Protein AF-0000000083014423 (afdb_homodimer)

InterPro domains:
  IPR002347 Short-chain dehydrogenase/reductase SDR [PF00106] (38-217)
  IPR002347 Short-chain dehydrogenase/reductase SDR [PR00080] (118-129)
  IPR002347 Short-chain dehydrogenase/reductase SDR [PR00080] (171-179)
  IPR002347 Short-chain dehydrogenase/reductase SDR [PR00080] (191-210)
  IPR002347 Short-chain dehydrogenase/reductase SDR [PR00081] (39-56)
  IPR002347 Short-chain dehydrogenase/reductase SDR [PR00081] (118-129)
  IPR002347 Short-chain dehydrogenase/reductase SDR [PR00081] (165-181)
  IPR002347 Short-chain dehydrogenase/reductase SDR [PR00081] (191-210)
  IPR020904 Short-chain dehydrogenase/reductase, conserved site [PS00061] (178-206)
  IPR036291 NAD(P)-binding domain superfamily [SSF51735] (35-267)
  IPR052148 Dehydrogenase/reductase SDR family member 7C [PTHR44668] (1-218)

Sequence (578 aa):
MGIFAVLALPLLLFGISGIIYIYQSVRWLLSKSAVQNKVVVITDAISGLGKECSRVFHTGGARLVLCGRTWEKLEALYDALINVADPSVTYAPKLILLDITDINCIRDVAKEILNCYGCVDILINNASMKVKGAVQSISLELDKKIMDANYFGPITLTKAILPNMISRRTGQIVLINSIQGKIGIPFRAAYAASKHAAVGFFDCLRAEMEEFDISVSTRLATGRKVAYGVHPVEVAEEVLRTVSSKKQEVLMANPIPRAAVYIRTFFPELFFAIVASGISEKLKTEEENMGIFAVLALPLLLFGISGIIYIYQSVRWLLSKSAVQNKVVVITDAISGLGKECSRVFHTGGARLVLCGRTWEKLEALYDALINVADPSVTYAPKLILLDITDINCIRDVAKEILNCYGCVDILINNASMKVKGAVQSISLELDKKIMDANYFGPITLTKAILPNMISRRTGQIVLINSIQGKIGIPFRAAYAASKHAAVGFFDCLRAEMEEFDISVSTRLATGRKVAYGVHPVEVAEEVLRTVSSKKQEVLMANPIPRAAVYIRTFFPELFFAIVASGISEKLKTEEEN

pLDDT: mean 90.48, std 11.98, range [40.19, 98.88]

Radius of gyration: 27.04 Å; Cα contacts (8 Å, |Δi|>4): 1072; chains: 2; bounding box: 69×90×81 Å

Foldseek 3Di:
DPDVVVVVVVVVVVVVVVVVVVVVVVLLLLLLVLQAQAEEEAAALQPQLNLLLCQSSQQSHHAYEYEHADPVSQVVSQCVNVVPDDPVRGDRHHYFYDDLLPLVCLLVSLVVSCVPPVAHQEYEADWADFDFAAPVVQDPVNLSSRLSGLPSSVVSSCVSRVVRCLVVLHHEYEYEAALLLQPPAGRRVSNSVSRVNRVVVQVVVQVVSVVSNYFYAYEYFHDDPDPPGDRSNVVSSVVSSCSSVSDRYHYHYDPVSVVLSVCCVPPVVVSVVVSVVVVVVVVVVVVVD/DPPCVVVVVVVVVVVVVVVVVVVVVVLLLLLLVLQAAAEEEAAALLDQLSLLLCQSSQQSHHAYEYEHQDPVSQVVSQCVNVVVDDPVRGDRHHYFYDDLLPLVCLLVSLVVSCVPPVAHAEYEADWADFFFAAPVVQDPVNLSSRLSGLASSVVSSCVSRVVRCLVVLHHEYEYEAELLLQPPAGRRVSNSVSRVNNVVVLVVVQVVSVVSNYFYAYEYAHDDPPPPGDRSNRVSVVVSSCSSVSDRYHYHYDPVSVVLSVCCVPPVVVSVVVSVVVVVVVVVVVVVD

Nearest PDB structures (foldseek):
  2ehd-assembly1_B  TM=9.053E-01  e=4.518E-16  Thermus thermophilus HB8
  3m1a-assembly1_C  TM=7.868E-01  e=3.903E-17  Streptomyces avermitilis
  1yxm-assembly1_B  TM=8.915E-01  e=2.244E-16  Homo sapiens
  3m1a-assembly6_J  TM=7.816E-01  e=5.538E-17  Streptomyces avermitilis
  1yxm-assembly1_A  TM=8.866E-01  e=1.941E-15  Homo sapiens

Secondary structure (DSSP, 8-state):
--HHHHHHHHHHHHHHHHHHHHHHHHHHHHHHHHHTT-EEEETTTTSHHHHHHHHHHHHTT-EEEEEES-HHHHHHHHHHHHHT--TTT--PPEEEE--TT-GGGHHHHHHHHHHHHS--SEEEE-------B-TTTS-HHHHHHHHIIIIIHHHHHHHHHHHHHHHHT-EEEEEEEEGGGTS--TTBHHHHHHHHHHHHHHHHHHHHHGGGTEEEEEEEE--TTSTTPPPHHHHHHHHHHHHHHT-SEEEE--HHHHHHHHHHHH-HHHHHHHHHHHHHHHHHHHHH-/--HHHHHHHHHHHHHHHHHHHHHHHHHHHHHHHHHTT-EEEETTTTSHHHHHHHHHHHHTT-EEEEEES-HHHHHHHHHHHHHT--TTT--PPEEEE--TT-HHHHHHHHHHHHHHHS--SEEEE-------B-TTTS-HHHHHHHHIIIIIHHHHHHHHHHHHHHHHT-EEEEEEEEGGGTS--TTBHHHHHHHHHHHHHHHHHHHHHGGGTEEEEEEEE--TTTTTPPPHHHHHHHHHHHHHHT-SEEEE--HHHHHHHHHHHH-HHHHHHHHHHHHHHHHHHHHH-

Organism: Strigops habroptila (NCBI:txid2489341)

Structure (mmCIF, N/CA/C/O backbone):
data_AF-0000000083014423-model_v1
#
loop_
_entity.id
_entity.type
_entity.pdbx_description
1 polymer 'Dehydrogenase/reductase SDR family member 7C'
#
loop_
_atom_site.group_PDB
_atom_site.id
_atom_site.type_symbol
_atom_site.label_atom_id
_atom_site.label_alt_id
_atom_site.label_comp_id
_atom_site.label_asym_id
_atom_site.label_entity_id
_atom_site.label_seq_id
_atom_site.pdbx_PDB_ins_code
_atom_site.Cartn_x
_atom_site.Cartn_y
_atom_site.Cartn_z
_atom_site.occupancy
_atom_site.B_iso_or_equiv
_atom_site.auth_seq_id
_atom_site.auth_comp_id
_atom_site.auth_asym_id
_atom_site.auth_atom_id
_atom_site.pdbx_PDB_model_num
ATOM 1 N N . MET A 1 1 ? -6.801 46.625 -47.375 1 46.5 1 MET A N 1
ATOM 2 C CA . MET A 1 1 ? -7.09 45.375 -46.688 1 46.5 1 MET A CA 1
ATOM 3 C C . MET A 1 1 ? -5.949 45 -45.75 1 46.5 1 MET A C 1
ATOM 5 O O . MET A 1 1 ? -5.926 43.906 -45.188 1 46.5 1 MET A O 1
ATOM 9 N N . GLY A 1 2 ? -4.48 45.469 -45.594 1 52.53 2 GLY A N 1
ATOM 10 C CA . GLY A 1 2 ? -3.035 45.469 -45.406 1 52.53 2 GLY A CA 1
ATOM 11 C C . GLY A 1 2 ? -2.594 45.812 -44 1 52.53 2 GLY A C 1
ATOM 12 O O . GLY A 1 2 ? -1.891 45.031 -43.375 1 52.53 2 GLY A O 1
ATOM 13 N N . ILE A 1 3 ? -3.076 46.688 -43.281 1 65.31 3 ILE A N 1
ATOM 14 C CA . ILE A 1 3 ? -2.473 47.219 -42.062 1 65.31 3 ILE A CA 1
ATOM 15 C C . ILE A 1 3 ? -3.25 46.688 -40.844 1 65.31 3 ILE A C 1
ATOM 17 O O . ILE A 1 3 ? -2.668 46.469 -39.781 1 65.31 3 ILE A O 1
ATOM 21 N N . PHE A 1 4 ? -4.285 46.375 -40.969 1 61.88 4 PHE A N 1
ATOM 22 C CA . PHE A 1 4 ? -5.148 45.969 -39.844 1 61.88 4 PHE A CA 1
ATOM 23 C C . PHE A 1 4 ? -4.945 44.5 -39.531 1 61.88 4 PHE A C 1
ATOM 25 O O . PHE A 1 4 ? -5.062 44.062 -38.375 1 61.88 4 PHE A O 1
ATOM 32 N N . ALA A 1 5 ? -5.203 43.781 -40.281 1 58.72 5 ALA A N 1
ATOM 33 C CA . ALA A 1 5 ? -4.969 42.375 -40.094 1 58.72 5 ALA A CA 1
ATOM 34 C C . ALA A 1 5 ? -3.658 42.125 -39.375 1 58.72 5 ALA A C 1
ATOM 36 O O . ALA A 1 5 ? -3.568 41.219 -38.531 1 58.72 5 ALA A O 1
ATOM 37 N N . VAL A 1 6 ? -1.863 43.062 -39.781 1 63.88 6 VAL A N 1
ATOM 38 C CA . VAL A 1 6 ? -0.547 42.938 -39.156 1 63.88 6 VAL A CA 1
ATOM 39 C C . VAL A 1 6 ? -0.621 43.312 -37.688 1 63.88 6 VAL A C 1
ATOM 41 O O . VAL A 1 6 ? 0.066 42.719 -36.844 1 63.88 6 VAL A O 1
ATOM 44 N N . LEU A 1 7 ? -1.791 44 -37.281 1 70.69 7 LEU A N 1
ATOM 45 C CA . LEU A 1 7 ? -1.883 44.469 -35.906 1 70.69 7 LEU A CA 1
ATOM 46 C C . LEU A 1 7 ? -2.857 43.594 -35.094 1 70.69 7 LEU A C 1
ATOM 48 O O . LEU A 1 7 ? -2.869 43.625 -33.875 1 70.69 7 LEU A O 1
ATOM 52 N N . ALA A 1 8 ? -3.582 42.812 -35.781 1 73.31 8 ALA A N 1
ATOM 53 C CA . ALA A 1 8 ? -4.617 42 -35.156 1 73.31 8 ALA A CA 1
ATOM 54 C C . ALA A 1 8 ? -4 40.844 -34.375 1 73.31 8 ALA A C 1
ATOM 56 O O . ALA A 1 8 ? -4.473 40.5 -33.281 1 73.31 8 ALA A O 1
ATOM 57 N N . LEU A 1 9 ? -2.787 40.219 -34.812 1 75.81 9 LEU A N 1
ATOM 58 C CA . LEU A 1 9 ? -2.203 39.031 -34.219 1 75.81 9 LEU A CA 1
ATOM 59 C C . LEU A 1 9 ? -1.545 39.375 -32.875 1 75.81 9 LEU A C 1
ATOM 61 O O . LEU A 1 9 ? -1.826 38.75 -31.859 1 75.81 9 LEU A O 1
ATOM 65 N N . PRO A 1 10 ? -0.561 40.625 -32.906 1 76.94 10 PRO A N 1
ATOM 66 C CA . PRO A 1 10 ? 0.03 41 -31.609 1 76.94 10 PRO A CA 1
ATOM 67 C C . PRO A 1 10 ? -1.017 41.406 -30.594 1 76.94 10 PRO A C 1
ATOM 69 O O . PRO A 1 10 ? -0.854 41.156 -29.391 1 76.94 10 PRO A O 1
ATOM 72 N N . LEU A 1 11 ? -2.129 41.938 -31.031 1 75.19 11 LEU A N 1
ATOM 73 C CA . LEU A 1 11 ? -3.203 42.344 -30.141 1 75.19 11 LEU A CA 1
ATOM 74 C C . LEU A 1 11 ? -3.963 41.156 -29.609 1 75.19 11 LEU A C 1
ATOM 76 O O . LEU A 1 11 ? -4.367 41.125 -28.438 1 75.19 11 LEU A O 1
ATOM 80 N N . LEU A 1 12 ? -4.062 40.281 -30.422 1 84.31 12 LEU A N 1
ATOM 81 C CA . LEU A 1 12 ? -4.703 39.031 -30 1 84.31 12 LEU A CA 1
ATOM 82 C C . LEU A 1 12 ? -3.84 38.281 -28.984 1 84.31 12 LEU A C 1
ATOM 84 O O . LEU A 1 12 ? -4.355 37.75 -28 1 84.31 12 LEU A O 1
ATOM 88 N N . LEU A 1 13 ? -2.576 38.281 -29.188 1 81.62 13 LEU A N 1
ATOM 89 C CA . LEU A 1 13 ? -1.651 37.625 -28.281 1 81.62 13 LEU A CA 1
ATOM 90 C C . LEU A 1 13 ? -1.602 38.344 -26.922 1 81.62 13 LEU A C 1
ATOM 92 O O . LEU A 1 13 ? -1.52 37.688 -25.875 1 81.62 13 LEU A O 1
ATOM 96 N N . PHE A 1 14 ? -1.484 39.781 -26.969 1 81.69 14 PHE A N 1
ATOM 97 C CA . PHE A 1 14 ? -1.521 40.562 -25.734 1 81.69 14 PHE A CA 1
ATOM 98 C C . PHE A 1 14 ? -2.834 40.344 -24.984 1 81.69 14 PHE A C 1
ATOM 100 O O . PHE A 1 14 ? -2.863 40.375 -23.766 1 81.69 14 PHE A O 1
ATOM 107 N N . GLY A 1 15 ? -3.801 40.156 -25.844 1 80.94 15 GLY A N 1
ATOM 108 C CA . GLY A 1 15 ? -5.105 39.875 -25.266 1 80.94 15 GLY A CA 1
ATOM 109 C C . GLY A 1 15 ? -5.188 38.5 -24.609 1 80.94 15 GLY A C 1
ATOM 110 O O . GLY A 1 15 ? -5.695 38.375 -23.484 1 80.94 15 GLY A O 1
ATOM 111 N N . ILE A 1 16 ? -4.641 37.688 -25.141 1 84.25 16 ILE A N 1
ATOM 112 C CA . ILE A 1 16 ? -4.648 36.344 -24.609 1 84.25 16 ILE A CA 1
ATOM 113 C C . ILE A 1 16 ? -3.777 36.25 -23.359 1 84.25 16 ILE A C 1
ATOM 115 O O . ILE A 1 16 ? -4.164 35.656 -22.359 1 84.25 16 ILE A O 1
ATOM 119 N N . SER A 1 17 ? -2.539 36.844 -23.5 1 83.62 17 SER A N 1
ATOM 120 C CA . SER A 1 17 ? -1.648 36.875 -22.344 1 83.62 17 SER A CA 1
ATOM 121 C C . SER A 1 17 ? -2.303 37.594 -21.156 1 83.62 17 SER A C 1
ATOM 123 O O . SER A 1 17 ? -2.084 37.219 -20 1 83.62 17 SER A O 1
ATOM 125 N N . GLY A 1 18 ? -3.064 38.719 -21.391 1 85.69 18 GLY A N 1
ATOM 126 C CA . GLY A 1 18 ? -3.801 39.438 -20.359 1 85.69 18 GLY A CA 1
ATOM 127 C C . GLY A 1 18 ? -4.891 38.594 -19.719 1 85.69 18 GLY A C 1
ATOM 128 O O . GLY A 1 18 ? -5.07 38.625 -18.5 1 85.69 18 GLY A O 1
ATOM 129 N N . ILE A 1 19 ? -5.469 37.875 -20.625 1 88.19 19 ILE A N 1
ATOM 130 C CA . ILE A 1 19 ? -6.539 37 -20.141 1 88.19 19 ILE A CA 1
ATOM 131 C C . ILE A 1 19 ? -5.949 35.875 -19.297 1 88.19 19 ILE A C 1
ATOM 133 O O . ILE A 1 19 ? -6.5 35.531 -18.25 1 88.19 19 ILE A O 1
ATOM 137 N N . ILE A 1 20 ? -4.848 35.406 -19.625 1 85.62 20 ILE A N 1
ATOM 138 C CA . ILE A 1 20 ? -4.164 34.344 -18.891 1 85.62 20 ILE A CA 1
ATOM 139 C C . ILE A 1 20 ? -3.666 34.875 -17.547 1 85.62 20 ILE A C 1
ATOM 141 O O . ILE A 1 20 ? -3.787 34.188 -16.531 1 85.62 20 ILE A O 1
ATOM 145 N N . TYR A 1 21 ? -3.119 36.062 -17.703 1 87.88 21 TYR A N 1
ATOM 146 C CA . TYR A 1 21 ? -2.639 36.688 -16.469 1 87.88 21 TYR A CA 1
ATOM 147 C C . TYR A 1 21 ? -3.777 36.906 -15.484 1 87.88 21 TYR A C 1
ATOM 149 O O . TYR A 1 21 ? -3.627 36.656 -14.289 1 87.88 21 TYR A O 1
ATOM 157 N N . ILE A 1 22 ? -4.777 37.375 -15.93 1 88 22 ILE A N 1
ATOM 158 C CA . ILE A 1 22 ? -5.934 37.625 -15.078 1 88 22 ILE A CA 1
ATOM 159 C C . ILE A 1 22 ? -6.453 36.281 -14.516 1 88 22 ILE A C 1
ATOM 161 O O . ILE A 1 22 ? -6.781 36.188 -13.328 1 88 22 ILE A O 1
ATOM 165 N N . TYR A 1 23 ? -6.469 35.406 -15.328 1 84.75 23 TYR A N 1
ATOM 166 C CA . TYR A 1 23 ? -6.934 34.094 -14.914 1 84.75 23 TYR A CA 1
ATOM 167 C C . TYR A 1 23 ? -6.047 33.5 -13.82 1 84.75 23 TYR A C 1
ATOM 169 O O . TYR A 1 23 ? -6.543 33.031 -12.805 1 84.75 23 TYR A O 1
ATOM 177 N N . GLN A 1 24 ? -4.895 33.594 -14 1 85.06 24 GLN A N 1
ATOM 178 C CA . GLN A 1 24 ? -3.928 33.062 -13.039 1 85.06 24 GLN A CA 1
ATOM 179 C C . GLN A 1 24 ? -4 33.844 -11.719 1 85.06 24 GLN A C 1
ATOM 181 O O . GLN A 1 24 ? -3.863 33.25 -10.641 1 85.06 24 GLN A O 1
ATOM 186 N N . SER A 1 25 ? -4.078 35.188 -11.93 1 86.5 25 SER A N 1
ATOM 187 C CA . SER A 1 25 ? -4.18 36.031 -10.742 1 86.5 25 SER A CA 1
ATOM 188 C C . SER A 1 25 ? -5.434 35.719 -9.945 1 86.5 25 SER A C 1
ATOM 190 O O . SER A 1 25 ? -5.395 35.656 -8.711 1 86.5 25 SER A O 1
ATOM 192 N N . VAL A 1 26 ? -6.465 35.469 -10.633 1 88.38 26 VAL A N 1
ATOM 193 C CA . VAL A 1 26 ? -7.727 35.125 -9.977 1 88.38 26 VAL A CA 1
ATOM 194 C C . VAL A 1 26 ? -7.625 33.75 -9.32 1 88.38 26 VAL A C 1
ATOM 196 O O . VAL A 1 26 ? -8.078 33.562 -8.188 1 88.38 26 VAL A O 1
ATOM 199 N N . ARG A 1 27 ? -7.008 32.969 -9.914 1 85.19 27 ARG A N 1
ATOM 200 C CA . ARG A 1 27 ? -6.828 31.609 -9.383 1 85.19 27 ARG A CA 1
ATOM 201 C C . ARG A 1 27 ? -5.961 31.625 -8.133 1 85.19 27 ARG A C 1
ATOM 203 O O . ARG A 1 27 ? -6.219 30.875 -7.184 1 85.19 27 ARG A O 1
ATOM 210 N N . TRP A 1 28 ? -4.984 32.406 -8.25 1 84.56 28 TRP A N 1
ATOM 211 C CA . TRP A 1 28 ? -4.082 32.562 -7.109 1 84.56 28 TRP A CA 1
ATOM 212 C C . TRP A 1 28 ? -4.816 33.125 -5.906 1 84.56 28 TRP A C 1
ATOM 214 O O . TRP A 1 28 ? -4.652 32.656 -4.781 1 84.56 28 TRP A O 1
ATOM 224 N N . LEU A 1 29 ? -5.602 34.125 -6.176 1 86.81 29 LEU A N 1
ATOM 225 C CA . LEU A 1 29 ? -6.367 34.75 -5.113 1 86.81 29 LEU A CA 1
ATOM 226 C C . LEU A 1 29 ? -7.395 33.812 -4.527 1 86.81 29 LEU A C 1
ATOM 228 O O . LEU A 1 29 ? -7.609 33.781 -3.312 1 86.81 29 LEU A O 1
ATOM 232 N N . LEU A 1 30 ? -7.879 33.094 -5.355 1 87.75 30 LEU A N 1
ATOM 233 C CA . LEU A 1 30 ? -8.875 32.125 -4.914 1 87.75 30 LEU A CA 1
ATOM 234 C C . LEU A 1 30 ? -8.227 31.031 -4.082 1 87.75 30 LEU A C 1
ATOM 236 O O . LEU A 1 30 ? -8.812 30.562 -3.105 1 87.75 30 LEU A O 1
ATOM 240 N N . SER A 1 31 ? -7.082 30.641 -4.469 1 88.19 31 SER A N 1
ATOM 241 C CA . SER A 1 31 ? -6.352 29.609 -3.76 1 88.19 31 SER A CA 1
ATOM 242 C C . SER A 1 31 ? -5.969 30.047 -2.354 1 88.19 31 SER A C 1
ATOM 244 O O . SER A 1 31 ? -6.066 29.281 -1.399 1 88.19 31 SER A O 1
ATOM 246 N N . LYS A 1 32 ? -5.547 31.281 -2.27 1 87.25 32 LYS A N 1
ATOM 247 C CA . LYS A 1 32 ? -5.195 31.859 -0.973 1 87.25 32 LYS A CA 1
ATOM 248 C C . LYS A 1 32 ? -6.418 31.969 -0.068 1 87.25 32 LYS A C 1
ATOM 250 O O . LYS A 1 32 ? -6.348 31.656 1.123 1 87.25 32 LYS A O 1
ATOM 255 N N . SER A 1 33 ? -7.461 32.344 -0.715 1 91.81 33 SER A N 1
ATOM 256 C CA . SER A 1 33 ? -8.703 32.5 0.035 1 91.81 33 SER A CA 1
ATOM 257 C C . SER A 1 33 ? -9.234 31.156 0.526 1 91.81 33 SER A C 1
ATOM 259 O O . SER A 1 33 ? -9.828 31.078 1.605 1 91.81 33 SER A O 1
ATOM 261 N N . ALA A 1 34 ? -8.938 30.266 -0.206 1 93.19 34 ALA A N 1
ATOM 262 C CA . ALA A 1 34 ? -9.461 28.938 0.091 1 93.19 34 ALA A CA 1
ATOM 263 C C . ALA A 1 34 ? -8.812 28.359 1.343 1 93.19 34 ALA A C 1
ATOM 265 O O . ALA A 1 34 ? -9.414 27.547 2.041 1 93.19 34 ALA A O 1
ATOM 266 N N . VAL A 1 35 ? -7.629 28.828 1.597 1 96.19 35 VAL A N 1
ATOM 267 C CA . VAL A 1 35 ? -6.906 28.203 2.699 1 96.19 35 VAL A CA 1
ATOM 268 C C . VAL A 1 35 ? -6.859 29.156 3.891 1 96.19 35 VAL A C 1
ATOM 270 O O . VAL A 1 35 ? -6.484 28.766 4.996 1 96.19 35 VAL A O 1
ATOM 273 N N . GLN A 1 36 ? -7.293 30.406 3.766 1 96.12 36 GLN A N 1
ATOM 274 C CA . GLN A 1 36 ? -7.258 31.422 4.824 1 96.12 36 GLN A CA 1
ATOM 275 C C . GLN A 1 36 ? -8.055 30.953 6.043 1 96.12 36 GLN A C 1
ATOM 277 O O . GLN A 1 36 ? -9.219 30.578 5.918 1 96.12 36 GLN A O 1
ATOM 282 N N . ASN A 1 37 ? -7.453 30.859 7.18 1 96.81 37 ASN A N 1
ATOM 283 C CA . ASN A 1 37 ? -8.008 30.531 8.484 1 96.81 37 ASN A CA 1
ATOM 284 C C . ASN A 1 37 ? -8.375 29.047 8.578 1 96.81 37 ASN A C 1
ATOM 286 O O . ASN A 1 37 ? -8.961 28.609 9.57 1 96.81 37 ASN A O 1
ATOM 290 N N . LYS A 1 38 ? -8.125 28.297 7.477 1 98.25 38 LYS A N 1
ATOM 291 C CA . LYS A 1 38 ? -8.383 26.859 7.5 1 98.25 38 LYS A CA 1
ATOM 292 C C . LYS A 1 38 ? -7.277 26.109 8.242 1 98.25 38 LYS A C 1
ATOM 294 O O . LYS A 1 38 ? -6.105 26.484 8.148 1 98.25 38 LYS A O 1
ATOM 299 N N . VAL A 1 39 ? -7.609 25.062 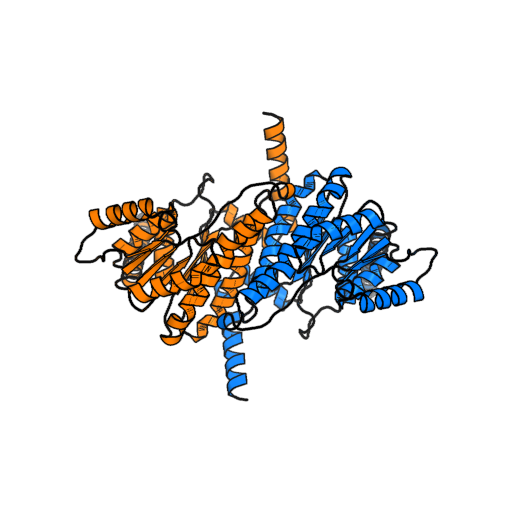8.977 1 98.75 39 VAL A N 1
ATOM 300 C CA . VAL A 1 39 ? -6.645 24.219 9.656 1 98.75 39 VAL A CA 1
ATOM 301 C C . VAL A 1 39 ? -6.07 23.203 8.68 1 98.75 39 VAL A C 1
ATOM 303 O O . VAL A 1 39 ? -6.789 22.328 8.188 1 98.75 39 VAL A O 1
ATOM 306 N N . VAL A 1 40 ? -4.77 23.266 8.391 1 98.81 40 VAL A N 1
ATOM 307 C CA . VAL A 1 40 ? -4.098 22.438 7.402 1 98.81 40 VAL A CA 1
ATOM 308 C C . VAL A 1 40 ? -3.031 21.578 8.086 1 98.81 40 VAL A C 1
ATOM 310 O O . VAL A 1 40 ? -2.139 22.109 8.758 1 98.81 40 VAL A O 1
ATOM 313 N N . VAL A 1 41 ? -3.152 20.297 7.969 1 98.88 41 VAL A N 1
ATOM 314 C CA . VAL A 1 41 ? -2.16 19.359 8.492 1 98.88 41 VAL A CA 1
ATOM 315 C C . VAL A 1 41 ? -1.249 18.891 7.363 1 98.88 41 VAL A C 1
ATOM 317 O O . VAL A 1 41 ? -1.726 18.422 6.324 1 98.88 41 VAL A O 1
ATOM 320 N N . ILE A 1 42 ? 0.032 18.984 7.5 1 98.75 42 ILE A N 1
ATOM 321 C CA . ILE A 1 42 ? 1.015 18.516 6.527 1 98.75 42 ILE A CA 1
ATOM 322 C C . ILE A 1 42 ? 1.881 17.422 7.152 1 98.75 42 ILE A C 1
ATOM 324 O O . ILE A 1 42 ? 2.635 17.688 8.094 1 98.75 42 ILE A O 1
ATOM 328 N N . THR A 1 43 ? 1.696 16.281 6.633 1 98.56 43 THR A N 1
ATOM 329 C CA . THR A 1 43 ? 2.58 15.211 7.09 1 98.56 43 THR A CA 1
ATOM 330 C C . THR A 1 43 ? 3.941 15.305 6.41 1 98.56 43 THR A C 1
ATOM 332 O O . THR A 1 43 ? 4.027 15.617 5.219 1 98.56 43 THR A O 1
ATOM 335 N N . ASP A 1 44 ? 4.977 15.031 7.203 1 97.44 44 ASP A N 1
ATOM 336 C CA . ASP A 1 44 ? 6.352 15.195 6.742 1 97.44 44 ASP A CA 1
ATOM 337 C C . ASP A 1 44 ? 6.578 16.594 6.176 1 97.44 44 ASP A C 1
ATOM 339 O O . ASP A 1 44 ? 6.961 16.75 5.012 1 97.44 44 ASP A O 1
ATOM 343 N N . ALA A 1 45 ? 6.43 17.625 7.098 1 98 45 ALA A N 1
ATOM 344 C CA . ALA A 1 45 ? 6.566 19.031 6.707 1 98 45 ALA A CA 1
ATOM 345 C C . ALA A 1 45 ? 8.031 19.406 6.516 1 98 45 ALA A C 1
ATOM 347 O O . ALA A 1 45 ? 8.344 20.453 5.93 1 98 45 ALA A O 1
ATOM 348 N N . ILE A 1 46 ? 8.891 18.5 6.773 1 96.94 46 ILE A N 1
ATOM 349 C CA . ILE A 1 46 ? 10.297 18.875 6.82 1 96.94 46 ILE A CA 1
ATOM 350 C C . ILE A 1 46 ? 11.016 18.391 5.562 1 96.94 46 ILE A C 1
ATOM 352 O O . ILE A 1 46 ? 12.195 18.672 5.355 1 96.94 46 ILE A O 1
ATOM 356 N N . SER A 1 47 ? 10.391 17.547 4.867 1 94.19 47 SER A N 1
ATOM 357 C CA . SER A 1 47 ? 10.945 17.188 3.562 1 94.19 47 SER A CA 1
ATOM 358 C C . SER A 1 47 ? 11 18.406 2.639 1 94.19 47 SER A C 1
ATOM 360 O O . SER A 1 47 ? 10.43 19.453 2.957 1 94.19 47 SER A O 1
ATOM 362 N N . GLY A 1 48 ? 11.656 18.297 1.368 1 91.62 48 GLY A N 1
ATOM 363 C CA . GLY A 1 48 ? 11.727 19.375 0.4 1 91.62 48 GLY A CA 1
ATOM 364 C C . GLY A 1 48 ? 10.367 19.891 -0.021 1 91.62 48 GLY A C 1
ATOM 365 O O . GLY A 1 48 ? 10.102 21.094 0.037 1 91.62 48 GLY A O 1
ATOM 366 N N . LEU A 1 49 ? 9.555 18.922 -0.306 1 92.38 49 LEU A N 1
ATOM 367 C CA . LEU A 1 49 ? 8.211 19.312 -0.722 1 92.38 49 LEU A CA 1
ATOM 368 C C . LEU A 1 49 ? 7.391 19.781 0.469 1 92.38 49 LEU A C 1
ATOM 370 O O . LEU A 1 49 ? 6.613 20.734 0.349 1 92.38 49 LEU A O 1
ATOM 374 N N . GLY A 1 50 ? 7.508 19.219 1.461 1 96.75 50 GLY A N 1
ATOM 375 C CA . GLY A 1 50 ? 6.797 19.609 2.672 1 96.75 50 GLY A CA 1
ATOM 376 C C . GLY A 1 50 ? 7.09 21.031 3.105 1 96.75 50 GLY A C 1
ATOM 377 O O . GLY A 1 50 ? 6.18 21.766 3.496 1 96.75 50 GLY A O 1
ATOM 378 N N . LYS A 1 51 ? 8.359 21.359 3.17 1 97.06 51 LYS A N 1
ATOM 379 C CA . LYS A 1 51 ? 8.781 22.703 3.545 1 97.06 51 LYS A CA 1
ATOM 380 C C . LYS A 1 51 ? 8.156 23.75 2.635 1 97.06 51 LYS A C 1
ATOM 382 O O . LYS A 1 51 ? 7.672 24.781 3.109 1 97.06 51 LYS A O 1
ATOM 387 N N . GLU A 1 52 ? 8.078 23.484 1.229 1 95.94 52 GLU A N 1
ATOM 388 C CA . GLU A 1 52 ? 7.516 24.422 0.268 1 95.94 52 GLU A CA 1
ATOM 389 C C . GLU A 1 52 ? 6.004 24.547 0.429 1 95.94 52 GLU A C 1
ATOM 391 O O . GLU A 1 52 ? 5.445 25.625 0.279 1 95.94 52 GLU A O 1
ATOM 396 N N . CYS A 1 53 ? 5.406 23.422 0.757 1 96.56 53 CYS A N 1
ATOM 397 C CA . CYS A 1 53 ? 3.977 23.453 1.035 1 96.56 53 CYS A CA 1
ATOM 398 C C . CYS A 1 53 ? 3.684 24.297 2.277 1 96.56 53 CYS A C 1
ATOM 400 O O . CYS A 1 53 ? 2.76 25.109 2.279 1 96.56 53 CYS A O 1
ATOM 402 N N . SER A 1 54 ? 4.445 24.047 3.342 1 98.06 54 SER A N 1
ATOM 403 C CA . SER A 1 54 ? 4.285 24.797 4.582 1 98.06 54 SER A CA 1
ATOM 404 C C . SER A 1 54 ? 4.395 26.297 4.336 1 98.06 54 SER A C 1
ATOM 406 O O . SER A 1 54 ? 3.596 27.078 4.859 1 98.06 54 SER A O 1
ATOM 408 N N . ARG A 1 55 ? 5.414 26.672 3.518 1 96.25 55 ARG A N 1
ATOM 409 C CA . ARG A 1 55 ? 5.637 28.078 3.209 1 96.25 55 ARG A CA 1
ATOM 410 C C . ARG A 1 55 ? 4.445 28.672 2.469 1 96.25 55 ARG A C 1
ATOM 412 O O . ARG A 1 55 ? 3.922 29.719 2.859 1 96.25 55 ARG A O 1
ATOM 419 N N . VAL A 1 56 ? 3.889 28.062 1.399 1 95 56 VAL A N 1
ATOM 420 C CA . VAL A 1 56 ? 2.828 28.562 0.534 1 95 56 VAL A CA 1
ATOM 421 C C . VAL A 1 56 ? 1.516 28.625 1.311 1 95 56 VAL A C 1
ATOM 423 O O . VAL A 1 56 ? 0.78 29.609 1.213 1 95 56 VAL A O 1
ATOM 426 N N . PHE A 1 57 ? 1.266 27.625 2.182 1 97.38 57 PHE A N 1
ATOM 427 C CA . PHE A 1 57 ? 0.025 27.594 2.947 1 97.38 57 PHE A CA 1
ATOM 428 C C . PHE A 1 57 ? 0.07 28.578 4.102 1 97.38 57 PHE A C 1
ATOM 430 O O . PHE A 1 57 ? -0.954 29.156 4.469 1 97.38 57 PHE A O 1
ATOM 437 N N . HIS A 1 58 ? 1.229 28.75 4.691 1 97.25 58 HIS A N 1
ATOM 438 C CA . HIS A 1 58 ? 1.407 29.734 5.758 1 97.25 58 HIS A CA 1
ATOM 439 C C . HIS A 1 58 ? 1.163 31.141 5.25 1 97.25 58 HIS A C 1
ATOM 441 O O . HIS A 1 58 ? 0.456 31.922 5.891 1 97.25 58 HIS A O 1
ATOM 447 N N . THR A 1 59 ? 1.745 31.391 4.133 1 94 59 THR A N 1
ATOM 448 C CA . THR A 1 59 ? 1.59 32.719 3.512 1 94 59 THR A CA 1
ATOM 449 C C . THR A 1 59 ? 0.133 32.969 3.135 1 94 59 THR A C 1
ATOM 451 O O . THR A 1 59 ? -0.327 34.094 3.143 1 94 59 THR A O 1
ATOM 454 N N . GLY A 1 60 ? -0.602 31.938 2.824 1 94.38 60 GLY A N 1
ATOM 455 C CA . GLY A 1 60 ? -2.006 32.031 2.457 1 94.38 60 GLY A CA 1
ATOM 456 C C . GLY A 1 60 ? -2.924 32.219 3.652 1 94.38 60 GLY A C 1
ATOM 457 O O . GLY A 1 60 ? -4.133 32.406 3.49 1 94.38 60 GLY A O 1
ATOM 458 N N . GLY A 1 61 ? -2.307 32.156 4.883 1 96.38 61 GLY A N 1
ATOM 459 C CA . GLY A 1 61 ? -3.074 32.438 6.086 1 96.38 61 GLY A CA 1
ATOM 460 C C . GLY A 1 61 ? -3.672 31.188 6.711 1 96.38 61 GLY A C 1
ATOM 461 O O . GLY A 1 61 ? -4.613 31.281 7.504 1 96.38 61 GLY A O 1
ATOM 462 N N . ALA A 1 62 ? -3.227 30.094 6.363 1 97.94 62 ALA A N 1
ATOM 463 C CA . ALA A 1 62 ? -3.703 28.844 6.934 1 97.94 62 ALA A CA 1
ATOM 464 C C . ALA A 1 62 ? -3.211 28.672 8.367 1 97.94 62 ALA A C 1
ATOM 466 O O . ALA A 1 62 ? -2.139 29.156 8.727 1 97.94 62 ALA A O 1
ATOM 467 N N . ARG A 1 63 ? -3.902 28.031 9.148 1 98.19 63 ARG A N 1
ATOM 468 C CA . ARG A 1 63 ? -3.477 27.547 10.453 1 98.19 63 ARG A CA 1
ATOM 469 C C . ARG A 1 63 ? -2.818 26.172 10.336 1 98.19 63 ARG A C 1
ATOM 471 O O . ARG A 1 63 ? -3.506 25.156 10.328 1 98.19 63 ARG A O 1
ATOM 478 N N . LEU A 1 64 ? -1.521 26.156 10.391 1 98.69 64 LEU A N 1
ATOM 479 C CA . LEU A 1 64 ? -0.753 24.984 10.008 1 98.69 64 LEU A CA 1
ATOM 480 C C . LEU A 1 64 ? -0.471 24.094 11.219 1 98.69 64 LEU A C 1
ATOM 482 O O . LEU A 1 64 ? -0.194 24.594 12.312 1 98.69 64 LEU A O 1
ATOM 486 N N . VAL A 1 65 ? -0.695 22.844 11.086 1 98.88 65 VAL A N 1
ATOM 487 C CA . VAL A 1 65 ? -0.144 21.797 11.945 1 98.88 65 VAL A CA 1
ATOM 488 C C . VAL A 1 65 ? 0.929 21.031 11.188 1 98.88 65 VAL A C 1
ATOM 490 O O . VAL A 1 65 ? 0.616 20.234 10.305 1 98.88 65 VAL A O 1
ATOM 493 N N . LEU A 1 66 ? 2.188 21.219 11.578 1 98.81 66 LEU A N 1
ATOM 494 C CA . LEU A 1 66 ? 3.34 20.672 10.875 1 98.81 66 LEU A CA 1
ATOM 495 C C . LEU A 1 66 ? 3.84 19.406 11.57 1 98.81 66 LEU A C 1
ATOM 497 O O . LEU A 1 66 ? 4.242 19.453 12.734 1 98.81 66 LEU A O 1
ATOM 501 N N . CYS A 1 67 ? 3.779 18.344 10.781 1 98.75 67 CYS A N 1
ATOM 502 C CA . CYS A 1 67 ? 4.23 17.062 11.328 1 98.75 67 CYS A CA 1
ATOM 503 C C . CYS A 1 67 ? 5.574 16.656 10.734 1 98.75 67 CYS A C 1
ATOM 505 O O . CYS A 1 67 ? 5.867 16.984 9.578 1 98.75 67 CYS A O 1
ATOM 507 N N . GLY A 1 68 ? 6.387 15.906 11.508 1 97.56 68 GLY A N 1
ATOM 508 C CA . GLY A 1 68 ? 7.684 15.391 11.094 1 97.56 68 GLY A CA 1
ATOM 509 C C . GLY A 1 68 ? 8.328 14.492 12.133 1 97.56 68 GLY A C 1
ATOM 510 O O . GLY A 1 68 ? 7.863 14.414 13.266 1 97.56 68 GLY A O 1
ATOM 511 N N . ARG A 1 69 ? 9.398 13.938 11.703 1 96.38 69 ARG A N 1
ATOM 512 C CA . ARG A 1 69 ? 10 12.914 12.555 1 96.38 69 ARG A CA 1
ATOM 513 C C . ARG A 1 69 ? 11.117 13.5 13.406 1 96.38 69 ARG A C 1
ATOM 515 O O . ARG A 1 69 ? 11.594 12.859 14.344 1 96.38 69 ARG A O 1
ATOM 522 N N . THR A 1 70 ? 11.477 14.602 13.18 1 96.62 70 THR A N 1
ATOM 523 C CA . THR A 1 70 ? 12.602 15.227 13.859 1 96.62 70 THR A CA 1
ATOM 524 C C . THR A 1 70 ? 12.203 16.578 14.445 1 96.62 70 THR A C 1
ATOM 526 O O . THR A 1 70 ? 11.938 17.531 13.711 1 96.62 70 THR A O 1
ATOM 529 N N . TRP A 1 71 ? 12.336 16.75 15.727 1 97.62 71 TRP A N 1
ATOM 530 C CA . TRP A 1 71 ? 11.883 17.953 16.422 1 97.62 71 TRP A CA 1
ATOM 531 C C . TRP A 1 71 ? 12.727 19.156 16.031 1 97.62 71 TRP A C 1
ATOM 533 O O . TRP A 1 71 ? 12.203 20.25 15.828 1 97.62 71 TRP A O 1
ATOM 543 N N . GLU A 1 72 ? 14.016 18.906 15.93 1 98.31 72 GLU A N 1
ATOM 544 C CA . GLU A 1 72 ? 14.93 19.984 15.594 1 98.31 72 GLU A CA 1
ATOM 545 C C . GLU A 1 72 ? 14.602 20.578 14.227 1 98.31 72 GLU A C 1
ATOM 547 O O . GLU A 1 72 ? 14.633 21.797 14.055 1 98.31 72 GLU A O 1
ATOM 552 N N . LYS A 1 73 ? 14.297 19.797 13.258 1 98.06 73 LYS A N 1
ATOM 553 C CA . LYS A 1 73 ? 13.961 20.25 11.906 1 98.06 73 LYS A CA 1
ATOM 554 C C . LYS A 1 73 ? 12.609 20.969 11.891 1 98.06 73 LYS A C 1
ATOM 556 O O . LYS A 1 73 ? 12.406 21.922 11.125 1 98.06 73 LYS A O 1
ATOM 561 N N . LEU A 1 74 ? 11.641 20.469 12.766 1 98.38 74 LEU A N 1
ATOM 562 C CA . LEU A 1 74 ? 10.336 21.125 12.891 1 98.38 74 LEU A CA 1
ATOM 563 C C . LEU A 1 74 ? 10.477 22.531 13.461 1 98.38 74 LEU A C 1
ATOM 565 O O . LEU A 1 74 ? 9.836 23.453 12.977 1 98.38 74 LEU A O 1
ATOM 569 N N . GLU A 1 75 ? 11.305 22.656 14.484 1 98.25 75 GLU A N 1
ATOM 570 C CA . GLU A 1 75 ? 11.547 23.953 15.109 1 98.25 75 GLU A CA 1
ATOM 571 C C . GLU A 1 75 ? 12.211 24.922 14.133 1 98.25 75 GLU A C 1
ATOM 573 O O . GLU A 1 75 ? 11.891 26.109 14.109 1 98.25 75 GLU A O 1
ATOM 578 N N . ALA A 1 76 ? 13.172 24.375 13.344 1 98.25 76 ALA A N 1
ATOM 579 C CA . ALA A 1 76 ? 13.836 25.203 12.344 1 98.25 76 ALA A CA 1
ATOM 580 C C . ALA A 1 76 ? 12.844 25.703 11.305 1 98.25 76 ALA A C 1
ATOM 582 O O . ALA A 1 76 ? 12.938 26.844 10.844 1 98.25 76 ALA A O 1
ATOM 583 N N . LEU A 1 77 ? 11.969 24.844 10.867 1 98.06 77 LEU A N 1
ATOM 584 C CA . LEU A 1 77 ? 10.93 25.219 9.922 1 98.06 77 LEU A CA 1
ATOM 585 C C . LEU A 1 77 ? 10 26.266 10.523 1 98.06 77 LEU A C 1
ATOM 587 O O . LEU A 1 77 ? 9.602 27.219 9.844 1 98.06 77 LEU A O 1
ATOM 591 N N . TYR A 1 78 ? 9.555 26.062 11.805 1 98.19 78 TYR A N 1
ATOM 592 C CA . TYR A 1 78 ? 8.742 27.016 12.555 1 98.19 78 TYR A CA 1
ATOM 593 C C . TYR A 1 78 ? 9.375 28.406 12.547 1 98.19 78 TYR A C 1
ATOM 595 O O . TYR A 1 78 ? 8.711 29.391 12.227 1 98.19 78 TYR A O 1
ATOM 603 N N . ASP A 1 79 ? 10.664 28.5 12.867 1 98.06 79 ASP A N 1
ATOM 604 C CA . ASP A 1 79 ? 11.391 29.766 12.922 1 98.06 79 ASP A CA 1
ATOM 605 C C . ASP A 1 79 ? 11.445 30.422 11.547 1 98.06 79 ASP A C 1
ATOM 607 O O . ASP A 1 79 ? 11.297 31.641 11.438 1 98.06 79 ASP A O 1
ATOM 611 N N . ALA A 1 80 ? 11.68 29.609 10.547 1 97.25 80 ALA A N 1
ATOM 612 C CA . ALA A 1 80 ? 11.766 30.125 9.18 1 97.25 80 ALA A CA 1
ATOM 613 C C . ALA A 1 80 ? 10.445 30.75 8.742 1 97.25 80 ALA A C 1
ATOM 615 O O . ALA A 1 80 ? 10.438 31.75 8.039 1 97.25 80 ALA A O 1
ATOM 616 N N . LEU A 1 81 ? 9.328 30.125 9.117 1 97.12 81 LEU A N 1
ATOM 617 C CA . LEU A 1 81 ? 8 30.594 8.727 1 97.12 81 LEU A CA 1
ATOM 618 C C . LEU A 1 81 ? 7.633 31.859 9.484 1 97.12 81 LEU A C 1
ATOM 620 O O . LEU A 1 81 ? 7.066 32.781 8.898 1 97.12 81 LEU A O 1
ATOM 624 N N . ILE A 1 82 ? 7.941 31.938 10.812 1 95.62 82 ILE A N 1
ATOM 625 C CA . ILE A 1 82 ? 7.559 33.062 11.672 1 95.62 82 ILE A CA 1
ATOM 626 C C . ILE A 1 82 ? 8.406 34.281 11.328 1 95.62 82 ILE A C 1
ATOM 628 O O . ILE A 1 82 ? 7.93 35.406 11.398 1 95.62 82 ILE A O 1
ATOM 632 N N . ASN A 1 83 ? 9.617 34.094 10.875 1 94.06 83 ASN A N 1
ATOM 633 C CA . ASN A 1 83 ? 10.562 35.156 10.617 1 94.06 83 ASN A CA 1
ATOM 634 C C . ASN A 1 83 ? 10.125 36 9.422 1 94.06 83 ASN A C 1
ATOM 636 O O . ASN A 1 83 ? 10.477 37.188 9.336 1 94.06 83 ASN A O 1
ATOM 640 N N . VAL A 1 84 ? 9.414 35.406 8.5 1 89.75 84 VAL A N 1
ATOM 641 C CA . VAL A 1 84 ? 9.047 36.125 7.293 1 89.75 84 VAL A CA 1
ATOM 642 C C . VAL A 1 84 ? 7.543 36.406 7.297 1 89.75 84 VAL A C 1
ATOM 644 O O . VAL A 1 84 ? 7.008 36.969 6.328 1 89.75 84 VAL A O 1
ATOM 647 N N . ALA A 1 85 ? 6.957 36.156 8.297 1 88.06 85 ALA A N 1
ATOM 648 C CA . ALA A 1 85 ? 5.496 36.188 8.328 1 88.06 85 ALA A CA 1
ATOM 649 C C . ALA A 1 85 ? 4.969 37.562 8.664 1 88.06 85 ALA A C 1
ATOM 651 O O . ALA A 1 85 ? 5.645 38.344 9.344 1 88.06 85 ALA A O 1
ATOM 652 N N . ASP A 1 86 ? 3.834 37.875 8.172 1 90.38 86 ASP A N 1
ATOM 653 C CA . ASP A 1 86 ? 3.01 38.969 8.617 1 90.38 86 ASP A CA 1
ATOM 654 C C . ASP A 1 86 ? 1.997 38.531 9.672 1 90.38 86 ASP A C 1
ATOM 656 O O . ASP A 1 86 ? 0.996 37.906 9.344 1 90.38 86 ASP A O 1
ATOM 660 N N . PRO A 1 87 ? 2.246 38.969 10.852 1 87.94 87 PRO A N 1
ATOM 661 C CA . PRO A 1 87 ? 1.438 38.438 11.961 1 87.94 87 PRO A CA 1
ATOM 662 C C . PRO A 1 87 ? -0.036 38.812 11.836 1 87.94 87 PRO A C 1
ATOM 664 O O . PRO A 1 87 ? -0.887 38.219 12.5 1 87.94 87 PRO A O 1
ATOM 667 N N . SER A 1 88 ? -0.318 39.781 11.008 1 90.56 88 SER A N 1
ATOM 668 C CA . SER A 1 88 ? -1.703 40.188 10.828 1 90.56 88 SER A CA 1
ATOM 669 C C . SER A 1 88 ? -2.471 39.219 9.945 1 90.56 88 SER A C 1
ATOM 671 O O . SER A 1 88 ? -3.703 39.219 9.953 1 90.56 88 SER A O 1
ATOM 673 N N . VAL A 1 89 ? -1.756 38.438 9.273 1 89.5 89 VAL A N 1
ATOM 674 C CA . VAL A 1 89 ? -2.42 37.594 8.281 1 89.5 89 VAL A CA 1
ATOM 675 C C . VAL A 1 89 ? -2.125 36.125 8.57 1 89.5 89 VAL A C 1
ATOM 677 O O . VAL A 1 89 ? -2.887 35.25 8.172 1 89.5 89 VAL A O 1
ATOM 680 N N . THR A 1 90 ? -1.046 35.812 9.266 1 92.44 90 THR A N 1
ATOM 681 C CA . THR A 1 90 ? -0.596 34.438 9.43 1 92.44 90 THR A CA 1
ATOM 682 C C . THR A 1 90 ? -0.72 34 10.883 1 92.44 90 THR A C 1
ATOM 684 O O . THR A 1 90 ? -0.937 34.812 11.773 1 92.44 90 THR A O 1
ATOM 687 N N . TYR A 1 91 ? -0.675 32.781 11.102 1 95.31 91 TYR A N 1
ATOM 688 C CA . TYR A 1 91 ? -0.745 32.156 12.422 1 95.31 91 TYR A CA 1
ATOM 689 C C . TYR A 1 91 ? 0.53 31.391 12.727 1 95.31 91 TYR A C 1
ATOM 691 O O . TYR A 1 91 ? 1.15 30.812 11.828 1 95.31 91 TYR A O 1
ATOM 699 N N . ALA A 1 92 ? 0.906 31.359 13.945 1 96.38 92 ALA A N 1
ATOM 700 C CA . ALA A 1 92 ? 2.031 30.531 14.352 1 96.38 92 ALA A CA 1
ATOM 701 C C . ALA A 1 92 ? 1.692 29.047 14.203 1 96.38 92 ALA A C 1
ATOM 703 O O . ALA A 1 92 ? 0.678 28.578 14.727 1 96.38 92 ALA A O 1
ATOM 704 N N . PRO A 1 93 ? 2.512 28.297 13.5 1 98.25 93 PRO A N 1
ATOM 705 C CA . PRO A 1 93 ? 2.217 26.891 13.266 1 98.25 93 PRO A CA 1
ATOM 706 C C . PRO A 1 93 ? 2.322 26.047 14.539 1 98.25 93 PRO A C 1
ATOM 708 O O . PRO A 1 93 ? 3.059 26.406 15.461 1 98.25 93 PRO A O 1
ATOM 711 N N . LYS A 1 94 ? 1.53 25 14.602 1 98.62 94 LYS A N 1
ATOM 712 C CA . LYS A 1 94 ? 1.677 23.969 15.625 1 98.62 94 LYS A CA 1
ATOM 713 C C . LYS A 1 94 ? 2.562 22.828 15.125 1 98.62 94 LYS A C 1
ATOM 715 O O . LYS A 1 94 ? 2.502 22.453 13.953 1 98.62 94 LYS A O 1
ATOM 720 N N . LEU A 1 95 ? 3.436 22.391 15.969 1 98.75 95 LEU A N 1
ATOM 721 C CA . LEU A 1 95 ? 4.383 21.344 15.609 1 98.75 95 LEU A CA 1
ATOM 722 C C . LEU A 1 95 ? 4.02 20.016 16.281 1 98.75 95 LEU A C 1
ATOM 724 O O . LEU A 1 95 ? 3.709 20 17.484 1 98.75 95 LEU A O 1
ATOM 728 N N . ILE A 1 96 ? 3.996 18.906 15.578 1 98.5 96 ILE A N 1
ATOM 729 C CA . ILE A 1 96 ? 3.689 17.594 16.125 1 98.5 96 ILE A CA 1
ATOM 730 C C . ILE A 1 96 ? 4.715 16.578 15.617 1 98.5 96 ILE A C 1
ATOM 732 O O . ILE A 1 96 ? 4.984 16.5 14.414 1 98.5 96 ILE A O 1
ATOM 736 N N . LEU A 1 97 ? 5.285 15.836 16.547 1 97.75 97 LEU A N 1
ATOM 737 C CA . LEU A 1 97 ? 6.172 14.742 16.172 1 97.75 97 LEU A CA 1
ATOM 738 C C . LEU A 1 97 ? 5.375 13.555 15.633 1 97.75 97 LEU A C 1
ATOM 740 O O . LEU 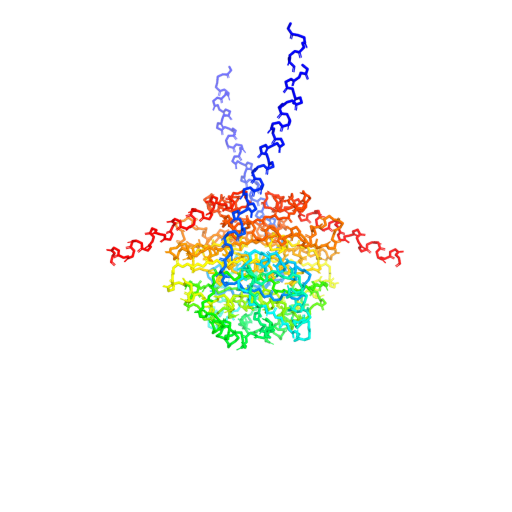A 1 97 ? 4.477 13.047 16.312 1 97.75 97 LEU A O 1
ATOM 744 N N . LEU A 1 98 ? 5.684 13.148 14.414 1 97.19 98 LEU A N 1
ATOM 745 C CA . LEU A 1 98 ? 4.988 12.039 13.781 1 97.19 98 LEU A CA 1
ATOM 746 C C . LEU A 1 98 ? 5.961 11.172 12.984 1 97.19 98 LEU A C 1
ATOM 748 O O . LEU A 1 98 ? 6.66 11.672 12.102 1 97.19 98 LEU A O 1
ATOM 752 N N . ASP A 1 99 ? 6.16 9.969 13.336 1 95.81 99 ASP A N 1
ATOM 753 C CA . ASP A 1 99 ? 6.75 8.93 12.492 1 95.81 99 ASP A CA 1
ATOM 754 C C . ASP A 1 99 ? 5.664 8.094 11.812 1 95.81 99 ASP A C 1
ATOM 756 O O . ASP A 1 99 ? 5.062 7.219 12.438 1 95.81 99 ASP A O 1
ATOM 760 N N . ILE A 1 100 ? 5.453 8.273 10.602 1 94.69 100 ILE A N 1
ATOM 761 C CA . ILE A 1 100 ? 4.344 7.723 9.828 1 94.69 100 ILE A CA 1
ATOM 762 C C . ILE A 1 100 ? 4.477 6.207 9.75 1 94.69 100 ILE A C 1
ATOM 764 O O . ILE A 1 100 ? 3.512 5.508 9.43 1 94.69 100 ILE A O 1
ATOM 768 N N . THR A 1 101 ? 5.801 5.672 9.922 1 94.62 101 THR A N 1
ATOM 769 C CA . THR A 1 101 ? 6.043 4.234 9.828 1 94.62 101 THR A CA 1
ATOM 770 C C . THR A 1 101 ? 5.594 3.529 11.109 1 94.62 101 THR A C 1
ATOM 772 O O . THR A 1 101 ? 5.461 2.303 11.133 1 94.62 101 THR A O 1
ATOM 775 N N . ASP A 1 102 ? 5.367 4.258 12.188 1 93.81 102 ASP A N 1
ATOM 776 C CA . ASP A 1 102 ? 4.891 3.682 13.445 1 93.81 102 ASP A CA 1
ATOM 777 C C . ASP A 1 102 ? 3.363 3.652 13.492 1 93.81 102 ASP A C 1
ATOM 779 O O . ASP A 1 102 ? 2.742 4.457 14.188 1 93.81 102 ASP A O 1
ATOM 783 N N . ILE A 1 103 ? 2.875 2.729 12.969 1 95.56 103 ILE A N 1
ATOM 784 C CA . ILE A 1 103 ? 1.445 2.637 12.695 1 95.56 103 ILE A CA 1
ATOM 785 C C . ILE A 1 103 ? 0.668 2.641 14.016 1 95.56 103 ILE A C 1
ATOM 787 O O . ILE A 1 103 ? -0.412 3.229 14.102 1 95.56 103 ILE A O 1
ATOM 791 N N . ASN A 1 104 ? 1.102 2.055 14.977 1 91.75 104 ASN A N 1
ATOM 792 C CA . ASN A 1 104 ? 0.399 1.888 16.25 1 91.75 104 ASN A CA 1
ATOM 793 C C . ASN A 1 104 ? 0.253 3.215 16.984 1 91.75 104 ASN A C 1
ATOM 795 O O . ASN A 1 104 ? -0.637 3.367 17.828 1 91.75 104 ASN A O 1
ATOM 799 N N . CYS A 1 105 ? 1.124 4.18 16.672 1 94.38 105 CYS A N 1
ATOM 800 C CA . CYS A 1 105 ? 1.125 5.441 17.406 1 94.38 105 CYS A CA 1
ATOM 801 C C . CYS A 1 105 ? 0.366 6.516 16.641 1 94.38 105 CYS A C 1
ATOM 803 O O . CYS A 1 105 ? 0.058 7.578 17.188 1 94.38 105 CYS A O 1
ATOM 805 N N . ILE A 1 106 ? -0.077 6.27 15.438 1 96.25 106 ILE A N 1
ATOM 806 C CA . ILE A 1 106 ? -0.636 7.281 14.547 1 96.25 106 ILE A CA 1
ATOM 807 C C . ILE A 1 106 ? -1.988 7.75 15.078 1 96.25 106 ILE A C 1
ATOM 809 O O . ILE A 1 106 ? -2.332 8.93 14.969 1 96.25 106 ILE A O 1
ATOM 813 N N . ARG A 1 107 ? -2.729 6.824 15.758 1 93.81 107 ARG A N 1
ATOM 814 C CA . ARG A 1 107 ? -4.043 7.188 16.266 1 93.81 107 ARG A CA 1
ATOM 815 C C . ARG A 1 107 ? -3.928 8.203 17.406 1 93.81 107 ARG A C 1
ATOM 817 O O . ARG A 1 107 ? -4.727 9.141 17.484 1 93.81 107 ARG A O 1
ATOM 824 N N . ASP A 1 108 ? -2.969 7.992 18.156 1 97.19 108 ASP A N 1
ATOM 825 C CA . ASP A 1 108 ? -2.734 8.93 19.266 1 97.19 108 ASP A CA 1
ATOM 826 C C . ASP A 1 108 ? -2.262 10.281 18.734 1 97.19 108 ASP A C 1
ATOM 828 O O . ASP A 1 108 ? -2.664 11.328 19.25 1 97.19 108 ASP A O 1
ATOM 832 N N . VAL A 1 109 ? -1.449 10.234 17.812 1 97.69 109 VAL A N 1
ATOM 833 C CA . VAL A 1 109 ? -0.944 11.461 17.203 1 97.69 109 VAL A CA 1
ATOM 834 C C . VAL A 1 109 ? -2.088 12.211 16.531 1 97.69 109 VAL A C 1
ATOM 836 O O . VAL A 1 109 ? -2.121 13.445 16.531 1 97.69 109 VAL A O 1
ATOM 839 N N . ALA A 1 110 ? -3.02 11.438 15.852 1 98 110 ALA A N 1
ATOM 840 C CA . ALA A 1 110 ? -4.191 12.031 15.211 1 98 110 ALA A CA 1
ATOM 841 C C . ALA A 1 110 ? -5.031 12.812 16.219 1 98 110 ALA A C 1
ATOM 843 O O . ALA A 1 110 ? -5.566 13.875 15.898 1 98 110 ALA A O 1
ATOM 844 N N . LYS A 1 111 ? -5.184 12.266 17.422 1 97.94 111 LYS A N 1
ATOM 845 C CA . LYS A 1 111 ? -5.906 12.961 18.484 1 97.94 111 LYS A CA 1
ATOM 846 C C . LYS A 1 111 ? -5.215 14.273 18.844 1 97.94 111 LYS A C 1
ATOM 848 O O . LYS A 1 111 ? -5.879 15.281 19.078 1 97.94 111 LYS A O 1
ATOM 853 N N . GLU A 1 112 ? -3.926 14.172 18.953 1 98.31 112 GLU A N 1
ATOM 854 C CA . GLU A 1 112 ? -3.146 15.375 19.234 1 98.31 112 GLU A CA 1
ATOM 855 C C . GLU A 1 112 ? -3.344 16.438 18.156 1 98.31 112 GLU A C 1
ATOM 857 O O . GLU A 1 112 ? -3.469 17.625 18.469 1 98.31 112 GLU A O 1
ATOM 862 N N . ILE A 1 113 ? -3.404 16.016 16.953 1 98.5 113 ILE A N 1
ATOM 863 C CA . ILE A 1 113 ? -3.604 16.906 15.812 1 98.5 113 ILE A CA 1
ATOM 864 C C . ILE A 1 113 ? -4.965 17.578 15.914 1 98.5 113 ILE A C 1
ATOM 866 O O . ILE A 1 113 ? -5.07 18.797 15.758 1 98.5 113 ILE A O 1
ATOM 870 N N . LEU A 1 114 ? -5.965 16.781 16.203 1 98.25 114 LEU A N 1
ATOM 871 C CA . LEU A 1 114 ? -7.332 17.297 16.297 1 98.25 114 LEU A CA 1
ATOM 872 C C . LEU A 1 114 ? -7.461 18.281 17.453 1 98.25 114 LEU A C 1
ATOM 874 O O . LEU A 1 114 ? -8.227 19.234 17.375 1 98.25 114 LEU A O 1
ATOM 878 N N . ASN A 1 115 ? -6.707 18.016 18.484 1 97.94 115 ASN A N 1
ATOM 879 C CA . ASN A 1 115 ? -6.785 18.828 19.688 1 97.94 115 ASN A CA 1
ATOM 880 C C . ASN A 1 115 ? -6.137 20.203 19.469 1 97.94 115 ASN A C 1
ATOM 882 O O . ASN A 1 115 ? -6.387 21.125 20.234 1 97.94 115 ASN A O 1
ATOM 886 N N . CYS A 1 116 ? -5.23 20.469 18.406 1 97.75 116 CYS A N 1
ATOM 887 C CA . CYS A 1 116 ? -4.555 21.734 18.156 1 97.75 116 CYS A CA 1
ATOM 888 C C . CYS A 1 116 ? -5.562 22.844 17.906 1 97.75 116 CYS A C 1
ATOM 890 O O . CYS A 1 116 ? -5.461 23.922 18.5 1 97.75 116 CYS A O 1
ATOM 892 N N . TYR A 1 117 ? -6.641 22.578 17.094 1 97.75 117 TYR A N 1
ATOM 893 C CA . TYR A 1 117 ? -7.605 23.609 16.734 1 97.75 117 TYR A CA 1
ATOM 894 C C . TYR A 1 117 ? -9.031 23.078 16.844 1 97.75 117 TYR A C 1
ATOM 896 O O . TYR A 1 117 ? -9.984 23.781 16.484 1 97.75 117 TYR A O 1
ATOM 904 N N . GLY A 1 118 ? -9.148 21.781 17.203 1 97.06 118 GLY A N 1
ATOM 905 C CA . GLY A 1 118 ? -10.461 21.172 17.375 1 97.06 118 GLY A CA 1
ATOM 906 C C . GLY A 1 118 ? -11.008 20.547 16.109 1 97.06 118 GLY A C 1
ATOM 907 O O . GLY A 1 118 ? -11.992 19.797 16.156 1 97.06 118 GLY A O 1
ATOM 908 N N . CYS A 1 119 ? -10.375 20.859 15.016 1 97.75 119 CYS A N 1
ATOM 909 C CA . CYS A 1 119 ? -10.805 20.281 13.734 1 97.75 119 CYS A CA 1
ATOM 910 C C . CYS A 1 119 ? -9.656 20.281 12.734 1 97.75 119 CYS A C 1
ATOM 912 O O . CYS A 1 119 ? -8.602 20.859 12.984 1 97.75 119 CYS A O 1
ATOM 914 N N . VAL A 1 120 ? -9.797 19.516 11.633 1 98.5 120 VAL A N 1
ATOM 915 C CA . VAL A 1 120 ? -8.891 19.516 10.484 1 98.5 120 VAL A CA 1
ATOM 916 C C . VAL A 1 120 ? -9.68 19.797 9.203 1 98.5 120 VAL A C 1
ATOM 918 O O . VAL A 1 120 ? -10.602 19.062 8.859 1 98.5 120 VAL A O 1
ATOM 921 N N . ASP A 1 121 ? -9.352 20.906 8.555 1 98.69 121 ASP A N 1
ATOM 922 C CA . ASP A 1 121 ? -10.039 21.25 7.312 1 98.69 121 ASP A CA 1
ATOM 923 C C . ASP A 1 121 ? -9.375 20.578 6.113 1 98.69 121 ASP A C 1
ATOM 925 O O . ASP A 1 121 ? -10.055 20.156 5.176 1 98.69 121 ASP A O 1
ATOM 929 N N . ILE A 1 122 ? -8.016 20.516 6.109 1 98.81 122 ILE A N 1
ATOM 930 C CA . ILE A 1 122 ? -7.246 20 4.984 1 98.81 122 ILE A CA 1
ATOM 931 C C . ILE A 1 122 ? -6.121 19.094 5.5 1 98.81 122 ILE A C 1
ATOM 933 O O . ILE A 1 122 ? -5.336 19.516 6.352 1 98.81 122 ILE A O 1
ATOM 937 N N . LEU A 1 123 ? -6.129 17.828 5.094 1 98.81 123 LEU A N 1
ATOM 938 C CA . LEU A 1 123 ? -5.047 16.891 5.391 1 98.81 123 LEU A CA 1
ATOM 939 C C . LEU A 1 123 ? -4.191 16.641 4.156 1 98.81 123 LEU A C 1
ATOM 941 O O . LEU A 1 123 ? -4.68 16.109 3.15 1 98.81 123 LEU A O 1
ATOM 945 N N . ILE A 1 124 ? -2.928 17.078 4.199 1 98.62 124 ILE A N 1
ATOM 946 C CA . ILE A 1 124 ? -1.97 16.844 3.125 1 98.62 124 ILE A CA 1
ATOM 947 C C . ILE A 1 124 ? -1.057 15.68 3.496 1 98.62 124 ILE A C 1
ATOM 949 O O . ILE A 1 124 ? -0.091 15.852 4.242 1 98.62 124 ILE A O 1
ATOM 953 N N . ASN A 1 125 ? -1.35 14.508 2.922 1 98.44 125 ASN A N 1
ATOM 954 C CA . ASN A 1 125 ? -0.493 13.336 3.07 1 98.44 125 ASN A CA 1
ATOM 955 C C . ASN A 1 125 ? 0.743 13.43 2.18 1 98.44 125 ASN A C 1
ATOM 957 O O . ASN A 1 125 ? 0.698 13.047 1.009 1 98.44 125 ASN A O 1
ATOM 961 N N . ASN A 1 126 ? 1.864 13.773 2.812 1 97.19 126 ASN A N 1
ATOM 962 C CA . ASN A 1 126 ? 3.096 13.992 2.061 1 97.19 126 ASN A CA 1
ATOM 963 C C . ASN A 1 126 ? 4.184 13 2.467 1 97.19 126 ASN A C 1
ATOM 965 O O . ASN A 1 126 ? 5.16 12.812 1.739 1 97.19 126 ASN A O 1
ATOM 969 N N . ALA A 1 127 ? 4.074 12.391 3.615 1 94.25 127 ALA A N 1
ATOM 970 C CA . ALA A 1 127 ? 5.09 11.484 4.133 1 94.25 127 ALA A CA 1
ATOM 971 C C . ALA A 1 127 ? 5.238 10.258 3.238 1 94.25 127 ALA A C 1
ATOM 973 O O . ALA A 1 127 ? 4.242 9.68 2.801 1 94.25 127 ALA A O 1
ATOM 974 N N . SER A 1 128 ? 6.465 9.875 2.961 1 92.5 128 SER A N 1
ATOM 975 C CA . SER A 1 128 ? 6.746 8.727 2.107 1 92.5 128 SER A CA 1
ATOM 976 C C . SER A 1 128 ? 8.18 8.234 2.295 1 92.5 128 SER A C 1
ATOM 978 O O . SER A 1 128 ? 9 8.922 2.9 1 92.5 128 SER A O 1
ATOM 980 N N . MET A 1 129 ? 8.461 7.152 1.831 1 92.81 129 MET A N 1
ATOM 981 C CA . MET A 1 129 ? 9.781 6.531 1.816 1 92.81 129 MET A CA 1
ATOM 982 C C . MET A 1 129 ? 10.086 5.922 0.45 1 92.81 129 MET A C 1
ATOM 984 O O . MET A 1 129 ? 9.258 5.207 -0.11 1 92.81 129 MET A O 1
ATOM 988 N N . LYS A 1 130 ? 11.234 6.277 -0.018 1 90.62 130 LYS A N 1
ATOM 989 C CA . LYS A 1 130 ? 11.688 5.715 -1.287 1 90.62 130 LYS A CA 1
ATOM 990 C C . LYS A 1 130 ? 12.734 4.633 -1.063 1 90.62 130 LYS A C 1
ATOM 992 O O . LYS A 1 130 ? 13.531 4.715 -0.121 1 90.62 130 LYS A O 1
ATOM 997 N N . VAL A 1 131 ? 12.719 3.678 -1.897 1 89.94 131 VAL A N 1
ATOM 998 C CA . VAL A 1 131 ? 13.727 2.625 -1.863 1 89.94 131 VAL A CA 1
ATOM 999 C C . VAL A 1 131 ? 13.992 2.117 -3.279 1 89.94 131 VAL A C 1
ATOM 1001 O O . VAL A 1 131 ? 13.07 2.006 -4.09 1 89.94 131 VAL A O 1
ATOM 1004 N N . LYS A 1 132 ? 15.25 1.979 -3.498 1 91.88 132 LYS A N 1
ATOM 1005 C CA . LYS A 1 132 ? 15.688 1.398 -4.762 1 91.88 132 LYS A CA 1
ATOM 1006 C C . LYS A 1 132 ? 16.469 0.106 -4.531 1 91.88 132 LYS A C 1
ATOM 1008 O O . LYS A 1 132 ? 17.266 0.015 -3.596 1 91.88 132 LYS A O 1
ATOM 1013 N N . GLY A 1 133 ? 16.188 -0.914 -5.352 1 92.62 133 GLY A N 1
ATOM 1014 C CA . GLY A 1 133 ? 16.891 -2.186 -5.281 1 92.62 133 GLY A CA 1
ATOM 1015 C C . GLY A 1 133 ? 16.203 -3.285 -6.078 1 92.62 133 GLY A C 1
ATOM 1016 O O . GLY A 1 133 ? 15.008 -3.207 -6.359 1 92.62 133 GLY A O 1
ATOM 1017 N N . ALA A 1 134 ? 17.062 -4.273 -6.43 1 93.06 134 ALA A N 1
ATOM 1018 C CA . ALA A 1 134 ? 16.516 -5.449 -7.102 1 93.06 134 ALA A CA 1
ATOM 1019 C C . ALA A 1 134 ? 15.523 -6.176 -6.207 1 93.06 134 ALA A C 1
ATOM 1021 O O . ALA A 1 134 ? 15.68 -6.203 -4.984 1 93.06 134 ALA A O 1
ATOM 1022 N N . VAL A 1 135 ? 14.523 -6.762 -6.805 1 93.81 135 VAL A N 1
ATOM 1023 C CA . VAL A 1 135 ? 13.477 -7.48 -6.086 1 93.81 135 VAL A CA 1
ATOM 1024 C C . VAL A 1 135 ? 14.102 -8.523 -5.164 1 93.81 135 VAL A C 1
ATOM 1026 O O . VAL A 1 135 ? 13.664 -8.695 -4.023 1 93.81 135 VAL A O 1
ATOM 1029 N N . GLN A 1 136 ? 15.18 -9.086 -5.562 1 90.94 136 GLN A N 1
ATOM 1030 C CA . GLN A 1 136 ? 15.812 -10.156 -4.805 1 90.94 136 GLN A CA 1
ATOM 1031 C C . GLN A 1 136 ? 16.625 -9.602 -3.643 1 90.94 136 GLN A C 1
ATOM 1033 O O . GLN A 1 136 ? 16.938 -10.32 -2.689 1 90.94 136 GLN A O 1
ATOM 1038 N N . SER A 1 137 ? 16.938 -8.359 -3.709 1 91.5 137 SER A N 1
ATOM 1039 C CA . SER A 1 137 ? 17.844 -7.77 -2.723 1 91.5 137 SER A CA 1
ATOM 1040 C C . SER A 1 137 ? 17.062 -7.09 -1.601 1 91.5 137 SER A C 1
ATOM 1042 O O . SER A 1 137 ? 17.609 -6.809 -0.536 1 91.5 137 SER A O 1
ATOM 1044 N N . ILE A 1 138 ? 15.781 -6.82 -1.818 1 93.62 138 ILE A N 1
ATOM 1045 C CA . ILE A 1 138 ? 14.953 -6.145 -0.821 1 93.62 138 ILE A CA 1
ATOM 1046 C C . ILE A 1 138 ? 14.328 -7.176 0.114 1 93.62 138 ILE A C 1
ATOM 1048 O O . ILE A 1 138 ? 13.609 -8.07 -0.334 1 93.62 138 ILE A O 1
ATOM 1052 N N . SER A 1 139 ? 14.672 -7.035 1.381 1 93.56 139 SER A N 1
ATOM 1053 C CA . SER A 1 139 ? 14.148 -7.961 2.379 1 93.56 139 SER A CA 1
ATOM 1054 C C . SER A 1 139 ? 12.656 -7.758 2.59 1 93.56 139 SER A C 1
ATOM 1056 O O . SER A 1 139 ? 12.109 -6.703 2.264 1 93.56 139 SER A O 1
ATOM 1058 N N . LEU A 1 140 ? 12.008 -8.742 3.176 1 93.25 140 LEU A N 1
ATOM 1059 C CA . LEU A 1 140 ? 10.594 -8.648 3.508 1 93.25 140 LEU A CA 1
ATOM 1060 C C . LEU A 1 140 ? 10.344 -7.551 4.535 1 93.25 140 LEU A C 1
ATOM 1062 O O . LEU A 1 140 ? 9.32 -6.867 4.484 1 93.25 140 LEU A O 1
ATOM 1066 N N . GLU A 1 141 ? 11.266 -7.484 5.445 1 94.69 141 GLU A N 1
ATOM 1067 C CA . GLU A 1 141 ? 11.164 -6.445 6.465 1 94.69 141 GLU A CA 1
ATOM 1068 C C . GLU A 1 141 ? 11.148 -5.055 5.836 1 94.69 141 GLU A C 1
ATOM 1070 O O . GLU A 1 141 ? 10.367 -4.195 6.234 1 94.69 141 GLU A O 1
ATOM 1075 N N . LEU A 1 142 ? 11.984 -4.871 4.875 1 95.94 142 LEU A N 1
ATOM 1076 C CA . LEU A 1 142 ? 12.047 -3.58 4.195 1 95.94 142 LEU A CA 1
ATOM 1077 C C . LEU A 1 142 ? 10.812 -3.367 3.326 1 95.94 142 LEU A C 1
ATOM 1079 O O . LEU A 1 142 ? 10.305 -2.248 3.23 1 95.94 142 LEU A O 1
ATOM 1083 N N . ASP A 1 143 ? 10.312 -4.406 2.723 1 96 143 ASP A N 1
ATOM 1084 C CA . ASP A 1 143 ? 9.055 -4.344 1.986 1 96 143 ASP A CA 1
ATOM 1085 C C . ASP A 1 143 ? 7.918 -3.834 2.875 1 96 143 ASP A C 1
ATOM 1087 O O . ASP A 1 143 ? 7.145 -2.965 2.467 1 96 143 ASP A O 1
ATOM 1091 N N . LYS A 1 144 ? 7.887 -4.348 4.031 1 96.25 144 LYS A N 1
ATOM 1092 C CA . LYS A 1 144 ? 6.836 -3.988 4.977 1 96.25 144 LYS A CA 1
ATOM 1093 C C . LYS A 1 144 ? 7 -2.549 5.461 1 96.25 144 LYS A C 1
ATOM 1095 O O . LYS A 1 144 ? 6.012 -1.824 5.609 1 96.25 144 LYS A O 1
ATOM 1100 N N . LYS A 1 145 ? 8.172 -2.256 5.695 1 96.69 145 LYS A N 1
ATOM 1101 C CA . LYS A 1 145 ? 8.445 -0.904 6.176 1 96.69 145 LYS A CA 1
ATOM 1102 C C . LYS A 1 145 ? 8.023 0.14 5.145 1 96.69 145 LYS A C 1
ATOM 1104 O O . LYS A 1 145 ? 7.461 1.177 5.5 1 96.69 145 LYS A O 1
ATOM 1109 N N . ILE A 1 146 ? 8.328 -0.049 3.895 1 97.44 146 ILE A N 1
ATOM 1110 C CA . ILE A 1 146 ? 7.969 0.864 2.814 1 97.44 146 ILE A CA 1
ATOM 1111 C C . ILE A 1 146 ? 6.449 0.947 2.689 1 97.44 146 ILE A C 1
ATOM 1113 O O . ILE A 1 146 ? 5.895 2.033 2.52 1 97.44 146 ILE A O 1
ATOM 1117 N N . MET A 1 147 ? 5.727 -0.236 2.791 1 98.19 147 MET A N 1
ATOM 1118 C CA . MET A 1 147 ? 4.27 -0.287 2.73 1 98.19 147 MET A CA 1
ATOM 1119 C C . MET A 1 147 ? 3.648 0.456 3.908 1 98.19 147 MET A C 1
ATOM 1121 O O . MET A 1 147 ? 2.617 1.113 3.76 1 98.19 147 MET A O 1
ATOM 1125 N N . ASP A 1 148 ? 4.336 0.341 5.09 1 97.62 148 ASP A N 1
ATOM 1126 C CA . ASP A 1 148 ? 3.867 1.061 6.27 1 97.62 148 ASP A CA 1
ATOM 1127 C C . ASP A 1 148 ? 3.98 2.57 6.074 1 97.62 148 ASP A C 1
ATOM 1129 O O . ASP A 1 148 ? 3.049 3.314 6.391 1 97.62 148 ASP A O 1
ATOM 1133 N N . ALA A 1 149 ? 5.02 2.996 5.496 1 97.44 149 ALA A N 1
ATOM 1134 C CA . ALA A 1 149 ? 5.301 4.422 5.34 1 97.44 149 ALA A CA 1
ATOM 1135 C C . ALA A 1 149 ? 4.41 5.043 4.27 1 97.44 149 ALA A C 1
ATOM 1137 O O . ALA A 1 149 ? 3.902 6.152 4.441 1 97.44 149 ALA A O 1
ATOM 1138 N N . ASN A 1 150 ? 4.246 4.344 3.143 1 98.19 150 ASN A N 1
ATOM 1139 C CA . ASN A 1 150 ? 3.664 4.957 1.956 1 98.19 150 ASN A CA 1
ATOM 1140 C C . ASN A 1 150 ? 2.17 4.672 1.853 1 98.19 150 ASN A C 1
ATOM 1142 O O . ASN A 1 150 ? 1.453 5.344 1.11 1 98.19 150 ASN A O 1
ATOM 1146 N N . TYR A 1 151 ? 1.705 3.668 2.564 1 98.56 151 TYR A N 1
ATOM 1147 C CA . TYR A 1 151 ? 0.308 3.266 2.438 1 98.56 151 TYR A CA 1
ATOM 1148 C C . TYR A 1 151 ? -0.37 3.217 3.801 1 98.56 151 TYR A C 1
ATOM 1150 O O . TYR A 1 151 ? -1.142 4.113 4.152 1 98.56 151 TYR A O 1
ATOM 1158 N N . PHE A 1 152 ? 0.07 2.332 4.75 1 98.44 152 PHE A N 1
ATOM 1159 C CA . PHE A 1 152 ? -0.635 2.119 6.008 1 98.44 152 PHE A CA 1
ATOM 1160 C C . PHE A 1 152 ? -0.588 3.373 6.875 1 98.44 152 PHE A C 1
ATOM 1162 O O . PHE A 1 152 ? -1.542 3.672 7.594 1 98.44 152 PHE A O 1
ATOM 1169 N N . GLY A 1 153 ? 0.567 4.059 6.879 1 98 153 GLY A N 1
ATOM 1170 C CA . GLY A 1 153 ? 0.667 5.301 7.625 1 98 153 GLY A CA 1
ATOM 1171 C C . GLY A 1 153 ? -0.379 6.324 7.227 1 98 153 GLY A C 1
ATOM 1172 O O . GLY A 1 153 ? -1.226 6.703 8.039 1 98 153 GLY A O 1
ATOM 1173 N N . PRO A 1 154 ? -0.41 6.676 5.938 1 97.69 154 PRO A N 1
ATOM 1174 C CA . PRO A 1 154 ? -1.356 7.676 5.441 1 97.69 154 PRO A CA 1
ATOM 1175 C C . PRO A 1 154 ? -2.812 7.262 5.637 1 97.69 154 PRO A C 1
ATOM 1177 O O . PRO A 1 154 ? -3.65 8.094 6 1 97.69 154 PRO A O 1
ATOM 1180 N N . ILE A 1 155 ? -3.174 6.031 5.441 1 97.88 155 ILE A N 1
ATOM 1181 C CA . ILE A 1 155 ? -4.578 5.656 5.527 1 97.88 155 ILE A CA 1
ATOM 1182 C C . ILE A 1 155 ? -5.016 5.602 6.988 1 97.88 155 ILE A C 1
ATOM 1184 O O . ILE A 1 155 ? -6.164 5.906 7.312 1 97.88 155 ILE A O 1
ATOM 1188 N N . THR A 1 156 ? -4.09 5.145 7.91 1 97.69 156 THR A N 1
ATOM 1189 C CA . THR A 1 156 ? -4.41 5.133 9.328 1 97.69 156 THR A CA 1
ATOM 1190 C C . THR A 1 156 ? -4.684 6.543 9.836 1 97.69 156 THR A C 1
ATOM 1192 O O . THR A 1 156 ? -5.656 6.773 10.562 1 97.69 156 THR A O 1
ATOM 1195 N N . LEU A 1 157 ? -3.842 7.52 9.438 1 98.12 157 LEU A N 1
ATOM 1196 C CA . LEU A 1 157 ? -4.043 8.914 9.828 1 98.12 157 LEU A CA 1
ATOM 1197 C C . LEU A 1 157 ? -5.344 9.453 9.242 1 98.12 157 LEU A C 1
ATOM 1199 O O . LEU A 1 157 ? -6.113 10.125 9.938 1 98.12 157 LEU A O 1
ATOM 1203 N N . THR A 1 158 ? -5.582 9.18 7.973 1 98.44 158 THR A N 1
ATOM 1204 C CA . THR A 1 158 ? -6.785 9.625 7.281 1 98.44 158 THR A CA 1
ATOM 1205 C C . THR A 1 158 ? -8.039 9.094 7.977 1 98.44 158 THR A C 1
ATOM 1207 O O . THR A 1 158 ? -8.969 9.844 8.25 1 98.44 158 THR A O 1
ATOM 1210 N N . LYS A 1 159 ? -8.047 7.766 8.281 1 97.31 159 LYS A N 1
ATOM 1211 C CA . LYS A 1 159 ? -9.18 7.145 8.953 1 97.31 159 LYS A CA 1
ATOM 1212 C C . LYS A 1 159 ? -9.43 7.77 10.32 1 97.31 159 LYS A C 1
ATOM 1214 O O . LYS A 1 159 ? -10.578 7.875 10.766 1 97.31 159 LYS A O 1
ATOM 1219 N N . ALA A 1 160 ? -8.344 8.133 11.062 1 97.25 160 ALA A N 1
ATOM 1220 C CA . ALA A 1 160 ? -8.453 8.703 12.398 1 97.25 160 ALA A CA 1
ATOM 1221 C C . ALA A 1 160 ? -9.047 10.109 12.344 1 97.25 160 ALA A C 1
ATOM 1223 O O . ALA A 1 160 ? -9.75 10.531 13.273 1 97.25 160 ALA A O 1
ATOM 1224 N N . ILE A 1 161 ? -8.898 10.93 11.172 1 98 161 ILE A N 1
ATOM 1225 C CA . ILE A 1 161 ? -9.328 12.328 11.055 1 98 161 ILE A CA 1
ATOM 1226 C C . ILE A 1 161 ? -10.711 12.391 10.414 1 98 161 ILE A C 1
ATOM 1228 O O . ILE A 1 161 ? -11.484 13.305 10.688 1 98 161 ILE A O 1
ATOM 1232 N N . LEU A 1 162 ? -11.078 11.289 9.727 1 97.88 162 LEU A N 1
ATOM 1233 C CA . LEU A 1 162 ? -12.25 11.25 8.859 1 97.88 162 LEU A CA 1
ATOM 1234 C C . LEU A 1 162 ? -13.523 11.477 9.672 1 97.88 162 LEU A C 1
ATOM 1236 O O . LEU A 1 162 ? -14.43 12.188 9.227 1 97.88 162 LEU A O 1
ATOM 1240 N N . PRO A 1 163 ? -13.617 10.867 10.82 1 97.06 163 PRO A N 1
ATOM 1241 C CA . PRO A 1 163 ? -14.852 11.062 11.578 1 97.06 163 PRO A CA 1
ATOM 1242 C C . PRO A 1 163 ? -15.133 12.531 11.875 1 97.06 163 PRO A C 1
ATOM 1244 O O . PRO A 1 163 ? -16.281 12.969 11.844 1 97.06 163 PRO A O 1
ATOM 1247 N N . ASN A 1 164 ? -14.094 13.328 12.172 1 97.75 164 ASN A N 1
ATOM 1248 C CA . ASN A 1 164 ? -14.234 14.758 12.414 1 97.75 164 ASN A CA 1
ATOM 1249 C C . ASN A 1 164 ? -14.734 15.484 11.164 1 97.75 164 ASN A C 1
ATOM 1251 O O . ASN A 1 164 ? -15.625 16.328 11.25 1 97.75 164 ASN A O 1
ATOM 1255 N N . MET A 1 165 ? -14.258 15.141 9.992 1 98.31 165 MET A N 1
ATOM 1256 C CA . MET A 1 165 ? -14.656 15.75 8.727 1 98.31 165 MET A CA 1
ATOM 1257 C C . MET A 1 165 ? -16.094 15.367 8.367 1 98.31 165 MET A C 1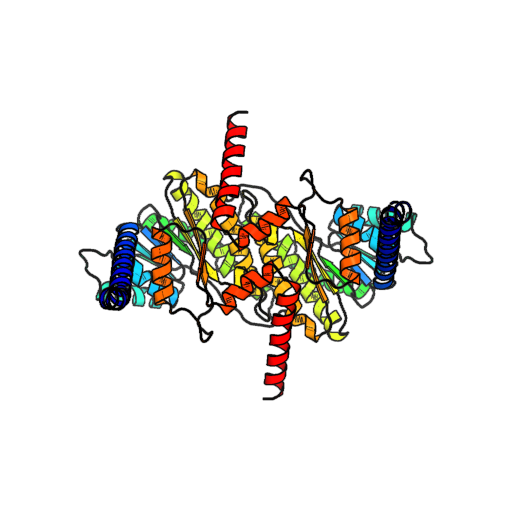
ATOM 1259 O O . MET A 1 165 ? -16.859 16.203 7.879 1 98.31 165 MET A O 1
ATOM 1263 N N . ILE A 1 166 ? -16.391 14.086 8.609 1 97.81 166 ILE A N 1
ATOM 1264 C CA . ILE A 1 166 ? -17.703 13.555 8.289 1 97.81 166 ILE A CA 1
ATOM 1265 C C . ILE A 1 166 ? -18.781 14.266 9.117 1 97.81 166 ILE A C 1
ATOM 1267 O O . ILE A 1 166 ? -19.828 14.648 8.594 1 97.81 166 ILE A O 1
ATOM 1271 N N . SER A 1 167 ? -18.469 14.367 10.461 1 97.44 167 SER A N 1
ATOM 1272 C CA . SER A 1 167 ? -19.438 14.992 11.352 1 97.44 167 SER A CA 1
ATOM 1273 C C . SER A 1 167 ? -19.688 16.438 10.961 1 97.44 167 SER A C 1
ATOM 1275 O O . SER A 1 167 ? -20.797 16.953 11.125 1 97.44 167 SER A O 1
ATOM 1277 N N . ARG A 1 168 ? -18.797 17.203 10.328 1 97.69 168 ARG A N 1
ATOM 1278 C CA . ARG A 1 168 ? -18.891 18.609 9.938 1 97.69 168 ARG A CA 1
ATOM 1279 C C . ARG A 1 168 ? -19.312 18.734 8.477 1 97.69 168 ARG A C 1
ATOM 1281 O O . ARG A 1 168 ? -19.609 19.844 8.008 1 97.69 168 ARG A O 1
ATOM 1288 N N . ARG A 1 169 ? -19.281 17.609 7.809 1 97.62 169 ARG A N 1
ATOM 1289 C CA . ARG A 1 169 ? -19.609 17.562 6.391 1 97.62 169 ARG A CA 1
ATOM 1290 C C . ARG A 1 169 ? -18.75 18.531 5.594 1 97.62 169 ARG A C 1
ATOM 1292 O O . ARG A 1 169 ? -19.281 19.312 4.789 1 97.62 169 ARG A O 1
ATOM 1299 N N . THR A 1 170 ? -17.531 18.609 5.93 1 97.75 170 THR A N 1
ATOM 1300 C CA . THR A 1 170 ? -16.547 19.422 5.227 1 97.75 170 THR A CA 1
ATOM 1301 C C . THR A 1 170 ? -15.141 18.906 5.484 1 97.75 170 THR A C 1
ATOM 1303 O O . THR A 1 170 ? -14.852 18.391 6.562 1 97.75 170 THR A O 1
ATOM 1306 N N . GLY A 1 171 ? -14.305 18.953 4.457 1 98.06 171 GLY A N 1
ATOM 1307 C CA . GLY A 1 171 ? -12.93 18.5 4.578 1 98.06 171 GLY A CA 1
ATOM 1308 C C . GLY A 1 171 ? -12.281 18.203 3.24 1 98.06 171 GLY A C 1
ATOM 1309 O O . GLY A 1 171 ? -12.977 17.953 2.25 1 98.06 171 GLY A O 1
ATOM 1310 N N . GLN A 1 172 ? -11.016 18.297 3.252 1 98.56 172 GLN A N 1
ATOM 1311 C CA . GLN A 1 172 ? -10.234 17.969 2.062 1 98.56 172 GLN A CA 1
ATOM 1312 C C . GLN A 1 172 ? -9.023 17.109 2.414 1 98.56 172 GLN A C 1
ATOM 1314 O O . GLN A 1 172 ? -8.328 17.375 3.396 1 98.56 172 GLN A O 1
ATOM 1319 N N . ILE A 1 173 ? -8.836 16.094 1.636 1 98.62 173 ILE A N 1
ATOM 1320 C CA . ILE A 1 173 ? -7.68 15.219 1.767 1 98.62 173 ILE A CA 1
ATOM 1321 C C . ILE A 1 173 ? -6.871 15.234 0.473 1 98.62 173 ILE A C 1
ATOM 1323 O O . ILE A 1 173 ? -7.414 15.008 -0.611 1 98.62 173 ILE A O 1
ATOM 1327 N N . VAL A 1 174 ? -5.656 15.586 0.592 1 98.31 174 VAL A N 1
ATOM 1328 C CA . VAL A 1 174 ? -4.754 15.586 -0.556 1 98.31 174 VAL A CA 1
ATOM 1329 C C . VAL A 1 174 ? -3.656 14.547 -0.357 1 98.31 174 VAL A C 1
ATOM 1331 O O . VAL A 1 174 ? -2.926 14.586 0.635 1 98.31 174 VAL A O 1
ATOM 1334 N N . LEU A 1 175 ? -3.611 13.562 -1.263 1 98 175 LEU A N 1
ATOM 1335 C CA . LEU A 1 175 ? -2.535 12.578 -1.284 1 98 175 LEU A CA 1
ATOM 1336 C C . LEU A 1 175 ? -1.452 12.984 -2.281 1 98 175 LEU A C 1
ATOM 1338 O O . LEU A 1 175 ? -1.714 13.078 -3.482 1 98 175 LEU A O 1
ATOM 1342 N N . ILE A 1 176 ? -0.238 13.328 -1.737 1 96.38 176 ILE A N 1
ATOM 1343 C CA . ILE A 1 176 ? 0.929 13.5 -2.596 1 96.38 176 ILE A CA 1
ATOM 1344 C C . ILE A 1 176 ? 1.518 12.133 -2.947 1 96.38 176 ILE A C 1
ATOM 1346 O O . ILE A 1 176 ? 2.014 11.422 -2.072 1 96.38 176 ILE A O 1
ATOM 1350 N N . ASN A 1 177 ? 1.393 11.75 -4.172 1 95.56 177 ASN A N 1
ATOM 1351 C CA . ASN A 1 177 ? 1.843 10.445 -4.637 1 95.56 177 ASN A CA 1
ATOM 1352 C C . ASN A 1 177 ? 2.814 10.57 -5.809 1 95.56 177 ASN A C 1
ATOM 1354 O O . ASN A 1 177 ? 3.365 11.648 -6.051 1 95.56 177 ASN A O 1
ATOM 1358 N N . SER A 1 178 ? 3.287 9.516 -6.391 1 93.19 178 SER A N 1
ATOM 1359 C CA . SER A 1 178 ? 4.242 9.438 -7.488 1 93.19 178 SER A CA 1
ATOM 1360 C C . SER A 1 178 ? 3.605 8.828 -8.734 1 93.19 178 SER A C 1
ATOM 1362 O O . SER A 1 178 ? 2.619 8.094 -8.641 1 93.19 178 SER A O 1
ATOM 1364 N N . ILE A 1 179 ? 4.133 9.172 -9.852 1 92.5 179 ILE A N 1
ATOM 1365 C CA . ILE A 1 179 ? 3.707 8.547 -11.102 1 92.5 179 ILE A CA 1
ATOM 1366 C C . ILE A 1 179 ? 3.906 7.031 -11.008 1 92.5 179 ILE A C 1
ATOM 1368 O O . ILE A 1 179 ? 3.268 6.273 -11.742 1 92.5 179 ILE A O 1
ATOM 1372 N N . GLN A 1 180 ? 4.754 6.586 -10.148 1 93.62 180 GLN A N 1
ATOM 1373 C CA . GLN A 1 180 ? 5.023 5.164 -9.938 1 93.62 180 GLN A CA 1
ATOM 1374 C C . GLN A 1 180 ? 3.859 4.48 -9.234 1 93.62 180 GLN A C 1
ATOM 1376 O O . GLN A 1 180 ? 3.902 3.275 -8.977 1 93.62 180 GLN A O 1
ATOM 1381 N N . GLY A 1 181 ? 2.805 5.23 -8.898 1 95.94 181 GLY A N 1
ATOM 1382 C CA . GLY A 1 181 ? 1.529 4.672 -8.477 1 95.94 181 GLY A CA 1
ATOM 1383 C C . GLY A 1 181 ? 0.67 4.207 -9.641 1 95.94 181 GLY A C 1
ATOM 1384 O O . GLY A 1 181 ? -0.342 3.533 -9.445 1 95.94 181 GLY A O 1
ATOM 1385 N N . LYS A 1 182 ? 1.188 4.508 -10.906 1 94.69 182 LYS A N 1
ATOM 1386 C CA . LYS A 1 182 ? 0.444 4.148 -12.117 1 94.69 182 LYS A CA 1
ATOM 1387 C C . LYS A 1 182 ? 1.277 3.256 -13.031 1 94.69 182 LYS A C 1
ATOM 1389 O O . LYS A 1 182 ? 0.73 2.521 -13.859 1 94.69 182 LYS A O 1
ATOM 1394 N N . ILE A 1 183 ? 2.604 3.387 -12.836 1 93.81 183 ILE A N 1
ATOM 1395 C CA . ILE A 1 183 ? 3.486 2.57 -13.664 1 93.81 183 ILE A CA 1
ATOM 1396 C C . ILE A 1 183 ? 4.57 1.94 -12.797 1 93.81 183 ILE A C 1
ATOM 1398 O O . ILE A 1 183 ? 4.949 2.5 -11.766 1 93.81 183 ILE A O 1
ATOM 1402 N N . GLY A 1 184 ? 5.047 0.734 -13.203 1 92 184 GLY A N 1
ATOM 1403 C CA . GLY A 1 184 ? 6.156 0.068 -12.539 1 92 184 GLY A CA 1
ATOM 1404 C C . GLY A 1 184 ? 7.477 0.229 -13.273 1 92 184 GLY A C 1
ATOM 1405 O O . GLY A 1 184 ? 7.559 -0.029 -14.477 1 92 184 GLY A O 1
ATOM 1406 N N . ILE A 1 185 ? 8.445 0.786 -12.539 1 89.94 185 ILE A N 1
ATOM 1407 C CA . ILE A 1 185 ? 9.805 0.91 -13.062 1 89.94 185 ILE A CA 1
ATOM 1408 C C . ILE A 1 185 ? 10.711 -0.105 -12.375 1 89.94 185 ILE A C 1
ATOM 1410 O O . ILE A 1 185 ? 10.602 -0.332 -11.172 1 89.94 185 ILE A O 1
ATOM 1414 N N . PRO A 1 186 ? 11.656 -0.756 -13.172 1 92.5 186 PRO A N 1
ATOM 1415 C CA . PRO A 1 186 ? 12.531 -1.769 -12.578 1 92.5 186 PRO A CA 1
ATOM 1416 C C . PRO A 1 186 ? 13.336 -1.235 -11.398 1 92.5 186 PRO A C 1
ATOM 1418 O O . PRO A 1 186 ? 13.68 -0.051 -11.359 1 92.5 186 PRO A O 1
ATOM 1421 N N . PHE A 1 187 ? 13.562 -2.113 -10.398 1 94.38 187 PHE A N 1
ATOM 1422 C CA . PHE A 1 187 ? 14.406 -1.888 -9.234 1 94.38 187 PHE A CA 1
ATOM 1423 C C . PHE A 1 187 ? 13.727 -0.942 -8.25 1 94.38 187 PHE A C 1
ATOM 1425 O O . PHE A 1 187 ? 14.398 -0.257 -7.473 1 94.38 187 PHE A O 1
ATOM 1432 N N . ARG A 1 188 ? 12.398 -0.855 -8.383 1 94.75 188 ARG A N 1
ATOM 1433 C CA . ARG A 1 188 ? 11.578 -0.061 -7.473 1 94.75 188 ARG A CA 1
ATOM 1434 C C . ARG A 1 188 ? 10.281 -0.785 -7.129 1 94.75 188 ARG A C 1
ATOM 1436 O O . ARG A 1 188 ? 9.234 -0.152 -6.969 1 94.75 188 ARG A O 1
ATOM 1443 N N . ALA A 1 189 ? 10.383 -2.061 -7.062 1 97.19 189 ALA A N 1
ATOM 1444 C CA . ALA A 1 189 ? 9.18 -2.889 -6.961 1 97.19 189 ALA A CA 1
ATOM 1445 C C . ALA A 1 189 ? 8.414 -2.588 -5.68 1 97.19 189 ALA A C 1
ATOM 1447 O O . ALA A 1 189 ? 7.199 -2.398 -5.703 1 97.19 189 ALA A O 1
ATOM 1448 N N . ALA A 1 190 ? 9.109 -2.523 -4.543 1 97.44 190 ALA A N 1
ATOM 1449 C CA . ALA A 1 190 ? 8.453 -2.268 -3.264 1 97.44 190 ALA A CA 1
ATOM 1450 C C . ALA A 1 190 ? 7.84 -0.871 -3.234 1 97.44 190 ALA A C 1
ATOM 1452 O O . ALA A 1 190 ? 6.727 -0.685 -2.73 1 97.44 190 ALA A O 1
ATOM 1453 N N . TYR A 1 191 ? 8.578 0.11 -3.738 1 96.81 191 TYR A N 1
ATOM 1454 C CA . TYR A 1 191 ? 8.109 1.489 -3.809 1 96.81 191 TYR A CA 1
ATOM 1455 C C . TYR A 1 191 ? 6.875 1.6 -4.695 1 96.81 191 TYR A C 1
ATOM 1457 O O . TYR A 1 191 ? 5.859 2.166 -4.289 1 96.81 191 TYR A O 1
ATOM 1465 N N . ALA A 1 192 ? 6.941 1.013 -5.969 1 97.25 192 ALA A N 1
ATOM 1466 C CA . ALA A 1 192 ? 5.824 1.037 -6.91 1 97.25 192 ALA A CA 1
ATOM 1467 C C . ALA A 1 192 ? 4.59 0.369 -6.309 1 97.25 192 ALA A C 1
ATOM 1469 O O . ALA A 1 192 ? 3.471 0.874 -6.449 1 97.25 192 ALA A O 1
ATOM 1470 N N . ALA A 1 193 ? 4.801 -0.732 -5.605 1 98.62 193 ALA A N 1
ATOM 1471 C CA . ALA A 1 193 ? 3.693 -1.448 -4.977 1 98.62 193 ALA A CA 1
ATOM 1472 C C . ALA A 1 193 ? 2.975 -0.567 -3.961 1 98.62 193 ALA A C 1
ATOM 1474 O O . ALA A 1 193 ? 1.744 -0.498 -3.949 1 98.62 193 ALA A O 1
ATOM 1475 N N . SER A 1 194 ? 3.717 0.106 -3.125 1 98.56 194 SER A N 1
ATOM 1476 C CA . SER A 1 194 ? 3.146 0.931 -2.066 1 98.56 194 SER A CA 1
ATOM 1477 C C . SER A 1 194 ? 2.404 2.133 -2.641 1 98.56 194 SER A C 1
ATOM 1479 O O . SER A 1 194 ? 1.341 2.508 -2.141 1 98.56 194 SER A O 1
ATOM 1481 N N . LYS A 1 195 ? 2.959 2.752 -3.691 1 98.12 195 LYS A N 1
ATOM 1482 C CA . LYS A 1 195 ? 2.338 3.912 -4.324 1 98.12 195 LYS A CA 1
ATOM 1483 C C . LYS A 1 195 ? 1.087 3.514 -5.098 1 98.12 195 LYS A C 1
ATOM 1485 O O . LYS A 1 195 ? 0.123 4.277 -5.168 1 98.12 195 LYS A O 1
ATOM 1490 N N . HIS A 1 196 ? 1.085 2.281 -5.719 1 98.56 196 HIS A N 1
ATOM 1491 C CA . HIS A 1 196 ? -0.114 1.725 -6.336 1 98.56 196 HIS A CA 1
ATOM 1492 C C . HIS A 1 196 ? -1.207 1.484 -5.301 1 98.56 196 HIS A C 1
ATOM 1494 O O . HIS A 1 196 ? -2.381 1.771 -5.555 1 98.56 196 HIS A O 1
ATOM 1500 N N . ALA A 1 197 ? -0.795 0.956 -4.184 1 98.75 197 ALA A N 1
ATOM 1501 C CA . ALA A 1 197 ? -1.755 0.678 -3.117 1 98.75 197 ALA A CA 1
ATOM 1502 C C . ALA A 1 197 ? -2.477 1.95 -2.684 1 98.75 197 ALA A C 1
ATOM 1504 O O . ALA A 1 197 ? -3.693 1.944 -2.486 1 98.75 197 ALA A O 1
ATOM 1505 N N . ALA A 1 198 ? -1.694 2.994 -2.535 1 98.56 198 ALA A N 1
ATOM 1506 C CA . ALA A 1 198 ? -2.262 4.277 -2.125 1 98.56 198 ALA A CA 1
ATOM 1507 C C . ALA A 1 198 ? -3.279 4.777 -3.145 1 98.56 198 ALA A C 1
ATOM 1509 O O . ALA A 1 198 ? -4.359 5.25 -2.773 1 98.56 198 ALA A O 1
ATOM 1510 N N . VAL A 1 199 ? -2.953 4.695 -4.449 1 97.88 199 VAL A N 1
ATOM 1511 C CA . VAL A 1 199 ? -3.871 5.121 -5.5 1 97.88 199 VAL A CA 1
ATOM 1512 C C . VAL A 1 199 ? -5.184 4.348 -5.387 1 97.88 199 VAL A C 1
ATOM 1514 O O . VAL A 1 199 ? -6.266 4.941 -5.418 1 97.88 199 VAL A O 1
ATOM 1517 N N . GLY A 1 200 ? -5.109 2.994 -5.227 1 97.75 200 GLY A N 1
ATOM 1518 C CA . GLY A 1 200 ? -6.293 2.158 -5.129 1 97.75 200 GLY A CA 1
ATOM 1519 C C . GLY A 1 200 ? -7.195 2.533 -3.965 1 97.75 200 GLY A C 1
ATOM 1520 O O . GLY A 1 200 ? -8.414 2.635 -4.125 1 97.75 200 GLY A O 1
ATOM 1521 N N . PHE A 1 201 ? -6.637 2.822 -2.807 1 98.38 201 PHE A N 1
ATOM 1522 C CA . PHE A 1 201 ? -7.387 3.146 -1.599 1 98.38 201 PHE A CA 1
ATOM 1523 C C . PHE A 1 201 ? -8.078 4.496 -1.738 1 98.38 201 PHE A C 1
ATOM 1525 O O . PHE A 1 201 ? -9.281 4.613 -1.48 1 98.38 201 PHE A O 1
ATOM 1532 N N . PHE A 1 202 ? -7.348 5.477 -2.145 1 98.19 202 PHE A N 1
ATOM 1533 C CA . PHE A 1 202 ? -7.863 6.84 -2.139 1 98.19 202 PHE A CA 1
ATOM 1534 C C . PHE A 1 202 ? -8.867 7.047 -3.264 1 98.19 202 PHE A C 1
ATOM 1536 O O . PHE A 1 202 ? -9.75 7.898 -3.166 1 98.19 202 PHE A O 1
ATOM 1543 N N . ASP A 1 203 ? -8.758 6.297 -4.344 1 96.62 203 ASP A N 1
ATOM 1544 C CA . ASP A 1 203 ? -9.797 6.309 -5.367 1 96.62 203 ASP A CA 1
ATOM 1545 C C . ASP A 1 203 ? -11.133 5.848 -4.797 1 96.62 203 ASP A C 1
ATOM 1547 O O . ASP A 1 203 ? -12.18 6.422 -5.113 1 96.62 203 ASP A O 1
ATOM 1551 N N . CYS A 1 204 ? -11.078 4.812 -4.016 1 96 204 CYS A N 1
ATOM 1552 C CA . CYS A 1 204 ? -12.297 4.316 -3.383 1 96 204 CYS A CA 1
ATOM 1553 C C . CYS A 1 204 ? -12.812 5.309 -2.348 1 96 204 CYS A C 1
ATOM 1555 O O . CYS A 1 204 ? -14.016 5.57 -2.283 1 96 204 CYS A O 1
ATOM 1557 N N . LEU A 1 205 ? -11.891 5.789 -1.563 1 97.31 205 LEU A N 1
ATOM 1558 C CA . LEU A 1 205 ? -12.242 6.762 -0.536 1 97.31 205 LEU A CA 1
ATOM 1559 C C . LEU A 1 205 ? -12.945 7.965 -1.148 1 97.31 205 LEU A C 1
ATOM 1561 O O . LEU A 1 205 ? -13.922 8.477 -0.584 1 97.31 205 LEU A O 1
ATOM 1565 N N . ARG A 1 206 ? -12.445 8.484 -2.275 1 96.94 206 ARG A N 1
ATOM 1566 C CA . ARG A 1 206 ? -12.992 9.641 -2.969 1 96.94 206 ARG A CA 1
ATOM 1567 C C . ARG A 1 206 ? -14.484 9.469 -3.234 1 96.94 206 ARG A C 1
ATOM 1569 O O . ARG A 1 206 ? -15.281 10.359 -2.934 1 96.94 206 ARG A O 1
ATOM 1576 N N . ALA A 1 207 ? -14.828 8.352 -3.75 1 94.44 207 ALA A N 1
ATOM 1577 C CA . ALA A 1 207 ? -16.234 8.078 -4.078 1 94.44 207 ALA A CA 1
ATOM 1578 C C . ALA A 1 207 ? -17.078 7.992 -2.814 1 94.44 207 ALA A C 1
ATOM 1580 O O . ALA A 1 207 ? -18.203 8.5 -2.779 1 94.44 207 ALA A O 1
ATOM 1581 N N . GLU A 1 208 ? -16.547 7.402 -1.82 1 95.12 208 GLU A N 1
ATOM 1582 C CA . GLU A 1 208 ? -17.297 7.172 -0.593 1 95.12 208 GLU A CA 1
ATOM 1583 C C . GLU A 1 208 ? -17.531 8.477 0.169 1 95.12 208 GLU A C 1
ATOM 1585 O O . GLU A 1 208 ? -18.531 8.625 0.878 1 95.12 208 GLU A O 1
ATOM 1590 N N . MET A 1 209 ? -16.641 9.422 0.038 1 95.94 209 MET A N 1
ATOM 1591 C CA . MET A 1 209 ? -16.688 10.633 0.845 1 95.94 209 MET A CA 1
ATOM 1592 C C . MET A 1 209 ? -17.5 11.719 0.149 1 95.94 209 MET A C 1
ATOM 1594 O O . MET A 1 209 ? -17.828 12.742 0.755 1 95.94 209 MET A O 1
ATOM 1598 N N . GLU A 1 210 ? -17.875 11.453 -1.094 1 93.38 210 GLU A N 1
ATOM 1599 C CA . GLU A 1 210 ? -18.625 12.438 -1.869 1 93.38 210 GLU A CA 1
ATOM 1600 C C . GLU A 1 210 ? -19.922 12.82 -1.164 1 93.38 210 GLU A C 1
ATOM 1602 O O . GLU A 1 210 ? -20.328 13.984 -1.184 1 93.38 210 GLU A O 1
ATOM 1607 N N . GLU A 1 211 ? -20.562 11.906 -0.53 1 91.44 211 GLU A N 1
ATOM 1608 C CA . GLU A 1 211 ? -21.859 12.148 0.11 1 91.44 211 GLU A CA 1
ATOM 1609 C C . GLU A 1 211 ? -21.703 13.047 1.336 1 91.44 211 GLU A C 1
ATOM 1611 O O . GLU A 1 211 ? -22.672 13.633 1.807 1 91.44 211 GLU A O 1
ATOM 1616 N N . PHE A 1 212 ? -20.469 13.18 1.872 1 95.06 212 PHE A N 1
ATOM 1617 C CA . PHE A 1 212 ? -20.234 13.953 3.084 1 95.06 212 PHE A CA 1
ATOM 1618 C C . PHE A 1 212 ? -19.578 15.289 2.752 1 95.06 212 PHE A C 1
ATOM 1620 O O . PHE A 1 212 ? -19.078 15.984 3.641 1 95.06 212 PHE A O 1
ATOM 1627 N N . ASP A 1 213 ? -19.484 15.539 1.414 1 96.19 213 ASP A N 1
ATOM 1628 C CA . ASP A 1 213 ? -18.906 16.797 0.934 1 96.19 213 ASP A CA 1
ATOM 1629 C C . ASP A 1 213 ? -17.438 16.906 1.33 1 96.19 213 ASP A C 1
ATOM 1631 O O . ASP A 1 213 ? -16.984 17.969 1.736 1 96.19 213 ASP A O 1
ATOM 1635 N N . ILE A 1 214 ? -16.75 15.82 1.382 1 97.44 214 ILE A N 1
ATOM 1636 C CA . ILE A 1 214 ? -15.312 15.75 1.609 1 97.44 214 ILE A CA 1
ATOM 1637 C C . ILE A 1 214 ? -14.594 15.461 0.292 1 97.44 214 ILE A C 1
ATOM 1639 O O . ILE A 1 214 ? -14.922 14.5 -0.404 1 97.44 214 ILE A O 1
ATOM 1643 N N . SER A 1 215 ? -13.711 16.328 -0.07 1 97.5 215 SER A N 1
ATOM 1644 C CA . SER A 1 215 ? -12.984 16.172 -1.321 1 97.5 215 SER A CA 1
ATOM 1645 C C . SER A 1 215 ? -11.688 15.398 -1.107 1 97.5 215 SER A C 1
ATOM 1647 O O . SER A 1 215 ? -10.992 15.594 -0.106 1 97.5 215 SER A O 1
ATOM 1649 N N . VAL A 1 216 ? -11.406 14.43 -1.962 1 97.88 216 VAL A N 1
ATOM 1650 C CA . VAL A 1 216 ? -10.18 13.641 -1.956 1 97.88 216 VAL A CA 1
ATOM 1651 C C . VAL A 1 216 ? -9.43 13.836 -3.275 1 97.88 216 VAL A C 1
ATOM 1653 O O . VAL A 1 216 ? -9.969 13.539 -4.348 1 97.88 216 VAL A O 1
ATOM 1656 N N . SER A 1 217 ? -8.25 14.406 -3.227 1 97.75 217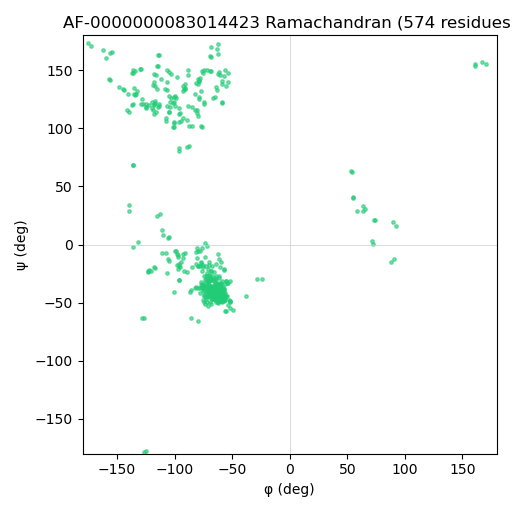 SER A N 1
ATOM 1657 C CA . SER A 1 217 ? -7.422 14.68 -4.402 1 97.75 217 SER A CA 1
ATOM 1658 C C . SER A 1 217 ? -6.113 13.898 -4.352 1 97.75 217 SER A C 1
ATOM 1660 O O . SER A 1 217 ? -5.547 13.695 -3.275 1 97.75 217 SER A O 1
ATOM 1662 N N . THR A 1 218 ? -5.762 13.352 -5.441 1 96.56 218 THR A N 1
ATOM 1663 C CA . THR A 1 218 ? -4.477 12.68 -5.574 1 96.56 218 THR A CA 1
ATOM 1664 C C . THR A 1 218 ? -3.574 13.422 -6.555 1 96.56 218 THR A C 1
ATOM 1666 O O . THR A 1 218 ? -3.953 13.656 -7.703 1 96.56 218 THR A O 1
ATOM 1669 N N . ARG A 1 219 ? -2.439 13.844 -6.102 1 92.44 219 ARG A N 1
ATOM 1670 C CA . ARG A 1 219 ? -1.442 14.477 -6.957 1 92.44 219 ARG A CA 1
ATOM 1671 C C . ARG A 1 219 ? -0.3 13.516 -7.273 1 92.44 219 ARG A C 1
ATOM 1673 O O . ARG A 1 219 ? 0.381 13.039 -6.363 1 92.44 219 ARG A O 1
ATOM 1680 N N . LEU A 1 220 ? -0.16 13.25 -8.508 1 91.06 220 LEU A N 1
ATOM 1681 C CA . LEU A 1 220 ? 0.934 12.398 -8.977 1 91.06 220 LEU A CA 1
ATOM 1682 C C . LEU A 1 220 ? 2.043 13.242 -9.602 1 91.06 220 LEU A C 1
ATOM 1684 O O . LEU A 1 220 ? 1.77 14.141 -10.398 1 91.06 220 LEU A O 1
ATOM 1688 N N . ALA A 1 221 ? 3.246 13.023 -9.094 1 85.94 221 ALA A N 1
ATOM 1689 C CA . ALA A 1 221 ? 4.359 13.789 -9.648 1 85.94 221 ALA A CA 1
ATOM 1690 C C . ALA A 1 221 ? 5.516 12.867 -10.031 1 85.94 221 ALA A C 1
ATOM 1692 O O . ALA A 1 221 ? 5.629 11.75 -9.516 1 85.94 221 ALA A O 1
ATOM 1693 N N . THR A 1 222 ? 6.254 13.242 -10.977 1 78 222 THR A N 1
ATOM 1694 C CA . THR A 1 222 ? 7.508 12.57 -11.305 1 78 222 THR A CA 1
ATOM 1695 C C . THR A 1 222 ? 8.617 13.008 -10.359 1 78 222 THR A C 1
ATOM 1697 O O . THR A 1 222 ? 8.57 14.109 -9.805 1 78 222 THR A O 1
ATOM 1700 N N . GLY A 1 223 ? 9.406 12.07 -9.93 1 63.16 223 GLY A N 1
ATOM 1701 C CA . GLY A 1 223 ? 10.5 12.367 -9.023 1 63.16 223 GLY A CA 1
ATOM 1702 C C . GLY A 1 223 ? 11.43 13.453 -9.531 1 63.16 223 GLY A C 1
ATOM 1703 O O . GLY A 1 223 ? 11.43 13.766 -10.727 1 63.16 223 GLY A O 1
ATOM 1704 N N . ARG A 1 224 ? 11.93 14.172 -8.414 1 55.19 224 ARG A N 1
ATOM 1705 C CA . ARG A 1 224 ? 12.781 15.344 -8.57 1 55.19 224 ARG A CA 1
ATOM 1706 C C . ARG A 1 224 ? 13.922 15.07 -9.539 1 55.19 224 ARG A C 1
ATOM 1708 O O . ARG A 1 224 ? 14.531 16 -10.07 1 55.19 224 ARG A O 1
ATOM 1715 N N . LYS A 1 225 ? 14.648 13.961 -9.094 1 46.19 225 LYS A N 1
ATOM 1716 C CA . LYS A 1 225 ? 15.992 13.859 -9.648 1 46.19 225 LYS A CA 1
ATOM 1717 C C . LYS A 1 225 ? 15.961 13.711 -11.164 1 46.19 225 LYS A C 1
ATOM 1719 O O . LYS A 1 225 ? 17 13.516 -11.797 1 46.19 225 LYS A O 1
ATOM 1724 N N . VAL A 1 226 ? 14.961 13.484 -11.656 1 43.75 226 VAL A N 1
ATOM 1725 C CA . VAL A 1 226 ? 15.078 13.359 -13.109 1 43.75 226 VAL A CA 1
ATOM 1726 C C . VAL A 1 226 ? 15.195 14.742 -13.742 1 43.75 226 VAL A C 1
ATOM 1728 O O . VAL A 1 226 ? 14.664 15.719 -13.211 1 43.75 226 VAL A O 1
ATOM 1731 N N . ALA A 1 227 ? 16.125 14.938 -14.625 1 40.19 227 ALA A N 1
ATOM 1732 C CA . ALA A 1 227 ? 16.422 16.156 -15.359 1 40.19 227 ALA A CA 1
ATOM 1733 C C . ALA A 1 227 ? 15.156 17 -15.547 1 40.19 227 ALA A C 1
ATOM 1735 O O . ALA A 1 227 ? 15.219 18.234 -15.562 1 40.19 227 ALA A O 1
ATOM 1736 N N . TYR A 1 228 ? 14.117 16.406 -15.602 1 41.97 228 TYR A N 1
ATOM 1737 C CA . TYR A 1 228 ? 12.883 17.109 -15.953 1 41.97 228 TYR A CA 1
ATOM 1738 C C . TYR A 1 228 ? 11.922 17.156 -14.781 1 41.97 228 TYR A C 1
ATOM 1740 O O . TYR A 1 228 ? 10.703 17.234 -14.969 1 41.97 228 TYR A O 1
ATOM 1748 N N . GLY A 1 229 ? 12.539 17.078 -13.57 1 55.59 229 GLY A N 1
ATOM 1749 C CA . GLY A 1 229 ? 11.648 17.062 -12.422 1 55.59 229 GLY A CA 1
ATOM 1750 C C . GLY A 1 229 ? 11.078 18.438 -12.094 1 55.59 229 GLY A C 1
ATOM 1751 O O . GLY A 1 229 ? 11.547 19.453 -12.609 1 55.59 229 GLY A O 1
ATOM 1752 N N . VAL A 1 230 ? 9.875 18.578 -11.555 1 64.38 230 VAL A N 1
ATOM 1753 C CA . VAL A 1 230 ? 9.172 19.812 -11.211 1 64.38 230 VAL A CA 1
ATOM 1754 C C . VAL A 1 230 ? 9.711 20.359 -9.898 1 64.38 230 VAL A C 1
ATOM 1756 O O . VAL A 1 230 ? 9.953 19.609 -8.953 1 64.38 230 VAL A O 1
ATOM 1759 N N . HIS A 1 231 ? 10.109 21.484 -9.898 1 78.56 231 HIS A N 1
ATOM 1760 C CA . HIS A 1 231 ? 10.617 22.156 -8.703 1 78.56 231 HIS A CA 1
ATOM 1761 C C . HIS A 1 231 ? 9.609 22.094 -7.562 1 78.56 231 HIS A C 1
ATOM 1763 O O . HIS A 1 231 ? 8.398 22.234 -7.781 1 78.56 231 HIS A O 1
ATOM 1769 N N . PRO A 1 232 ? 10.062 21.875 -6.379 1 81.25 232 PRO A N 1
ATOM 1770 C CA . PRO A 1 232 ? 9.18 21.703 -5.227 1 81.25 232 PRO A CA 1
ATOM 1771 C C . PRO A 1 232 ? 8.219 22.859 -5.027 1 81.25 232 PRO A C 1
ATOM 1773 O O . PRO A 1 232 ? 7.09 22.672 -4.574 1 81.25 232 PRO A O 1
ATOM 1776 N N . VAL A 1 233 ? 8.688 24 -5.402 1 85.56 233 VAL A N 1
ATOM 1777 C CA . VAL A 1 233 ? 7.852 25.188 -5.246 1 85.56 233 VAL A CA 1
ATOM 1778 C C . VAL A 1 233 ? 6.641 25.094 -6.172 1 85.56 233 VAL A C 1
ATOM 1780 O O . VAL A 1 233 ? 5.52 25.438 -5.781 1 85.56 233 VAL A O 1
ATOM 1783 N N . GLU A 1 234 ? 6.91 24.609 -7.375 1 84.31 234 GLU A N 1
ATOM 1784 C CA . GLU A 1 234 ? 5.828 24.469 -8.344 1 84.31 234 GLU A CA 1
ATOM 1785 C C . GLU A 1 234 ? 4.816 23.422 -7.887 1 84.31 234 GLU A C 1
ATOM 1787 O O . GLU A 1 234 ? 3.609 23.594 -8.062 1 84.31 234 GLU A O 1
ATOM 1792 N N . VAL A 1 235 ? 5.344 22.422 -7.289 1 87.62 235 VAL A N 1
ATOM 1793 C CA . VAL A 1 235 ? 4.473 21.359 -6.797 1 87.62 235 VAL A CA 1
ATOM 1794 C C . VAL A 1 235 ? 3.637 21.875 -5.633 1 87.62 235 VAL A C 1
ATOM 1796 O O . VAL A 1 235 ? 2.439 21.594 -5.543 1 87.62 235 VAL A O 1
ATOM 1799 N N . ALA A 1 236 ? 4.312 22.594 -4.77 1 92.81 236 ALA A N 1
ATOM 1800 C CA . ALA A 1 236 ? 3.615 23.141 -3.607 1 92.81 236 ALA A CA 1
ATOM 1801 C C . ALA A 1 236 ? 2.496 24.094 -4.035 1 92.81 236 ALA A C 1
ATOM 1803 O O . ALA A 1 236 ? 1.407 24.078 -3.457 1 92.81 236 ALA A O 1
ATOM 1804 N N . GLU A 1 237 ? 2.693 24.938 -5.039 1 91.12 237 GLU A N 1
ATOM 1805 C CA . GLU A 1 237 ? 1.68 25.859 -5.562 1 91.12 237 GLU A CA 1
ATOM 1806 C C . GLU A 1 237 ? 0.525 25.094 -6.203 1 91.12 237 GLU A C 1
ATOM 1808 O O . GLU A 1 237 ? -0.633 25.5 -6.094 1 91.12 237 GLU A O 1
ATOM 1813 N N . GLU A 1 238 ? 0.996 24.016 -6.816 1 91.56 238 GLU A N 1
ATOM 1814 C CA . GLU A 1 238 ? -0.039 23.188 -7.422 1 91.56 238 GLU A CA 1
ATOM 1815 C C . GLU A 1 238 ? -0.899 22.516 -6.355 1 91.56 238 GLU A C 1
ATOM 1817 O O . GLU A 1 238 ? -2.096 22.297 -6.559 1 91.56 238 GLU A O 1
ATOM 1822 N N . VAL A 1 239 ? -0.311 22.125 -5.309 1 94.38 239 VAL A N 1
ATOM 1823 C CA . VAL A 1 239 ? -1.064 21.547 -4.203 1 94.38 239 VAL A CA 1
ATOM 1824 C C . VAL A 1 239 ? -2.084 22.547 -3.682 1 94.38 239 VAL A C 1
ATOM 1826 O O . VAL A 1 239 ? -3.234 22.203 -3.412 1 94.38 239 VAL A O 1
ATOM 1829 N N . LEU A 1 240 ? -1.599 23.859 -3.488 1 95.12 240 LEU A N 1
ATOM 1830 C CA . LEU A 1 240 ? -2.492 24.922 -3.068 1 95.12 240 LEU A CA 1
ATOM 1831 C C . LEU A 1 240 ? -3.641 25.094 -4.059 1 95.12 240 LEU A C 1
ATOM 1833 O O . LEU A 1 240 ? -4.793 25.266 -3.652 1 95.12 240 LEU A O 1
ATOM 1837 N N . ARG A 1 241 ? -3.355 25.016 -5.359 1 93.56 241 ARG A N 1
ATOM 1838 C CA . ARG A 1 241 ? -4.375 25.141 -6.395 1 93.56 241 ARG A CA 1
ATOM 1839 C C . ARG A 1 241 ? -5.352 23.969 -6.352 1 93.56 241 ARG A C 1
ATOM 1841 O O . ARG A 1 241 ? -6.539 24.141 -6.637 1 93.56 241 ARG A O 1
ATOM 1848 N N . THR A 1 242 ? -4.773 22.766 -6.109 1 94.31 242 THR A N 1
ATOM 1849 C CA . THR A 1 242 ? -5.594 21.562 -6.004 1 94.31 242 THR A CA 1
ATOM 1850 C C . THR A 1 242 ? -6.594 21.688 -4.859 1 94.31 242 THR A C 1
ATOM 1852 O O . THR A 1 242 ? -7.746 21.281 -4.984 1 94.31 242 THR A O 1
ATOM 1855 N N . VAL A 1 243 ? -6.16 22.25 -3.74 1 95.62 243 VAL A N 1
ATOM 1856 C CA . VAL A 1 243 ? -7.031 22.469 -2.59 1 95.62 243 VAL A CA 1
ATOM 1857 C C . VAL A 1 243 ? -8.164 23.422 -2.971 1 95.62 243 VAL A C 1
ATOM 1859 O O . VAL A 1 243 ? -9.32 23.188 -2.623 1 95.62 243 VAL A O 1
ATOM 1862 N N . SER A 1 244 ? -7.832 24.469 -3.713 1 94.12 244 SER A N 1
ATOM 1863 C CA . SER A 1 244 ? -8.805 25.484 -4.102 1 94.12 244 SER A CA 1
ATOM 1864 C C . SER A 1 244 ? -9.781 24.953 -5.145 1 94.12 244 SER A C 1
ATOM 1866 O O . SER A 1 244 ? -10.984 25.203 -5.062 1 94.12 244 SER A O 1
ATOM 1868 N N . SER A 1 245 ? -9.289 24.188 -6.078 1 92.56 245 SER A N 1
ATOM 1869 C CA . SER A 1 245 ? -10.094 23.734 -7.203 1 92.56 245 SER A CA 1
ATOM 1870 C C . SER A 1 245 ? -10.797 22.422 -6.875 1 92.56 245 SER A C 1
ATOM 1872 O O . SER A 1 245 ? -11.75 22.031 -7.555 1 92.56 245 SER A O 1
ATOM 1874 N N . LYS A 1 246 ? -10.273 21.703 -5.965 1 93.06 246 LYS A N 1
ATOM 1875 C CA . LYS A 1 246 ? -10.781 20.391 -5.547 1 93.06 246 LYS A CA 1
ATOM 1876 C C . LYS A 1 246 ? -10.703 19.375 -6.688 1 93.06 246 LYS A C 1
ATOM 1878 O O . LYS A 1 246 ? -11.57 18.516 -6.809 1 93.06 246 LYS A O 1
ATOM 1883 N N . LYS A 1 247 ? -9.719 19.688 -7.484 1 92.44 247 LYS A N 1
ATOM 1884 C CA . LYS A 1 247 ? -9.484 18.703 -8.547 1 92.44 247 LYS A CA 1
ATOM 1885 C C . LYS A 1 247 ? -9.164 17.328 -7.965 1 92.44 247 LYS A C 1
ATOM 1887 O O . LYS A 1 247 ? -8.414 17.219 -6.996 1 92.44 247 LYS A O 1
ATOM 1892 N N . GLN A 1 248 ? -9.75 16.266 -8.664 1 93.06 248 GLN A N 1
ATOM 1893 C CA . GLN A 1 248 ? -9.68 14.922 -8.086 1 93.06 248 GLN A CA 1
ATOM 1894 C C . GLN A 1 248 ? -8.32 14.281 -8.336 1 93.06 248 GLN A C 1
ATOM 1896 O O . GLN A 1 248 ? -7.789 13.578 -7.48 1 93.06 248 GLN A O 1
ATOM 1901 N N . GLU A 1 249 ? -7.789 14.484 -9.375 1 94.19 249 GLU A N 1
ATOM 1902 C CA . GLU A 1 249 ? -6.477 13.945 -9.727 1 94.19 249 GLU A CA 1
ATOM 1903 C C . GLU A 1 249 ? -5.684 14.922 -10.586 1 94.19 249 GLU A C 1
ATOM 1905 O O . GLU A 1 249 ? -6.223 15.492 -11.539 1 94.19 249 GLU A O 1
ATOM 1910 N N . VAL A 1 250 ? -4.449 15.117 -10.242 1 90.88 250 VAL A N 1
ATOM 1911 C CA . VAL A 1 250 ? -3.555 16 -10.984 1 90.88 250 VAL A CA 1
ATOM 1912 C C . VAL A 1 250 ? -2.252 15.266 -11.297 1 90.88 250 VAL A C 1
ATOM 1914 O O . VAL A 1 250 ? -1.565 14.789 -10.391 1 90.88 250 VAL A O 1
ATOM 1917 N N . LEU A 1 251 ? -1.936 15.133 -12.5 1 89.75 251 LEU A N 1
ATOM 1918 C CA . LEU A 1 251 ? -0.69 14.523 -12.953 1 89.75 251 LEU A CA 1
ATOM 1919 C C . LEU A 1 251 ? 0.325 15.586 -13.352 1 89.75 251 LEU A C 1
ATOM 1921 O O . LEU A 1 251 ? 0.162 16.266 -14.375 1 89.75 251 LEU A O 1
ATOM 1925 N N . MET A 1 252 ? 1.272 15.75 -12.484 1 86.75 252 MET A N 1
ATOM 1926 C CA . MET A 1 252 ? 2.365 16.672 -12.766 1 86.75 252 MET A CA 1
ATOM 1927 C C . MET A 1 252 ? 3.57 15.938 -13.336 1 86.75 252 MET A C 1
ATOM 1929 O O . MET A 1 252 ? 4.531 15.656 -12.617 1 86.75 252 MET A O 1
ATOM 1933 N N . ALA A 1 253 ? 3.506 15.719 -14.57 1 84.62 253 ALA A N 1
ATOM 1934 C CA . ALA A 1 253 ? 4.57 14.953 -15.211 1 84.62 253 ALA A CA 1
ATOM 1935 C C . ALA A 1 253 ? 4.965 15.586 -16.547 1 84.62 253 ALA A C 1
ATOM 1937 O O . ALA A 1 253 ? 4.129 16.188 -17.234 1 84.62 253 ALA A O 1
ATOM 1938 N N . ASN A 1 254 ? 6.234 15.406 -16.812 1 83.31 254 ASN A N 1
ATOM 1939 C CA . ASN A 1 254 ? 6.703 15.773 -18.141 1 83.31 254 ASN A CA 1
ATOM 1940 C C . ASN A 1 254 ? 6.039 14.922 -19.234 1 83.31 254 ASN A C 1
ATOM 1942 O O . ASN A 1 254 ? 5.406 13.906 -18.922 1 83.31 254 ASN A O 1
ATOM 1946 N N . PRO A 1 255 ? 6.16 15.258 -20.422 1 84.38 255 PRO A N 1
ATOM 1947 C CA . PRO A 1 255 ? 5.445 14.57 -21.5 1 84.38 255 PRO A CA 1
ATOM 1948 C C . PRO A 1 255 ? 5.805 13.086 -21.594 1 84.38 255 PRO A C 1
ATOM 1950 O O . PRO A 1 255 ? 4.934 12.258 -21.859 1 84.38 255 PRO A O 1
ATOM 1953 N N . ILE A 1 256 ? 7.035 12.773 -21.328 1 84.5 256 ILE A N 1
ATOM 1954 C CA . ILE A 1 256 ? 7.461 11.391 -21.516 1 84.5 256 ILE A CA 1
ATOM 1955 C C . ILE A 1 256 ? 6.836 10.508 -20.438 1 84.5 256 ILE A C 1
ATOM 1957 O O . ILE A 1 256 ? 6.168 9.523 -20.734 1 84.5 256 ILE A O 1
ATOM 1961 N N . PRO A 1 257 ? 7.031 10.93 -19.188 1 86 257 PRO A N 1
ATOM 1962 C CA . PRO A 1 257 ? 6.367 10.133 -18.156 1 86 257 PRO A CA 1
ATOM 1963 C C . PRO A 1 257 ? 4.848 10.133 -18.297 1 86 257 PRO A C 1
ATOM 1965 O O . PRO A 1 257 ? 4.191 9.133 -18 1 86 257 PRO A O 1
ATOM 1968 N N . ARG A 1 258 ? 4.336 11.172 -18.719 1 88.44 258 ARG A N 1
ATOM 1969 C CA . ARG A 1 258 ? 2.9 11.25 -18.953 1 88.44 258 ARG A CA 1
ATOM 1970 C C . ARG A 1 258 ? 2.473 10.258 -20.031 1 88.44 258 ARG A C 1
ATOM 1972 O O . ARG A 1 258 ? 1.479 9.547 -19.875 1 88.44 258 ARG A O 1
ATOM 1979 N N . ALA A 1 259 ? 3.242 10.273 -21.156 1 90.56 259 ALA A N 1
ATOM 1980 C CA . ALA A 1 259 ? 2.951 9.336 -22.234 1 90.56 259 ALA A CA 1
ATOM 1981 C C . ALA A 1 259 ? 3.07 7.891 -21.766 1 90.56 259 ALA A C 1
ATOM 1983 O O . ALA A 1 259 ? 2.326 7.02 -22.219 1 90.56 259 ALA A O 1
ATOM 1984 N N . ALA A 1 260 ? 4 7.652 -20.891 1 90.88 260 ALA A N 1
ATOM 1985 C CA . ALA A 1 260 ? 4.23 6.305 -20.375 1 90.88 260 ALA A CA 1
ATOM 1986 C C . ALA A 1 260 ? 2.998 5.77 -19.656 1 90.88 260 ALA A C 1
ATOM 1988 O O . ALA A 1 260 ? 2.682 4.582 -19.75 1 90.88 260 ALA A O 1
ATOM 1989 N N . VAL A 1 261 ? 2.324 6.633 -18.938 1 91.5 261 VAL A N 1
ATOM 1990 C CA . VAL A 1 261 ? 1.123 6.227 -18.219 1 91.5 261 VAL A CA 1
ATOM 1991 C C . VAL A 1 261 ? 0.046 5.793 -19.219 1 91.5 261 VAL A C 1
ATOM 1993 O O . VAL A 1 261 ? -0.623 4.777 -19.016 1 91.5 261 VAL A O 1
ATOM 1996 N N . TYR A 1 262 ? -0.089 6.48 -20.375 1 91.38 262 TYR A N 1
ATOM 1997 C CA . TYR A 1 262 ? -1.093 6.16 -21.391 1 91.38 262 TYR A CA 1
ATOM 1998 C C . TYR A 1 262 ? -0.695 4.918 -22.172 1 91.38 262 TYR A C 1
ATOM 2000 O O . TYR A 1 262 ? -1.532 4.059 -22.453 1 91.38 262 TYR A O 1
ATOM 2008 N N . ILE A 1 263 ? 0.596 4.82 -22.469 1 92.62 263 ILE A N 1
ATOM 2009 C CA . ILE A 1 263 ? 1.086 3.668 -23.219 1 92.62 263 ILE A CA 1
ATOM 2010 C C . ILE A 1 263 ? 0.92 2.4 -22.375 1 92.62 263 ILE A C 1
ATOM 2012 O O . ILE A 1 263 ? 0.552 1.347 -22.906 1 92.62 263 ILE A O 1
ATOM 2016 N N 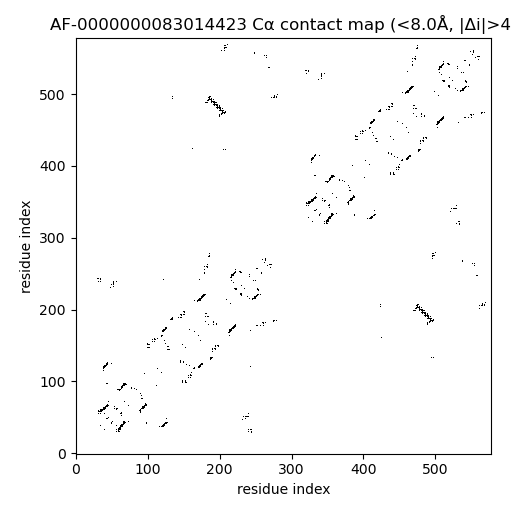. ARG A 1 264 ? 1.139 2.516 -21.109 1 92.94 264 ARG A N 1
ATOM 2017 C CA . ARG A 1 264 ? 0.995 1.372 -20.219 1 92.94 264 ARG A CA 1
ATOM 2018 C C . ARG A 1 264 ? -0.436 0.844 -20.234 1 92.94 264 ARG A C 1
ATOM 2020 O O . ARG A 1 264 ? -0.657 -0.365 -20.141 1 92.94 264 ARG A O 1
ATOM 2027 N N . THR A 1 265 ? -1.362 1.738 -20.312 1 89.31 265 THR A N 1
ATOM 2028 C CA . THR A 1 265 ? -2.768 1.352 -20.234 1 89.31 265 THR A CA 1
ATOM 2029 C C . THR A 1 265 ? -3.26 0.842 -21.594 1 89.31 265 THR A C 1
ATOM 2031 O O . THR A 1 265 ? -3.953 -0.174 -21.656 1 89.31 265 THR A O 1
ATOM 2034 N N . PHE A 1 266 ? -2.805 1.429 -22.703 1 87.88 266 PHE A N 1
ATOM 2035 C CA . PHE A 1 266 ? -3.381 1.117 -24.016 1 87.88 266 PHE A CA 1
ATOM 2036 C C . PHE A 1 266 ? -2.549 0.065 -24.734 1 87.88 266 PHE A C 1
ATOM 2038 O O . PHE A 1 266 ? -3.082 -0.737 -25.5 1 87.88 266 PHE A O 1
ATOM 2045 N N . PHE A 1 267 ? -1.244 0.073 -24.453 1 91.5 267 PHE A N 1
ATOM 2046 C CA . PHE A 1 267 ? -0.316 -0.831 -25.125 1 91.5 267 PHE A CA 1
ATOM 2047 C C . PHE A 1 267 ? 0.655 -1.447 -24.125 1 91.5 267 PHE A C 1
ATOM 2049 O O . PHE A 1 267 ? 1.866 -1.238 -24.219 1 91.5 267 PHE A O 1
ATOM 2056 N N . PRO A 1 268 ? 0.056 -2.301 -23.281 1 90.62 268 PRO A N 1
ATOM 2057 C CA . PRO A 1 268 ? 0.906 -2.824 -22.203 1 90.62 268 PRO A CA 1
ATOM 2058 C C . PRO A 1 268 ? 2.117 -3.59 -22.734 1 90.62 268 PRO A C 1
ATOM 2060 O O . PRO A 1 268 ? 3.215 -3.473 -22.188 1 90.62 268 PRO A O 1
ATOM 2063 N N . GLU A 1 269 ? 2.02 -4.309 -23.812 1 90.44 269 GLU A N 1
ATOM 2064 C CA . GLU A 1 269 ? 3.145 -5.062 -24.359 1 90.44 269 GLU A CA 1
ATOM 2065 C C . GLU A 1 269 ? 4.266 -4.133 -24.812 1 90.44 269 GLU A C 1
ATOM 2067 O O . GLU A 1 269 ? 5.445 -4.426 -24.609 1 90.44 269 GLU A O 1
ATOM 2072 N N . LEU A 1 270 ? 3.848 -3.002 -25.516 1 90.31 270 LEU A N 1
ATOM 2073 C CA . LEU A 1 270 ? 4.832 -2.01 -25.938 1 90.31 270 LEU A CA 1
ATOM 2074 C C . LEU A 1 270 ? 5.516 -1.378 -24.719 1 90.31 270 LEU A C 1
ATOM 2076 O O . LEU A 1 270 ? 6.734 -1.185 -24.719 1 90.31 270 LEU A O 1
ATOM 2080 N N . PHE A 1 271 ? 4.781 -1.026 -23.719 1 93.19 271 PHE A N 1
ATOM 2081 C CA . PHE A 1 271 ? 5.312 -0.433 -22.5 1 93.19 271 PHE A CA 1
ATOM 2082 C C . PHE A 1 271 ? 6.34 -1.355 -21.844 1 93.19 271 PHE A C 1
ATOM 2084 O O . PHE A 1 271 ? 7.434 -0.92 -21.484 1 93.19 271 PHE A O 1
ATOM 2091 N N . PHE A 1 272 ? 6.02 -2.582 -21.734 1 91.12 272 PHE A N 1
ATOM 2092 C CA . PHE A 1 272 ? 6.898 -3.535 -21.062 1 91.12 272 PHE A CA 1
ATOM 2093 C C . PHE A 1 272 ? 8.172 -3.764 -21.875 1 91.12 272 PHE A C 1
ATOM 2095 O O . PHE A 1 272 ? 9.25 -3.941 -21.297 1 91.12 272 PHE A O 1
ATOM 2102 N N . ALA A 1 273 ? 8.039 -3.791 -23.141 1 89.12 273 ALA A N 1
ATOM 2103 C CA . ALA A 1 273 ? 9.211 -3.926 -24 1 89.12 273 ALA A CA 1
ATOM 2104 C C . ALA A 1 273 ? 10.164 -2.752 -23.812 1 89.12 273 ALA A C 1
ATOM 2106 O O . ALA A 1 273 ? 11.383 -2.939 -23.734 1 89.12 273 ALA A O 1
ATOM 2107 N N . ILE A 1 274 ? 9.672 -1.564 -23.688 1 88.38 274 ILE A N 1
ATOM 2108 C CA . ILE A 1 274 ? 10.461 -0.35 -23.516 1 88.38 274 ILE A CA 1
ATOM 2109 C C . ILE A 1 274 ? 11.164 -0.376 -22.156 1 88.38 274 ILE A C 1
ATOM 2111 O O . ILE A 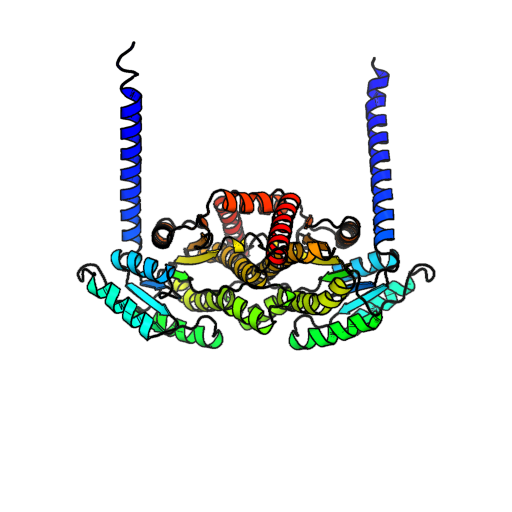1 274 ? 12.359 -0.094 -22.062 1 88.38 274 ILE A O 1
ATOM 2115 N N . VAL A 1 275 ? 10.43 -0.716 -21.156 1 88.38 275 VAL A N 1
ATOM 2116 C CA . VAL A 1 275 ? 10.961 -0.729 -19.797 1 88.38 275 VAL A CA 1
ATOM 2117 C C . VAL A 1 275 ? 12.039 -1.802 -19.672 1 88.38 275 VAL A C 1
ATOM 2119 O O . VAL A 1 275 ? 13.078 -1.58 -19.047 1 88.38 275 VAL A O 1
ATOM 2122 N N . ALA A 1 276 ? 11.852 -2.951 -20.25 1 86.56 276 ALA A N 1
ATOM 2123 C CA . ALA A 1 276 ? 12.828 -4.039 -20.219 1 86.56 276 ALA A CA 1
ATOM 2124 C C . ALA A 1 276 ? 14.094 -3.66 -20.984 1 86.56 276 ALA A C 1
ATOM 2126 O O . ALA A 1 276 ? 15.203 -3.98 -20.547 1 86.56 276 ALA A O 1
ATOM 2127 N N . SER A 1 277 ? 13.922 -2.947 -22.078 1 82.81 277 SER A N 1
ATOM 2128 C CA . SER A 1 277 ? 15.078 -2.543 -22.875 1 82.81 277 SER A CA 1
ATOM 2129 C C . SER A 1 277 ? 15.945 -1.541 -22.125 1 82.81 277 SER A C 1
ATOM 2131 O O . SER A 1 277 ? 17.172 -1.526 -22.297 1 82.81 277 SER A O 1
ATOM 2133 N N . GLY A 1 278 ? 15.367 -0.769 -21.219 1 78.62 278 GLY A N 1
ATOM 2134 C CA . GLY A 1 278 ? 16.125 0.179 -20.422 1 78.62 278 GLY A CA 1
ATOM 2135 C C . GLY A 1 278 ? 17.031 -0.489 -19.406 1 78.62 278 GLY A C 1
ATOM 2136 O O . GLY A 1 278 ? 18.109 0.018 -19.094 1 78.62 278 GLY A O 1
ATOM 2137 N N . ILE A 1 279 ? 16.672 -1.505 -18.969 1 75 279 ILE A N 1
ATOM 2138 C CA . ILE A 1 279 ? 17.484 -2.258 -18 1 75 279 ILE A CA 1
ATOM 2139 C C . ILE A 1 279 ? 18.703 -2.859 -18.703 1 75 279 ILE A C 1
ATOM 2141 O O . ILE A 1 279 ? 19.812 -2.779 -18.203 1 75 279 ILE A O 1
ATOM 2145 N N . SER A 1 280 ? 18.406 -3.477 -19.75 1 69.94 280 SER A N 1
ATOM 2146 C CA . SER A 1 280 ? 19.484 -4.125 -20.484 1 69.94 280 SER A CA 1
ATOM 2147 C C . SER A 1 280 ? 20.594 -3.137 -20.844 1 69.94 280 SER A C 1
ATOM 2149 O O . SER A 1 280 ? 21.781 -3.463 -20.75 1 69.94 280 SER A O 1
ATOM 2151 N N . GLU A 1 281 ? 20.172 -1.938 -21.047 1 63.59 281 GLU A N 1
ATOM 2152 C CA . GLU A 1 281 ? 21.141 -0.91 -21.406 1 63.59 281 GLU A CA 1
ATOM 2153 C C . GLU A 1 281 ? 21.969 -0.475 -20.188 1 63.59 281 GLU A C 1
ATOM 2155 O O . GLU A 1 281 ? 23.188 -0.309 -20.281 1 63.59 281 GLU A O 1
ATOM 2160 N N . LYS A 1 282 ? 21.375 -0.457 -19.047 1 67.06 282 LYS A N 1
ATOM 2161 C CA . LYS A 1 282 ? 22.062 -0.028 -17.828 1 67.06 282 LYS A CA 1
ATOM 2162 C C . LYS A 1 282 ? 23.031 -1.1 -17.344 1 67.06 282 LYS A C 1
ATOM 2164 O O . LYS A 1 282 ? 24.141 -0.785 -16.875 1 67.06 282 LYS A O 1
ATOM 2169 N N . LEU A 1 283 ? 22.594 -2.301 -17.359 1 56.38 283 LEU A N 1
ATOM 2170 C CA . LEU A 1 283 ? 23.438 -3.424 -16.953 1 56.38 283 LEU A CA 1
ATOM 2171 C C . LEU A 1 283 ? 24.641 -3.541 -17.875 1 56.38 283 LEU A C 1
ATOM 2173 O O . LEU A 1 283 ? 25.75 -3.822 -17.406 1 56.38 283 LEU A O 1
ATOM 2177 N N . LYS A 1 284 ? 24.438 -3.357 -19.094 1 54.41 284 LYS A N 1
ATOM 2178 C CA . LYS A 1 284 ? 25.562 -3.354 -20.031 1 54.41 284 LYS A CA 1
ATOM 2179 C C . LYS A 1 284 ? 26.531 -2.223 -19.719 1 54.41 284 LYS A C 1
ATOM 2181 O O . LYS A 1 284 ? 27.75 -2.41 -19.797 1 54.41 284 LYS A O 1
ATOM 2186 N N . THR A 1 285 ? 26 -1.104 -19.328 1 53.88 285 THR A N 1
ATOM 2187 C CA . THR A 1 285 ? 26.844 0.044 -19.031 1 53.88 285 THR A CA 1
ATOM 2188 C C . THR A 1 285 ? 27.625 -0.179 -17.734 1 53.88 285 THR A C 1
ATOM 2190 O O . THR A 1 285 ? 28.797 0.199 -17.641 1 53.88 285 THR A O 1
ATOM 2193 N N . GLU A 1 286 ? 27.016 -0.764 -16.812 1 57.31 286 GLU A N 1
ATOM 2194 C CA . GLU A 1 286 ? 27.719 -1.043 -15.562 1 57.31 286 GLU A CA 1
ATOM 2195 C C . GLU A 1 286 ? 28.797 -2.105 -15.758 1 57.31 286 GLU A C 1
ATOM 2197 O O . GLU A 1 286 ? 29.828 -2.086 -15.078 1 57.31 286 GLU A O 1
ATOM 2202 N N . GLU A 1 287 ? 28.578 -3.158 -16.531 1 46.81 287 GLU A N 1
ATOM 2203 C CA . GLU A 1 287 ? 29.609 -4.156 -16.828 1 46.81 287 GLU A CA 1
ATOM 2204 C C . GLU A 1 287 ? 30.766 -3.539 -17.594 1 46.81 287 GLU A C 1
ATOM 2206 O O . GLU A 1 287 ? 31.906 -4.016 -17.5 1 46.81 287 GLU A O 1
ATOM 2211 N N . GLU A 1 288 ? 30.453 -2.625 -18.406 1 44.84 288 GLU A N 1
ATOM 2212 C CA . GLU A 1 288 ? 31.516 -1.983 -19.172 1 44.84 288 GLU A CA 1
ATOM 2213 C C . GLU A 1 288 ? 32.312 -1.019 -18.312 1 44.84 288 GLU A C 1
ATOM 2215 O O . GLU A 1 288 ? 33.469 -0.702 -18.625 1 44.84 288 GLU A O 1
ATOM 2220 N N . ASN A 1 289 ? 31.844 -0.57 -17.234 1 41.56 289 ASN A N 1
ATOM 2221 C CA . ASN A 1 289 ? 32.656 0.285 -16.375 1 41.56 289 ASN A CA 1
ATOM 2222 C C . ASN A 1 289 ? 33.281 -0.502 -15.227 1 41.56 289 ASN A C 1
ATOM 2224 O O . ASN A 1 289 ? 32.594 -1.297 -14.57 1 41.56 289 ASN A O 1
ATOM 2228 N N . MET B 1 1 ? -21.781 -12.867 -62.625 1 49.94 1 MET B N 1
ATOM 2229 C CA . MET B 1 1 ? -21.047 -12.266 -61.5 1 49.94 1 MET B CA 1
ATOM 2230 C C . MET B 1 1 ? -21.703 -12.586 -60.156 1 49.94 1 MET B C 1
ATOM 2232 O O . MET B 1 1 ? -21.219 -12.156 -59.125 1 49.94 1 MET B O 1
ATOM 2236 N N . GLY B 1 2 ? -23.016 -13.039 -60.062 1 56 2 GLY B N 1
ATOM 2237 C CA . GLY B 1 2 ? -24.109 -13.141 -59.094 1 56 2 GLY B CA 1
ATOM 2238 C C . GLY B 1 2 ? -23.953 -14.305 -58.156 1 56 2 GLY B C 1
ATOM 2239 O O . GLY B 1 2 ? -24.031 -14.125 -56.938 1 56 2 GLY B O 1
ATOM 2240 N N . ILE B 1 3 ? -24 -15.523 -58.5 1 66.06 3 ILE B N 1
ATOM 2241 C CA . ILE B 1 3 ? -24.078 -16.719 -57.656 1 66.06 3 ILE B CA 1
ATOM 2242 C C . ILE B 1 3 ? -22.75 -16.922 -56.938 1 66.06 3 ILE B C 1
ATOM 2244 O O . ILE B 1 3 ? -22.734 -17.312 -55.75 1 66.06 3 ILE B O 1
ATOM 2248 N N . PHE B 1 4 ? -21.703 -16.531 -57.5 1 65.75 4 PHE B N 1
ATOM 2249 C CA . PHE B 1 4 ? -20.391 -16.719 -56.875 1 65.75 4 PHE B CA 1
ATOM 2250 C C . PHE B 1 4 ? -20.219 -15.773 -55.688 1 65.75 4 PHE B C 1
ATOM 2252 O O . PHE B 1 4 ? -19.594 -16.141 -54.688 1 65.75 4 PHE B O 1
ATOM 2259 N N . ALA B 1 5 ? -20.969 -14.766 -55.844 1 64.5 5 ALA B N 1
ATOM 2260 C CA . ALA B 1 5 ? -20.875 -13.797 -54.75 1 64.5 5 ALA B CA 1
ATOM 2261 C C . ALA B 1 5 ? -21.672 -14.258 -53.531 1 64.5 5 ALA B C 1
ATOM 2263 O O . ALA B 1 5 ? -21.234 -14.086 -52.406 1 64.5 5 ALA B O 1
ATOM 2264 N N . VAL B 1 6 ? -22.812 -14.859 -53.875 1 74 6 VAL B N 1
ATOM 2265 C CA . VAL B 1 6 ? -23.672 -15.328 -52.812 1 74 6 VAL B CA 1
ATOM 2266 C C . VAL B 1 6 ? -23.016 -16.5 -52.062 1 74 6 VAL B C 1
ATOM 2268 O O . VAL B 1 6 ? -23.125 -16.625 -50.844 1 74 6 VAL B O 1
ATOM 2271 N N . LEU B 1 7 ? -22.359 -17.312 -52.906 1 74.75 7 LEU B N 1
ATOM 2272 C CA . LEU B 1 7 ? -21.703 -18.469 -52.281 1 74.75 7 LEU B CA 1
ATOM 2273 C C . LEU B 1 7 ? -20.375 -18.062 -51.656 1 74.75 7 LEU B C 1
ATOM 2275 O O . LEU B 1 7 ? -19.828 -18.797 -50.812 1 74.75 7 LEU B O 1
ATOM 2279 N N . ALA B 1 8 ? -19.969 -16.859 -52 1 79.31 8 ALA B N 1
ATOM 2280 C CA . ALA B 1 8 ? -18.656 -16.391 -51.562 1 79.31 8 ALA B CA 1
ATOM 2281 C C . ALA B 1 8 ? -18.688 -16.047 -50.062 1 79.31 8 ALA B C 1
ATOM 2283 O O . ALA B 1 8 ? -17.734 -16.359 -49.344 1 79.31 8 ALA B O 1
ATOM 2284 N N . LEU B 1 9 ? -19.969 -15.609 -49.719 1 77.69 9 LEU B N 1
ATOM 2285 C CA . LEU B 1 9 ? -20.047 -15.156 -48.344 1 77.69 9 LEU B CA 1
ATOM 2286 C C . LEU B 1 9 ? -20.062 -16.344 -47.375 1 77.69 9 LEU B C 1
ATOM 2288 O O . LEU B 1 9 ? -19.25 -16.406 -46.438 1 77.69 9 LEU B O 1
ATOM 2292 N N . PRO B 1 10 ? -21.016 -17.344 -47.781 1 83.06 10 PRO B N 1
ATOM 2293 C CA . PRO B 1 10 ? -20.984 -18.516 -46.906 1 83.06 10 PRO B CA 1
ATOM 2294 C C . PRO B 1 10 ? -19.641 -19.25 -46.938 1 83.06 10 PRO B C 1
ATOM 2296 O O . PRO B 1 10 ? -19.172 -19.766 -45.938 1 83.06 10 PRO B O 1
ATOM 2299 N N . LEU B 1 11 ? -19.078 -19.359 -48.062 1 81.25 11 LEU B N 1
ATOM 2300 C CA . LEU B 1 11 ? -17.781 -20 -48.188 1 81.25 11 LEU B CA 1
ATOM 2301 C C . LEU B 1 11 ? -16.703 -19.219 -47.438 1 81.25 11 LEU B C 1
ATOM 2303 O O . LEU B 1 11 ? -15.812 -19.828 -46.844 1 81.25 11 LEU B O 1
ATOM 2307 N N . LEU B 1 12 ? -16.812 -17.953 -47.562 1 85.81 12 LEU B N 1
ATOM 2308 C CA . LEU B 1 12 ? -15.883 -17.109 -46.812 1 85.81 12 LEU B CA 1
ATOM 2309 C C . LEU B 1 12 ? -16.062 -17.297 -45.312 1 85.81 12 LEU B C 1
ATOM 2311 O O . LEU B 1 12 ? -15.086 -17.391 -44.562 1 85.81 12 LEU B O 1
ATOM 2315 N N . LEU B 1 13 ? -17.391 -17.469 -45 1 85.62 13 LEU B N 1
ATOM 2316 C CA . LEU B 1 13 ? -17.688 -17.656 -43.594 1 85.62 13 LEU B CA 1
ATOM 2317 C C . LEU B 1 13 ? -17.188 -19.031 -43.125 1 85.62 13 LEU B C 1
ATOM 2319 O O . LEU B 1 13 ? -16.641 -19.141 -42.031 1 85.62 13 LEU B O 1
ATOM 2323 N N . PHE B 1 14 ? -17.5 -20 -43.969 1 85.12 14 PHE B N 1
ATOM 2324 C CA . PHE B 1 14 ? -17 -21.344 -43.688 1 85.12 14 PHE B CA 1
ATOM 2325 C C . PHE B 1 14 ? -15.469 -21.359 -43.656 1 85.12 14 PHE B C 1
ATOM 2327 O O . PHE B 1 14 ? -14.867 -22.031 -42.812 1 85.12 14 PHE B O 1
ATOM 2334 N N . GLY B 1 15 ? -14.953 -20.719 -44.531 1 86.75 15 GLY B N 1
ATOM 2335 C CA . GLY B 1 15 ? -13.5 -20.578 -44.562 1 86.75 15 GLY B CA 1
ATOM 2336 C C . GLY B 1 15 ? -12.945 -19.891 -43.344 1 86.75 15 GLY B C 1
ATOM 2337 O O . GLY B 1 15 ? -11.984 -20.375 -42.75 1 86.75 15 GLY B O 1
ATOM 2338 N N . ILE B 1 16 ? -13.594 -18.891 -43 1 86.94 16 ILE B N 1
ATOM 2339 C CA . ILE B 1 16 ? -13.172 -18.141 -41.844 1 86.94 16 ILE B CA 1
ATOM 2340 C C . ILE B 1 16 ? -13.352 -19 -40.594 1 86.94 16 ILE B C 1
ATOM 2342 O O . ILE B 1 16 ? -12.461 -19.062 -39.719 1 86.94 16 ILE B O 1
ATOM 2346 N N . SER B 1 17 ? -14.492 -19.656 -40.531 1 87.12 17 SER B N 1
ATOM 2347 C CA . SER B 1 17 ? -14.75 -20.531 -39.406 1 87.12 17 SER B CA 1
ATOM 2348 C C . SER B 1 17 ? -13.727 -21.672 -39.344 1 87.12 17 SER B C 1
ATOM 2350 O O . SER B 1 17 ? -13.297 -22.078 -38.25 1 87.12 17 SER B O 1
ATOM 2352 N N . GLY B 1 18 ? -13.477 -22.219 -40.5 1 88.62 18 GLY B N 1
ATOM 2353 C CA . GLY B 1 18 ? -12.438 -23.234 -40.562 1 88.62 18 GLY B CA 1
ATOM 2354 C C . GLY B 1 18 ? -11.078 -22.734 -40.125 1 88.62 18 GLY B C 1
ATOM 2355 O O . GLY B 1 18 ? -10.375 -23.438 -39.375 1 88.62 18 GLY B O 1
ATOM 2356 N N . ILE B 1 19 ? -10.766 -21.609 -40.562 1 90.12 19 ILE B N 1
ATOM 2357 C CA . ILE B 1 19 ? -9.492 -21 -40.188 1 90.12 19 ILE B CA 1
ATOM 2358 C C . ILE B 1 19 ? -9.469 -20.75 -38.656 1 90.12 19 ILE B C 1
ATOM 2360 O O . ILE B 1 19 ? -8.469 -21.031 -38 1 90.12 19 ILE B O 1
ATOM 2364 N N . ILE B 1 20 ? -10.547 -20.312 -38.156 1 87.06 20 ILE B N 1
ATOM 2365 C CA . ILE B 1 20 ? -10.664 -20.047 -36.719 1 87.06 20 ILE B CA 1
ATOM 2366 C C . ILE B 1 20 ? -10.555 -21.344 -35.938 1 87.06 20 ILE B C 1
ATOM 2368 O O . ILE B 1 20 ? -9.867 -21.406 -34.938 1 87.06 20 ILE B O 1
ATOM 2372 N N . TYR B 1 21 ? -11.273 -22.25 -36.5 1 87.06 21 TYR B N 1
ATOM 2373 C CA . TYR B 1 21 ? -11.227 -23.562 -35.844 1 87.06 21 TYR B CA 1
ATOM 2374 C C . TYR B 1 21 ? -9.805 -24.109 -35.844 1 87.06 21 TYR B C 1
ATOM 2376 O O . TYR B 1 21 ? -9.352 -24.625 -34.812 1 87.06 21 TYR B O 1
ATOM 2384 N N . ILE B 1 22 ? -9.211 -24.078 -36.875 1 89.5 22 ILE B N 1
ATOM 2385 C CA . ILE B 1 22 ? -7.836 -24.562 -36.969 1 89.5 22 ILE B CA 1
ATOM 2386 C C . ILE B 1 22 ? -6.941 -23.766 -36.031 1 89.5 22 ILE B C 1
ATOM 2388 O O . ILE B 1 22 ? -6.117 -24.328 -35.312 1 89.5 22 ILE B O 1
ATOM 2392 N N . TYR B 1 23 ? -7.082 -22.484 -36.062 1 86.5 23 TYR B N 1
ATOM 2393 C CA . TYR B 1 23 ? -6.305 -21.609 -35.188 1 86.5 23 TYR B CA 1
ATOM 2394 C C . TYR B 1 23 ? -6.512 -21.984 -33.719 1 86.5 23 TYR B C 1
ATOM 2396 O O . TYR B 1 23 ? -5.543 -22.141 -32.969 1 86.5 23 TYR B O 1
ATOM 2404 N N . GLN B 1 24 ? -7.676 -22.172 -33.375 1 85.31 24 GLN B N 1
ATOM 2405 C CA . GLN B 1 24 ? -8.008 -22.516 -31.984 1 85.31 24 GLN B CA 1
ATOM 2406 C C . GLN B 1 24 ? -7.457 -23.891 -31.609 1 85.31 24 GLN B C 1
ATOM 2408 O O . GLN B 1 24 ? -6.984 -24.078 -30.484 1 85.31 24 GLN B O 1
ATOM 2413 N N . SER B 1 25 ? -7.645 -24.781 -32.594 1 87.25 25 SER B N 1
ATOM 2414 C CA . SER B 1 25 ? -7.141 -26.141 -32.344 1 87.25 25 SER B CA 1
ATOM 2415 C C . SER B 1 25 ? -5.625 -26.125 -32.156 1 87.25 25 SER B C 1
ATOM 2417 O O . SER B 1 25 ? -5.094 -26.812 -31.281 1 87.25 25 SER B O 1
ATOM 2419 N N . VAL B 1 26 ? -4.992 -25.391 -32.938 1 88.12 26 VAL B N 1
ATOM 2420 C CA . VAL B 1 26 ? -3.539 -25.297 -32.875 1 88.12 26 VAL B CA 1
ATOM 2421 C C . VAL B 1 26 ? -3.141 -24.625 -31.547 1 88.12 26 VAL B C 1
ATOM 2423 O O . VAL B 1 26 ? -2.219 -25.094 -30.875 1 88.12 26 VAL B O 1
ATOM 2426 N N . ARG B 1 27 ? -3.822 -23.656 -31.188 1 85.56 27 ARG B N 1
ATOM 2427 C CA . ARG B 1 27 ? -3.541 -22.953 -29.938 1 85.56 27 ARG B CA 1
ATOM 2428 C C . ARG B 1 27 ? -3.746 -23.875 -28.734 1 85.56 27 ARG B C 1
ATOM 2430 O O . ARG B 1 27 ? -2.98 -23.812 -27.766 1 85.56 27 ARG B O 1
ATOM 2437 N N . TRP B 1 28 ? -4.746 -24.578 -28.844 1 85 28 TRP B N 1
ATOM 2438 C CA . TRP B 1 28 ? -5.051 -25.516 -27.781 1 85 28 TRP B CA 1
ATOM 2439 C C . TRP B 1 28 ? -3.951 -26.578 -27.656 1 85 28 TRP B C 1
ATOM 2441 O O . TRP B 1 28 ? -3.502 -26.875 -26.547 1 85 28 TRP B O 1
ATOM 2451 N N . LEU B 1 29 ? -3.551 -27.109 -28.719 1 86.81 29 LEU B N 1
ATOM 2452 C CA . LEU B 1 29 ? -2.49 -28.125 -28.719 1 86.81 29 LEU B CA 1
ATOM 2453 C C . LEU B 1 29 ? -1.182 -27.531 -28.203 1 86.81 29 LEU B C 1
ATOM 2455 O O . LEU B 1 29 ? -0.452 -28.188 -27.469 1 86.81 29 LEU B O 1
ATOM 2459 N N . LEU B 1 30 ? -0.988 -26.344 -28.594 1 87.31 30 LEU B N 1
ATOM 2460 C CA . LEU B 1 30 ? 0.232 -25.688 -28.156 1 87.31 30 LEU B CA 1
ATOM 2461 C C . LEU B 1 30 ? 0.198 -25.422 -26.656 1 87.31 30 LEU B C 1
ATOM 2463 O O . LEU B 1 30 ? 1.218 -25.562 -25.969 1 87.31 30 LEU B O 1
ATOM 2467 N N . SER B 1 31 ? -0.926 -25.094 -26.141 1 88.94 31 SER B N 1
ATOM 2468 C CA . SER B 1 31 ? -1.087 -24.812 -24.719 1 88.94 31 SER B CA 1
ATOM 2469 C C . SER B 1 31 ? -0.872 -26.078 -23.891 1 88.94 31 SER B C 1
ATOM 2471 O O . SER B 1 31 ? -0.23 -26.031 -22.844 1 88.94 31 SER B O 1
ATOM 2473 N N . LYS B 1 32 ? -1.395 -27.109 -24.375 1 87.5 32 LYS B N 1
ATOM 2474 C CA . LYS B 1 32 ? -1.216 -28.391 -23.688 1 87.5 32 LYS B CA 1
ATOM 2475 C C . LYS B 1 32 ? 0.25 -28.812 -23.703 1 87.5 32 LYS B C 1
ATOM 2477 O O . LYS B 1 32 ? 0.776 -29.266 -22.688 1 87.5 32 LYS B O 1
ATOM 2482 N N . SER B 1 33 ? 0.846 -28.625 -24.797 1 91.31 33 SER B N 1
ATOM 2483 C CA . SER B 1 33 ? 2.25 -29 -24.938 1 91.31 33 SER B CA 1
ATOM 2484 C C . SER B 1 33 ? 3.141 -28.156 -24.031 1 91.31 33 SER B C 1
ATOM 2486 O O . SER B 1 33 ? 4.148 -28.641 -23.516 1 91.31 33 SER B O 1
ATOM 2488 N N . ALA B 1 34 ? 2.715 -26.969 -23.844 1 92.94 34 ALA B N 1
ATOM 2489 C CA . ALA B 1 34 ? 3.516 -26.031 -23.062 1 92.94 34 ALA B CA 1
ATOM 2490 C C . ALA B 1 34 ? 3.572 -26.422 -21.594 1 92.94 34 ALA B C 1
ATOM 2492 O O . ALA B 1 34 ? 4.535 -26.094 -20.891 1 92.94 34 ALA B O 1
ATOM 2493 N N . VAL B 1 35 ? 2.6 -27.188 -21.109 1 96.25 35 VAL B N 1
ATOM 2494 C CA . VAL B 1 35 ? 2.545 -27.469 -19.688 1 96.25 35 VAL B CA 1
ATOM 2495 C C . VAL B 1 35 ? 2.873 -28.938 -19.438 1 96.25 35 VAL B C 1
ATOM 2497 O O . VAL B 1 35 ? 3.055 -29.344 -18.281 1 96.25 35 VAL B O 1
ATOM 2500 N N . GLN B 1 36 ? 2.994 -29.734 -20.5 1 96.25 36 GLN B N 1
ATOM 2501 C CA . GLN B 1 36 ? 3.271 -31.172 -20.359 1 96.25 36 GLN B CA 1
ATOM 2502 C C . GLN B 1 36 ? 4.582 -31.406 -19.609 1 96.25 36 GLN B C 1
ATOM 2504 O O . GLN B 1 36 ? 5.621 -30.844 -19.984 1 96.25 36 GLN B O 1
ATOM 2509 N N . ASN B 1 37 ? 4.566 -32.125 -18.516 1 96.69 37 ASN B N 1
ATOM 2510 C CA . ASN B 1 37 ? 5.684 -32.562 -17.688 1 96.69 37 ASN B CA 1
ATOM 2511 C C . ASN B 1 37 ? 6.285 -31.391 -16.922 1 96.69 37 ASN B C 1
ATOM 2513 O O . ASN B 1 37 ? 7.32 -31.531 -16.266 1 96.69 37 ASN B O 1
ATOM 2517 N N . LYS B 1 38 ? 5.699 -30.172 -17.047 1 98.19 38 LYS B N 1
ATOM 2518 C CA . LYS B 1 38 ? 6.172 -29.016 -16.297 1 98.19 38 LYS B CA 1
ATOM 2519 C C . LYS B 1 38 ? 5.641 -29.047 -14.867 1 98.19 38 LYS B C 1
ATOM 2521 O O . LYS B 1 38 ? 4.504 -29.453 -14.625 1 98.19 38 LYS B O 1
ATOM 2526 N N . VAL B 1 39 ? 6.465 -28.625 -13.914 1 98.75 39 VAL B N 1
ATOM 2527 C CA . VAL B 1 39 ? 6.047 -28.5 -12.523 1 98.75 39 VAL B CA 1
ATOM 2528 C C . VAL B 1 39 ? 5.273 -27.203 -12.328 1 98.75 39 VAL B C 1
ATOM 2530 O O . VAL B 1 39 ? 5.832 -26.109 -12.461 1 98.75 39 VAL B O 1
ATOM 2533 N N . VAL B 1 40 ? 3.975 -27.281 -11.969 1 98.81 40 VAL B N 1
ATOM 2534 C CA . VAL B 1 40 ? 3.078 -26.141 -11.836 1 98.81 40 VAL B CA 1
ATOM 2535 C C . VAL B 1 40 ? 2.578 -26.031 -10.398 1 98.81 40 VAL B C 1
ATOM 2537 O O . VAL B 1 40 ? 1.993 -26.984 -9.867 1 98.81 40 VAL B O 1
ATOM 2540 N N . VAL B 1 41 ? 2.84 -24.953 -9.742 1 98.88 41 VAL B N 1
ATOM 2541 C CA . VAL B 1 41 ? 2.344 -24.672 -8.398 1 98.88 41 VAL B CA 1
ATOM 2542 C C . VAL B 1 41 ? 1.116 -23.766 -8.477 1 98.88 41 VAL B C 1
ATOM 2544 O O . VAL B 1 41 ? 1.153 -22.719 -9.117 1 98.88 41 VAL B O 1
ATOM 2547 N N . ILE B 1 42 ? 0.023 -24.125 -7.906 1 98.81 42 ILE B N 1
ATOM 2548 C CA . ILE B 1 42 ? -1.194 -23.312 -7.848 1 98.81 42 ILE B CA 1
ATOM 2549 C C . ILE B 1 42 ? -1.512 -22.969 -6.395 1 98.81 42 ILE B C 1
ATOM 2551 O O . ILE B 1 42 ? -1.795 -23.859 -5.582 1 98.81 42 ILE B O 1
ATOM 2555 N N . THR B 1 43 ? -1.427 -21.734 -6.051 1 98.5 43 THR B N 1
ATOM 2556 C CA . THR B 1 43 ? -1.843 -21.312 -4.719 1 98.5 43 THR B CA 1
ATOM 2557 C C . THR B 1 43 ? -3.361 -21.188 -4.641 1 98.5 43 THR B C 1
ATOM 2559 O O . THR B 1 43 ? -4.004 -20.75 -5.594 1 98.5 43 THR B O 1
ATOM 2562 N N . ASP B 1 44 ? -3.916 -21.609 -3.52 1 97.56 44 ASP B N 1
ATOM 2563 C CA . ASP B 1 44 ? -5.359 -21.672 -3.314 1 97.56 44 ASP B CA 1
ATOM 2564 C C . ASP B 1 44 ? -6.035 -22.469 -4.422 1 97.56 44 ASP B C 1
ATOM 2566 O O . ASP B 1 44 ? -6.949 -21.969 -5.09 1 97.56 44 ASP B O 1
ATOM 2570 N N . ALA B 1 45 ? -5.672 -23.734 -4.504 1 98.06 45 ALA B N 1
ATOM 2571 C CA . ALA B 1 45 ? -6.191 -24.641 -5.527 1 98.06 45 ALA B CA 1
ATOM 2572 C C . ALA B 1 45 ? -7.637 -25.031 -5.227 1 98.06 45 ALA B C 1
ATOM 2574 O O . ALA B 1 45 ? -8.328 -25.578 -6.086 1 98.06 45 ALA B O 1
ATOM 2575 N N . ILE B 1 46 ? -8.102 -24.703 -4.066 1 97 46 ILE B N 1
ATOM 2576 C CA . ILE B 1 46 ? -9.383 -25.234 -3.633 1 97 46 ILE B CA 1
ATOM 2577 C C . ILE B 1 46 ? -10.484 -24.203 -3.881 1 97 46 ILE B C 1
ATOM 2579 O O . ILE B 1 46 ? -11.664 -24.484 -3.67 1 97 46 ILE B O 1
ATOM 2583 N N . SER B 1 47 ? -10.141 -22.984 -4.27 1 94.31 47 SER B N 1
ATOM 2584 C CA . SER B 1 47 ? -11.148 -22.031 -4.684 1 94.31 47 SER B CA 1
ATOM 2585 C C . SER B 1 47 ? -11.797 -22.438 -6.004 1 94.31 47 SER B C 1
ATOM 2587 O O . SER B 1 47 ? -11.336 -23.359 -6.664 1 94.31 47 SER B O 1
ATOM 2589 N N . GLY B 1 48 ? -12.914 -21.734 -6.395 1 92.19 48 GLY B N 1
ATOM 2590 C CA . GLY B 1 48 ? -13.57 -22.016 -7.66 1 92.19 48 GLY B CA 1
ATOM 2591 C C . GLY B 1 48 ? -12.633 -21.969 -8.852 1 92.19 48 GLY B C 1
ATOM 2592 O O . GLY B 1 48 ? -12.555 -22.922 -9.625 1 92.19 48 GLY B O 1
ATOM 2593 N N . LEU B 1 49 ? -11.891 -20.875 -9 1 93.12 49 LEU B N 1
ATOM 2594 C CA . LEU B 1 49 ? -10.945 -20.734 -10.102 1 93.12 49 LEU B CA 1
ATOM 2595 C C . LEU B 1 49 ? -9.781 -21.703 -9.945 1 93.12 49 LEU B C 1
ATOM 2597 O O . LEU B 1 49 ? -9.305 -22.281 -10.93 1 93.12 49 LEU B O 1
ATOM 2601 N N . GLY B 1 50 ? -9.328 -21.891 -8.719 1 96.5 50 GLY B N 1
ATOM 2602 C CA . GLY B 1 50 ? -8.227 -22.812 -8.453 1 96.5 50 GLY B CA 1
ATOM 2603 C C . GLY B 1 50 ? -8.523 -24.234 -8.867 1 96.5 50 GLY B C 1
ATOM 2604 O O . GLY B 1 50 ? -7.684 -24.891 -9.477 1 96.5 50 GLY B O 1
ATOM 2605 N N . LYS B 1 51 ? -9.727 -24.641 -8.578 1 97.19 51 LYS B N 1
ATOM 2606 C CA . LYS B 1 51 ? -10.156 -25.984 -8.938 1 97.19 51 LYS B CA 1
ATOM 2607 C C . LYS B 1 51 ? -10.164 -26.172 -10.453 1 97.19 51 LYS B C 1
ATOM 2609 O O . LYS B 1 51 ? -9.695 -27.188 -10.961 1 97.19 51 LYS B O 1
ATOM 2614 N N . GLU B 1 52 ? -10.664 -25.188 -11.195 1 96.12 52 GLU B N 1
ATOM 2615 C CA . GLU B 1 52 ? -10.742 -25.266 -12.648 1 96.12 52 GLU B CA 1
ATOM 2616 C C . GLU B 1 52 ? -9.352 -25.219 -13.273 1 96.12 52 GLU B C 1
ATOM 2618 O O . GLU B 1 52 ? -9.086 -25.906 -14.258 1 96.12 52 GLU B O 1
ATOM 2623 N N . CYS B 1 53 ? -8.461 -24.406 -12.719 1 96.56 53 CYS B N 1
ATOM 2624 C CA . CYS B 1 53 ? -7.082 -24.391 -13.188 1 96.56 53 CYS B CA 1
ATOM 2625 C C . CYS B 1 53 ? -6.414 -25.75 -12.969 1 96.56 53 CYS B C 1
ATOM 2627 O O . CYS B 1 53 ? -5.738 -26.266 -13.867 1 96.56 53 CYS B O 1
ATOM 2629 N N . SER B 1 54 ? -6.652 -26.281 -11.758 1 98 54 SER B N 1
ATOM 2630 C CA . SER B 1 54 ? -6.082 -27.578 -11.445 1 98 54 SER B CA 1
ATOM 2631 C C . SER B 1 54 ? -6.531 -28.641 -12.453 1 98 54 SER B C 1
ATOM 2633 O O . SER B 1 54 ? -5.719 -29.438 -12.922 1 98 54 SER B O 1
ATOM 2635 N N . ARG B 1 55 ? -7.805 -28.625 -12.781 1 96.56 55 ARG B N 1
ATOM 2636 C CA . ARG B 1 55 ? -8.367 -29.578 -13.727 1 96.56 55 ARG B CA 1
ATOM 2637 C C . ARG B 1 55 ? -7.734 -29.422 -15.109 1 96.56 55 ARG B C 1
ATOM 2639 O O . ARG B 1 55 ? -7.262 -30.391 -15.695 1 96.56 55 ARG B O 1
ATOM 2646 N N . VAL B 1 56 ? -7.637 -28.203 -15.688 1 95.06 56 VAL B N 1
ATOM 2647 C CA . VAL B 1 56 ? -7.156 -27.906 -17.031 1 95.06 56 VAL B CA 1
ATOM 2648 C C . VAL B 1 56 ? -5.664 -28.234 -17.141 1 95.06 56 VAL B C 1
ATOM 2650 O O . VAL B 1 56 ? -5.219 -28.844 -18.109 1 95.06 56 VAL B O 1
ATOM 2653 N N . PHE B 1 57 ? -4.863 -27.938 -16.094 1 97.25 57 PHE B N 1
ATOM 2654 C CA . PHE B 1 57 ? -3.428 -28.188 -16.109 1 97.25 57 PHE B CA 1
ATOM 2655 C C . PHE B 1 57 ? -3.127 -29.672 -15.898 1 97.25 57 PHE B C 1
ATOM 2657 O O . PHE B 1 57 ? -2.174 -30.203 -16.469 1 97.25 57 PHE B O 1
ATOM 2664 N N . HIS B 1 58 ? -3.943 -30.281 -15.062 1 97.25 58 HIS B N 1
ATOM 2665 C CA . HIS B 1 58 ? -3.789 -31.719 -14.852 1 97.25 58 HIS B CA 1
ATOM 2666 C C . HIS B 1 58 ? -4.027 -32.5 -16.141 1 97.25 58 HIS B C 1
ATOM 2668 O O . HIS B 1 58 ? -3.234 -33.375 -16.5 1 97.25 58 HIS B O 1
ATOM 2674 N N . THR B 1 59 ? -5.121 -32.094 -16.812 1 94 59 THR B N 1
ATOM 2675 C CA . THR B 1 59 ? -5.465 -32.75 -18.078 1 94 59 THR B CA 1
ATOM 2676 C C . THR B 1 59 ? -4.383 -32.5 -19.125 1 94 59 THR B C 1
ATOM 2678 O O . THR B 1 59 ? -4.156 -33.344 -20 1 94 59 THR B O 1
ATOM 2681 N N . GLY B 1 60 ? -3.654 -31.406 -19.031 1 94.38 60 GLY B N 1
ATOM 2682 C CA . GLY B 1 60 ? -2.586 -31.047 -19.953 1 94.38 60 GLY B CA 1
ATOM 2683 C C . GLY B 1 60 ? -1.282 -31.766 -19.656 1 94.38 60 GLY B C 1
ATOM 2684 O O . GLY B 1 60 ? -0.303 -31.609 -20.391 1 94.38 60 GLY B O 1
ATOM 2685 N N . GLY B 1 61 ? -1.247 -32.594 -18.547 1 96.31 61 GLY B N 1
ATOM 2686 C CA . GLY B 1 61 ? -0.081 -33.406 -18.234 1 96.31 61 GLY B CA 1
ATOM 2687 C C . GLY B 1 61 ? 0.916 -32.688 -17.344 1 96.31 61 GLY B C 1
ATOM 2688 O O . GLY B 1 61 ? 2.088 -33.062 -17.297 1 96.31 61 GLY B O 1
ATOM 2689 N N . ALA B 1 62 ? 0.507 -31.688 -16.672 1 97.94 62 ALA B N 1
ATOM 2690 C CA . ALA B 1 62 ? 1.38 -30.953 -15.75 1 97.94 62 ALA B CA 1
ATOM 2691 C C . ALA B 1 62 ? 1.604 -31.75 -14.469 1 97.94 62 ALA B C 1
ATOM 2693 O O . ALA B 1 62 ? 0.742 -32.531 -14.055 1 97.94 62 ALA B O 1
ATOM 2694 N N . ARG B 1 63 ? 2.781 -31.609 -13.883 1 98.25 63 ARG B N 1
ATOM 2695 C CA . ARG B 1 63 ? 3.053 -32.062 -12.523 1 98.25 63 ARG B CA 1
ATOM 2696 C C . ARG B 1 63 ? 2.633 -31.016 -11.5 1 98.25 63 ARG B C 1
ATOM 2698 O O . ARG B 1 63 ? 3.369 -30.062 -11.242 1 98.25 63 ARG B O 1
ATOM 2705 N N . LEU B 1 64 ? 1.471 -31.25 -10.875 1 98.69 64 LEU B N 1
ATOM 2706 C CA . LEU B 1 64 ? 0.817 -30.203 -10.086 1 98.69 64 LEU B CA 1
ATOM 2707 C C . LEU B 1 64 ? 1.254 -30.266 -8.625 1 98.69 64 LEU B C 1
ATOM 2709 O O . LEU B 1 64 ? 1.389 -31.359 -8.062 1 98.69 64 LEU B O 1
ATOM 2713 N N . VAL B 1 65 ? 1.596 -29.156 -8.039 1 98.88 65 VAL B N 1
ATOM 2714 C CA . VAL B 1 65 ? 1.659 -28.922 -6.598 1 98.88 65 VAL B CA 1
ATOM 2715 C C . VAL B 1 65 ? 0.503 -28.031 -6.168 1 98.88 65 VAL B C 1
ATOM 2717 O O . VAL B 1 65 ? 0.517 -26.828 -6.43 1 98.88 65 VAL B O 1
ATOM 2720 N N . LEU B 1 66 ? -0.494 -28.641 -5.496 1 98.81 66 LEU B N 1
ATOM 2721 C CA . LEU B 1 66 ? -1.726 -27.953 -5.129 1 98.81 66 LEU B CA 1
ATOM 2722 C C . LEU B 1 66 ? -1.654 -27.438 -3.693 1 98.81 66 LEU B C 1
ATOM 2724 O O . LEU B 1 66 ? -1.51 -28.219 -2.756 1 98.81 66 LEU B O 1
ATOM 2728 N N . CYS B 1 67 ? -1.736 -26.109 -3.529 1 98.62 67 CYS B N 1
ATOM 2729 C CA . CYS B 1 67 ? -1.686 -25.5 -2.209 1 98.62 67 CYS B CA 1
ATOM 2730 C C . CYS B 1 67 ? -3.07 -25.031 -1.77 1 98.62 67 CYS B C 1
ATOM 2732 O O . CYS B 1 67 ? -3.891 -24.641 -2.602 1 98.62 67 CYS B O 1
ATOM 2734 N N . GLY B 1 68 ? -3.385 -25.047 -0.522 1 97.81 68 GLY B N 1
ATOM 2735 C CA . GLY B 1 68 ? -4.629 -24.594 0.078 1 97.81 68 GLY B CA 1
ATOM 2736 C C . GLY B 1 68 ? -4.598 -24.594 1.594 1 97.81 68 GLY B C 1
ATOM 2737 O O . GLY B 1 68 ? -3.664 -25.125 2.199 1 97.81 68 GLY B O 1
ATOM 2738 N N . ARG B 1 69 ? -5.566 -24.047 2.186 1 95.94 69 ARG B N 1
ATOM 2739 C CA . ARG B 1 69 ? -5.566 -23.828 3.629 1 95.94 69 ARG B CA 1
ATOM 2740 C C . ARG B 1 69 ? -6.273 -24.969 4.352 1 95.94 69 ARG B C 1
ATOM 2742 O O . ARG B 1 69 ? -6.188 -25.094 5.578 1 95.94 69 ARG B O 1
ATOM 2749 N N . THR B 1 70 ? -7.012 -25.781 3.615 1 97.12 70 THR B N 1
ATOM 2750 C CA . THR B 1 70 ? -7.809 -26.859 4.203 1 97.12 70 THR B CA 1
ATOM 2751 C C . THR B 1 70 ? -7.406 -28.203 3.625 1 97.12 70 THR B C 1
ATOM 2753 O O . THR B 1 70 ? -7.645 -28.484 2.447 1 97.12 70 THR B O 1
ATOM 2756 N N . TRP B 1 71 ? -6.961 -29.078 4.539 1 97.19 71 TRP B N 1
ATOM 2757 C CA . TRP B 1 71 ? -6.449 -30.359 4.082 1 97.19 71 TRP B CA 1
ATOM 2758 C C . TRP B 1 71 ? -7.57 -31.219 3.49 1 97.19 71 TRP B C 1
ATOM 2760 O O . TRP B 1 71 ? -7.387 -31.844 2.449 1 97.19 71 TRP B O 1
ATOM 2770 N N . GLU B 1 72 ? -8.75 -31.188 4.07 1 98.38 72 GLU B N 1
ATOM 2771 C CA . GLU B 1 72 ? -9.891 -31.969 3.605 1 98.38 72 GLU B CA 1
ATOM 2772 C C . GLU B 1 72 ? -10.289 -31.562 2.188 1 98.38 72 GLU B C 1
ATOM 2774 O O . GLU B 1 72 ? -10.594 -32.438 1.356 1 98.38 72 GLU B O 1
ATOM 2779 N N . LYS B 1 73 ? -10.273 -30.312 1.871 1 98.06 73 LYS B N 1
ATOM 2780 C CA . LYS B 1 73 ? -10.633 -29.812 0.545 1 98.06 73 LYS B CA 1
ATOM 2781 C C . LYS B 1 73 ? -9.562 -30.156 -0.483 1 98.06 73 LYS B C 1
ATOM 2783 O O . LYS B 1 73 ? -9.875 -30.438 -1.644 1 98.06 73 LYS B O 1
ATOM 2788 N N . LEU B 1 74 ? -8.32 -30.156 -0.017 1 98.25 74 LEU B N 1
ATOM 2789 C CA . LEU B 1 74 ? -7.223 -30.547 -0.896 1 98.25 74 LEU B CA 1
ATOM 2790 C C . LEU B 1 74 ? -7.328 -32.031 -1.275 1 98.25 74 LEU B C 1
ATOM 2792 O O . LEU B 1 74 ? -7.156 -32.375 -2.441 1 98.25 74 LEU B O 1
ATOM 2796 N N . GLU B 1 75 ? -7.645 -32.812 -0.36 1 98.25 75 GLU B N 1
ATOM 2797 C CA . GLU B 1 75 ? -7.812 -34.25 -0.603 1 98.25 75 GLU B CA 1
ATOM 2798 C C . GLU B 1 75 ? -8.984 -34.531 -1.54 1 98.25 75 GLU B C 1
ATOM 2800 O O . GLU B 1 75 ? -8.898 -35.375 -2.414 1 98.25 75 GLU B O 1
ATOM 2805 N N . ALA B 1 76 ? -10.047 -33.812 -1.268 1 98.31 76 ALA B N 1
ATOM 2806 C CA . ALA B 1 76 ? -11.203 -33.938 -2.143 1 98.31 76 ALA B CA 1
ATOM 2807 C C . ALA B 1 76 ? -10.852 -33.594 -3.582 1 98.31 76 ALA B C 1
ATOM 2809 O O . ALA B 1 76 ? -11.312 -34.219 -4.523 1 98.31 76 ALA B O 1
ATOM 2810 N N . LEU B 1 77 ? -10.109 -32.531 -3.764 1 98.06 77 LEU B N 1
ATOM 2811 C CA . LEU B 1 77 ? -9.664 -32.125 -5.09 1 98.06 77 LEU B CA 1
ATOM 2812 C C . LEU B 1 77 ? -8.742 -33.156 -5.707 1 98.06 77 LEU B C 1
ATOM 2814 O O . LEU B 1 77 ? -8.859 -33.469 -6.895 1 98.06 77 LEU B O 1
ATOM 2818 N N . TYR B 1 78 ? -7.824 -33.656 -4.91 1 97.94 78 TYR B N 1
ATOM 2819 C CA . TYR B 1 78 ? -6.934 -34.75 -5.336 1 97.94 78 TYR B CA 1
ATOM 2820 C C . TYR B 1 78 ? -7.73 -35.938 -5.879 1 97.94 78 TYR B C 1
ATOM 2822 O O . TYR B 1 78 ? -7.457 -36.406 -6.98 1 97.94 78 TYR B O 1
ATOM 2830 N N . ASP B 1 79 ? -8.75 -36.375 -5.172 1 97.81 79 ASP B N 1
ATOM 2831 C CA . ASP B 1 79 ? -9.578 -37.5 -5.566 1 97.81 79 ASP B CA 1
ATOM 2832 C C . ASP B 1 79 ? -10.336 -37.219 -6.855 1 97.81 79 ASP B C 1
ATOM 2834 O O . ASP B 1 79 ? -10.445 -38.062 -7.73 1 97.81 79 ASP B O 1
ATOM 2838 N N . ALA B 1 80 ? -10.828 -36.031 -6.961 1 97.19 80 ALA B N 1
ATOM 2839 C CA . ALA B 1 80 ? -11.586 -35.625 -8.148 1 97.19 80 ALA B CA 1
ATOM 2840 C C . ALA B 1 80 ? -10.703 -35.656 -9.391 1 97.19 80 ALA B C 1
ATOM 2842 O O . ALA B 1 80 ? -11.156 -36.062 -10.469 1 97.19 80 ALA B O 1
ATOM 2843 N N . LEU B 1 81 ? -9.438 -35.25 -9.289 1 96.62 81 LEU B N 1
ATOM 2844 C CA . LEU B 1 81 ? -8.516 -35.188 -10.414 1 96.62 81 LEU B CA 1
ATOM 2845 C C . LEU B 1 81 ? -8.062 -36.594 -10.812 1 96.62 81 LEU B C 1
ATOM 2847 O O . LEU B 1 81 ? -8 -36.938 -12 1 96.62 81 LEU B O 1
ATOM 2851 N N . ILE B 1 82 ? -7.859 -37.438 -9.844 1 95.38 82 ILE B N 1
ATOM 2852 C CA . ILE B 1 82 ? -7.332 -38.75 -10.102 1 95.38 82 ILE B CA 1
ATOM 2853 C C . ILE B 1 82 ? -8.43 -39.656 -10.672 1 95.38 82 ILE B C 1
ATOM 2855 O O . ILE B 1 82 ? -8.172 -40.5 -11.523 1 95.38 82 ILE B O 1
ATOM 2859 N N . ASN B 1 83 ? -9.648 -39.438 -10.273 1 93.81 83 ASN B N 1
ATOM 2860 C CA . ASN B 1 83 ? -10.766 -40.281 -10.68 1 93.81 83 ASN B CA 1
ATOM 2861 C C . ASN B 1 83 ? -11.031 -40.188 -12.18 1 93.81 83 ASN B C 1
ATOM 2863 O O . ASN B 1 83 ? -11.547 -41.125 -12.781 1 93.81 83 ASN B O 1
ATOM 2867 N N . VAL B 1 84 ? -10.711 -39.031 -12.781 1 89.69 84 VAL B N 1
ATOM 2868 C CA . VAL B 1 84 ? -11.031 -38.875 -14.195 1 89.69 84 VAL B CA 1
ATOM 2869 C C . VAL B 1 84 ? -9.742 -38.844 -15.016 1 89.69 84 VAL B C 1
ATOM 2871 O O . VAL B 1 84 ? -9.773 -38.594 -16.219 1 89.69 84 VAL B O 1
ATOM 2874 N N . ALA B 1 85 ? -8.672 -39.188 -14.414 1 85.88 85 ALA B N 1
ATOM 2875 C CA . ALA B 1 85 ? -7.363 -39 -15.039 1 85.88 85 ALA B CA 1
ATOM 2876 C C . ALA B 1 85 ? -6.984 -40.219 -15.883 1 85.88 85 ALA B C 1
ATOM 2878 O O . ALA B 1 85 ? -7.414 -41.344 -15.594 1 85.88 85 ALA B O 1
ATOM 2879 N N . ASP B 1 86 ? -6.289 -39.969 -16.953 1 90.06 86 ASP B N 1
ATOM 2880 C CA . ASP B 1 86 ? -5.543 -40.969 -17.688 1 90.06 86 ASP B CA 1
ATOM 2881 C C . ASP B 1 86 ? -4.117 -41.094 -17.156 1 90.06 86 ASP B C 1
ATOM 2883 O O . ASP B 1 86 ? -3.279 -40.219 -17.422 1 90.06 86 ASP B O 1
ATOM 2887 N N . PRO B 1 87 ? -3.854 -42.156 -16.484 1 87.56 87 PRO B N 1
ATOM 2888 C CA . PRO B 1 87 ? -2.562 -42.312 -15.805 1 87.56 87 PRO B CA 1
ATOM 2889 C C . PRO B 1 87 ? -1.382 -42.281 -16.781 1 87.56 87 PRO B C 1
ATOM 2891 O O . PRO B 1 87 ? -0.238 -42.094 -16.359 1 87.56 87 PRO B O 1
ATOM 2894 N N . SER B 1 88 ? -1.636 -42.5 -18 1 90.38 88 SER B N 1
ATOM 2895 C CA . SER B 1 88 ? -0.562 -42.531 -18.984 1 90.38 88 SER B CA 1
ATOM 2896 C C . SER B 1 88 ? -0.127 -41.094 -19.344 1 90.38 88 SER B C 1
ATOM 2898 O O . SER B 1 88 ? 0.958 -40.906 -19.891 1 90.38 88 SER B O 1
ATOM 2900 N N . VAL B 1 89 ? -0.925 -40.188 -19.062 1 89.38 89 VAL B N 1
ATOM 2901 C CA . VAL B 1 89 ? -0.65 -38.812 -19.516 1 89.38 89 VAL B CA 1
ATOM 2902 C C . VAL B 1 89 ? -0.537 -37.875 -18.312 1 89.38 89 VAL B C 1
ATOM 2904 O O . VAL B 1 89 ? 0.119 -36.844 -18.391 1 89.38 89 VAL B O 1
ATOM 2907 N N . THR B 1 90 ? -1.104 -38.219 -17.172 1 92.5 90 THR B N 1
ATOM 2908 C CA . THR B 1 90 ? -1.201 -37.312 -16.047 1 92.5 90 THR B CA 1
ATOM 2909 C C . THR B 1 90 ? -0.376 -37.812 -14.867 1 92.5 90 THR B C 1
ATOM 2911 O O . THR B 1 90 ? 0.066 -38.969 -14.852 1 92.5 90 THR B O 1
ATOM 2914 N N . TYR B 1 91 ? -0.078 -36.969 -13.914 1 95.06 91 TYR B N 1
ATOM 2915 C CA . TYR B 1 91 ? 0.658 -37.25 -12.688 1 95.06 91 TYR B CA 1
ATOM 2916 C C . TYR B 1 91 ? -0.212 -37.031 -11.461 1 95.06 91 TYR B C 1
ATOM 2918 O O . TYR B 1 91 ? -1.068 -36.125 -11.461 1 95.06 91 TYR B O 1
ATOM 2926 N N . ALA B 1 92 ? -0.025 -37.812 -10.438 1 96.25 92 ALA B N 1
ATOM 2927 C CA . ALA B 1 92 ? -0.7 -37.562 -9.172 1 96.25 92 ALA B CA 1
ATOM 2928 C C . ALA B 1 92 ? -0.227 -36.25 -8.555 1 96.25 92 ALA B C 1
ATOM 2930 O O . ALA B 1 92 ? 0.973 -36.031 -8.359 1 96.25 92 ALA B O 1
ATOM 2931 N N . PRO B 1 93 ? -1.124 -35.375 -8.219 1 98.19 93 PRO B N 1
ATOM 2932 C CA . PRO B 1 93 ? -0.728 -34.094 -7.672 1 98.19 93 PRO B CA 1
ATOM 2933 C C . PRO B 1 93 ? -0.111 -34.188 -6.281 1 98.19 93 PRO B C 1
ATOM 2935 O O . PRO B 1 93 ? -0.399 -35.156 -5.547 1 98.19 93 PRO B O 1
ATOM 2938 N N . LYS B 1 94 ? 0.797 -33.281 -5.957 1 98.62 94 LYS B N 1
ATOM 2939 C CA . LYS B 1 94 ? 1.283 -33.094 -4.59 1 98.62 94 LYS B CA 1
ATOM 2940 C C . LYS B 1 94 ? 0.463 -32.062 -3.854 1 98.62 94 LYS B C 1
ATOM 2942 O O . LYS B 1 94 ? 0.061 -31.047 -4.445 1 98.62 94 LYS B O 1
ATOM 2947 N N . LEU B 1 95 ? 0.161 -32.344 -2.617 1 98.69 95 LEU B N 1
ATOM 2948 C CA . LEU B 1 95 ? -0.66 -31.453 -1.818 1 98.69 95 LEU B CA 1
ATOM 2949 C C . LEU B 1 95 ? 0.178 -30.75 -0.752 1 98.69 95 LEU B C 1
ATOM 2951 O O . LEU B 1 95 ? 0.983 -31.391 -0.072 1 98.69 95 LEU B O 1
ATOM 2955 N N . ILE B 1 96 ? 0.056 -29.469 -0.569 1 98.5 96 ILE B N 1
ATOM 2956 C CA . ILE B 1 96 ? 0.782 -28.688 0.434 1 98.5 96 ILE B CA 1
ATOM 2957 C C . ILE B 1 96 ? -0.178 -27.75 1.153 1 98.5 96 ILE B C 1
ATOM 2959 O O . ILE B 1 96 ? -0.942 -27.031 0.511 1 98.5 96 ILE B O 1
ATOM 2963 N N . LEU B 1 97 ? -0.16 -27.797 2.5 1 97.75 97 LEU B N 1
ATOM 2964 C CA . LEU B 1 97 ? -0.926 -26.844 3.289 1 97.75 97 LEU B CA 1
ATOM 2965 C C . LEU B 1 97 ? -0.262 -25.469 3.27 1 97.75 97 LEU B C 1
ATOM 2967 O O . LEU B 1 97 ? 0.914 -25.344 3.617 1 97.75 97 LEU B O 1
ATOM 2971 N N . LEU B 1 98 ? -0.992 -24.484 2.799 1 97.5 98 LEU B N 1
ATOM 2972 C CA . LEU B 1 98 ? -0.478 -23.125 2.723 1 97.5 98 LEU B CA 1
ATOM 2973 C C . LEU B 1 98 ? -1.55 -22.109 3.123 1 97.5 98 LEU B C 1
ATOM 2975 O O . LEU B 1 98 ? -2.627 -22.078 2.523 1 97.5 98 LEU B O 1
ATOM 2979 N N . ASP B 1 99 ? -1.331 -21.438 4.203 1 95.62 99 ASP B N 1
ATOM 2980 C CA . ASP B 1 99 ? -2.053 -20.203 4.508 1 95.62 99 ASP B CA 1
ATOM 2981 C C . ASP B 1 99 ? -1.265 -18.984 4.055 1 95.62 99 ASP B C 1
ATOM 2983 O O . ASP B 1 99 ? -0.324 -18.562 4.727 1 95.62 99 ASP B O 1
ATOM 2987 N N . ILE B 1 100 ? -1.692 -18.344 2.988 1 95.06 100 ILE B N 1
ATOM 2988 C CA . ILE B 1 100 ? -0.959 -17.297 2.305 1 95.06 100 ILE B CA 1
ATOM 2989 C C . ILE B 1 100 ? -0.871 -16.062 3.209 1 95.06 100 ILE B C 1
ATOM 2991 O O . ILE B 1 100 ? -0.046 -15.172 2.98 1 95.06 100 ILE B O 1
ATOM 2995 N N . THR B 1 101 ? -1.77 -15.953 4.27 1 94.5 101 THR B N 1
ATOM 2996 C CA . THR B 1 101 ? -1.789 -14.797 5.164 1 94.5 101 THR B CA 1
ATOM 2997 C C . THR B 1 101 ? -0.716 -14.93 6.238 1 94.5 101 THR B C 1
ATOM 2999 O O . THR B 1 101 ? -0.396 -13.961 6.926 1 94.5 101 THR B O 1
ATOM 3002 N N . ASP B 1 102 ? -0.2 -16.141 6.422 1 94.75 102 ASP B N 1
ATOM 3003 C CA . ASP B 1 102 ? 0.867 -16.359 7.395 1 94.75 102 ASP B CA 1
ATOM 3004 C C . ASP B 1 102 ? 2.238 -16.125 6.762 1 94.75 102 ASP B C 1
ATOM 3006 O O . ASP B 1 102 ? 2.973 -17.078 6.492 1 94.75 102 ASP B O 1
ATOM 3010 N N . ILE B 1 103 ? 2.619 -14.953 6.75 1 95.69 103 ILE B N 1
ATOM 3011 C CA . ILE B 1 103 ? 3.773 -14.5 5.98 1 95.69 103 ILE B CA 1
ATOM 3012 C C . ILE B 1 103 ? 5.043 -15.156 6.52 1 95.69 103 ILE B C 1
ATOM 3014 O O . ILE B 1 103 ? 5.938 -15.508 5.75 1 95.69 103 ILE B O 1
ATOM 3018 N N . ASN B 1 104 ? 5.137 -15.375 7.711 1 92.12 104 ASN B N 1
ATOM 3019 C CA . ASN B 1 104 ? 6.344 -15.883 8.352 1 92.12 104 ASN B CA 1
ATOM 3020 C C . ASN B 1 104 ? 6.59 -17.344 7.996 1 92.12 104 ASN B C 1
ATOM 3022 O O . ASN B 1 104 ? 7.723 -17.828 8.078 1 92.12 104 ASN B O 1
ATOM 3026 N N . CYS B 1 105 ? 5.578 -18.031 7.586 1 94.12 105 CYS B N 1
ATOM 3027 C CA . CYS B 1 105 ? 5.695 -19.469 7.328 1 94.12 105 CYS B CA 1
ATOM 3028 C C . CYS B 1 105 ? 5.855 -19.734 5.84 1 94.12 105 CYS B C 1
ATOM 3030 O O . CYS B 1 105 ? 6.172 -20.859 5.438 1 94.12 105 CYS B O 1
ATOM 3032 N N . ILE B 1 106 ? 5.762 -18.734 5.004 1 96.19 106 ILE B N 1
ATOM 3033 C CA . ILE B 1 106 ? 5.703 -18.922 3.557 1 96.19 106 ILE B CA 1
ATOM 3034 C C . ILE B 1 106 ? 7.059 -19.406 3.041 1 96.19 106 ILE B C 1
ATOM 3036 O O . ILE B 1 106 ? 7.129 -20.219 2.125 1 96.19 106 ILE B O 1
ATOM 3040 N N . ARG B 1 107 ? 8.094 -19 3.68 1 94.62 107 ARG B N 1
ATOM 3041 C CA . ARG B 1 107 ? 9.43 -19.391 3.23 1 94.62 107 ARG B CA 1
ATOM 3042 C C . ARG B 1 107 ? 9.656 -20.891 3.445 1 94.62 107 ARG B C 1
ATOM 3044 O O . ARG B 1 107 ? 10.242 -21.562 2.59 1 94.62 107 ARG B O 1
ATOM 3051 N N . ASP B 1 108 ? 9.25 -21.312 4.531 1 97.25 108 ASP B N 1
ATOM 3052 C CA . ASP B 1 108 ? 9.367 -22.734 4.816 1 97.25 108 ASP B CA 1
ATOM 3053 C C . ASP B 1 108 ? 8.5 -23.562 3.867 1 97.25 108 ASP B C 1
ATOM 3055 O O . ASP B 1 108 ? 8.914 -24.625 3.406 1 97.25 108 ASP B O 1
ATOM 3059 N N . VAL B 1 109 ? 7.32 -23.094 3.621 1 97.81 109 VAL B N 1
ATOM 3060 C CA . VAL B 1 109 ? 6.414 -23.797 2.709 1 97.81 109 VAL B CA 1
ATOM 3061 C C . VAL B 1 109 ? 7.004 -23.797 1.3 1 97.81 109 VAL B C 1
ATOM 3063 O O . VAL B 1 109 ? 6.855 -24.766 0.56 1 97.81 109 VAL B O 1
ATOM 3066 N N . ALA B 1 110 ? 7.672 -22.656 0.898 1 98.19 110 ALA B N 1
ATOM 3067 C CA . ALA B 1 110 ? 8.32 -22.578 -0.407 1 98.19 110 ALA B CA 1
ATOM 3068 C C . ALA B 1 110 ? 9.391 -23.656 -0.56 1 98.19 110 ALA B C 1
ATOM 3070 O O . ALA B 1 110 ? 9.539 -24.234 -1.634 1 98.19 110 ALA B O 1
ATOM 3071 N N . LYS B 1 111 ? 10.109 -23.906 0.516 1 97.94 111 LYS B N 1
ATOM 3072 C CA . LYS B 1 111 ? 11.102 -24.984 0.498 1 97.94 111 LYS B CA 1
ATOM 3073 C C . LYS B 1 111 ? 10.445 -26.344 0.281 1 97.94 111 LYS B C 1
ATOM 3075 O O . LYS B 1 111 ? 10.961 -27.172 -0.467 1 97.94 111 LYS B O 1
ATOM 3080 N N . GLU B 1 112 ? 9.398 -26.516 0.98 1 98.25 112 GLU B N 1
ATOM 3081 C CA . GLU B 1 112 ? 8.641 -27.766 0.804 1 98.25 112 GLU B CA 1
ATOM 3082 C C . GLU B 1 112 ? 8.172 -27.922 -0.638 1 98.25 112 GLU B C 1
ATOM 3084 O O . GLU B 1 112 ? 8.219 -29.016 -1.198 1 98.25 112 GLU B O 1
ATOM 3089 N N . ILE B 1 113 ? 7.707 -26.859 -1.258 1 98.5 113 ILE B N 1
ATOM 3090 C CA . ILE B 1 113 ? 7.238 -26.844 -2.639 1 98.5 113 ILE B CA 1
ATOM 3091 C C . ILE B 1 113 ? 8.383 -27.234 -3.574 1 98.5 113 ILE B C 1
ATOM 3093 O O . ILE B 1 113 ? 8.219 -28.109 -4.434 1 98.5 113 ILE B O 1
ATOM 3097 N N . LEU B 1 114 ? 9.547 -26.641 -3.354 1 98.19 114 LEU B N 1
ATOM 3098 C CA . LEU B 1 114 ? 10.711 -26.891 -4.195 1 98.19 114 LEU B CA 1
ATOM 3099 C C . LEU B 1 114 ? 11.18 -28.328 -4.055 1 98.19 114 LEU B C 1
ATOM 3101 O O . LEU B 1 114 ? 11.656 -28.938 -5.02 1 98.19 114 LEU B O 1
ATOM 3105 N N . ASN B 1 115 ? 10.969 -28.859 -2.895 1 97.94 115 ASN B N 1
ATOM 3106 C CA . ASN B 1 115 ? 11.43 -30.219 -2.605 1 97.94 115 ASN B CA 1
ATOM 3107 C C . ASN B 1 115 ? 10.547 -31.266 -3.275 1 97.94 115 ASN B C 1
ATOM 3109 O O . ASN B 1 115 ? 10.953 -32.406 -3.426 1 97.94 115 ASN B O 1
ATOM 3113 N N . CYS B 1 116 ? 9.352 -30.922 -3.691 1 97.56 116 CYS B N 1
ATOM 3114 C CA . CYS B 1 116 ? 8.445 -31.875 -4.312 1 97.56 116 CYS B CA 1
ATOM 3115 C C . CYS B 1 116 ? 9.047 -32.469 -5.59 1 97.56 116 CYS B C 1
ATOM 3117 O O . CYS B 1 116 ? 9.039 -33.688 -5.789 1 97.56 116 CYS B O 1
ATOM 3119 N N . TYR B 1 117 ? 9.586 -31.625 -6.504 1 97.69 117 TYR B N 1
ATOM 3120 C CA . TYR B 1 117 ? 10.117 -32.094 -7.781 1 97.69 117 TYR B CA 1
ATOM 3121 C C . TYR B 1 117 ? 11.5 -31.5 -8.039 1 97.69 117 TYR B C 1
ATOM 3123 O O . TYR B 1 117 ? 12.078 -31.703 -9.109 1 97.69 117 TYR B O 1
ATOM 3131 N N . GLY B 1 118 ? 12.047 -30.688 -7.055 1 96.62 118 GLY B N 1
ATOM 3132 C CA . GLY B 1 118 ? 13.375 -30.125 -7.164 1 96.62 118 GLY B CA 1
ATOM 3133 C C . GLY B 1 118 ? 13.398 -28.781 -7.883 1 96.62 118 GLY B C 1
ATOM 3134 O O . GLY B 1 118 ? 14.414 -28.078 -7.879 1 96.62 118 GLY B O 1
ATOM 3135 N N . CYS B 1 119 ? 12.297 -28.453 -8.57 1 97.69 119 CYS B N 1
ATOM 3136 C CA . CYS B 1 119 ? 12.195 -27.172 -9.273 1 97.69 119 CYS B CA 1
ATOM 3137 C C . CYS B 1 119 ? 10.742 -26.75 -9.438 1 97.69 119 CYS B C 1
ATOM 3139 O O . CYS B 1 119 ? 9.828 -27.531 -9.164 1 97.69 119 CYS B O 1
ATOM 3141 N N . VAL B 1 120 ? 10.5 -25.5 -9.789 1 98.5 120 VAL B N 1
ATOM 3142 C CA . VAL B 1 120 ? 9.203 -24.953 -10.164 1 98.5 120 VAL B CA 1
ATOM 3143 C C . VAL B 1 120 ? 9.289 -24.297 -11.539 1 98.5 120 VAL B C 1
ATOM 3145 O O . VAL B 1 120 ? 10.055 -23.344 -11.727 1 98.5 120 VAL B O 1
ATOM 3148 N N . ASP B 1 121 ? 8.531 -24.812 -12.484 1 98.69 121 ASP B N 1
ATOM 3149 C CA . ASP B 1 121 ? 8.531 -24.234 -13.836 1 98.69 121 ASP B CA 1
ATOM 3150 C C . ASP B 1 121 ? 7.527 -23.094 -13.938 1 98.69 121 ASP B C 1
ATOM 3152 O O . ASP B 1 121 ? 7.793 -22.094 -14.609 1 98.69 121 ASP B O 1
ATOM 3156 N N . ILE B 1 122 ? 6.328 -23.25 -13.328 1 98.81 122 ILE B N 1
ATOM 3157 C CA . ILE B 1 122 ? 5.238 -22.281 -13.43 1 98.81 122 ILE B CA 1
ATOM 3158 C C . ILE B 1 122 ? 4.621 -22.062 -12.055 1 98.81 122 ILE B C 1
ATOM 3160 O O . ILE B 1 122 ? 4.23 -23.016 -11.375 1 98.81 122 ILE B O 1
ATOM 3164 N N . LEU B 1 123 ? 4.633 -20.859 -11.57 1 98.81 123 LEU B N 1
ATOM 3165 C CA . LEU B 1 123 ? 3.957 -20.453 -10.344 1 98.81 123 LEU B CA 1
ATOM 3166 C C . LEU B 1 123 ? 2.695 -19.656 -10.648 1 98.81 123 LEU B C 1
ATOM 3168 O O . LEU B 1 123 ? 2.768 -18.578 -11.234 1 98.81 123 LEU B O 1
ATOM 3172 N N . ILE B 1 124 ? 1.526 -20.203 -10.312 1 98.69 124 ILE B N 1
ATOM 3173 C CA . ILE B 1 124 ? 0.246 -19.516 -10.469 1 98.69 124 ILE B CA 1
ATOM 3174 C C . ILE B 1 124 ? -0.207 -18.969 -9.117 1 98.69 124 ILE B C 1
ATOM 3176 O O . ILE B 1 124 ? -0.701 -19.703 -8.273 1 98.69 124 ILE B O 1
ATOM 3180 N N . ASN B 1 125 ? -0.025 -17.703 -8.891 1 98.5 125 ASN B N 1
ATOM 3181 C CA . ASN B 1 125 ? -0.527 -17 -7.719 1 98.5 125 ASN B CA 1
ATOM 3182 C C . ASN B 1 125 ? -2.027 -16.734 -7.82 1 98.5 125 ASN B C 1
ATOM 3184 O O . ASN B 1 125 ? -2.447 -15.727 -8.391 1 98.5 125 ASN B O 1
ATOM 3188 N N . ASN B 1 126 ? -2.814 -17.516 -7.156 1 97.38 126 ASN B N 1
ATOM 3189 C CA . ASN B 1 126 ? -4.266 -17.438 -7.246 1 97.38 126 ASN B CA 1
ATOM 3190 C C . ASN B 1 126 ? -4.891 -17.078 -5.902 1 97.38 126 ASN B C 1
ATOM 3192 O O . ASN B 1 126 ? -6.047 -16.641 -5.844 1 97.38 126 ASN B O 1
ATOM 3196 N N . ALA B 1 127 ? -4.168 -17.281 -4.793 1 94.5 127 ALA B N 1
ATOM 3197 C CA . ALA B 1 127 ? -4.688 -17.016 -3.451 1 94.5 127 ALA B CA 1
ATOM 3198 C C . ALA B 1 127 ? -5.016 -15.539 -3.26 1 94.5 127 ALA B C 1
ATOM 3200 O O . ALA B 1 127 ? -4.234 -14.672 -3.648 1 94.5 127 ALA B O 1
ATOM 3201 N N . SER B 1 128 ? -6.191 -15.289 -2.723 1 92.75 128 SER B N 1
ATOM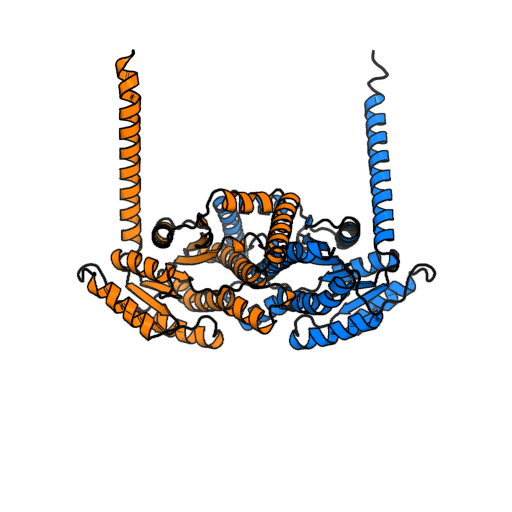 3202 C CA . SER B 1 128 ? -6.633 -13.922 -2.488 1 92.75 128 SER B CA 1
ATOM 3203 C C . SER B 1 128 ? -7.738 -13.867 -1.436 1 92.75 128 SER B C 1
ATOM 3205 O O . SER B 1 128 ? -8.312 -14.898 -1.083 1 92.75 128 SER B O 1
ATOM 3207 N N . MET B 1 129 ? -7.961 -12.734 -0.855 1 93 129 MET B N 1
ATOM 3208 C CA . MET B 1 129 ? -9.039 -12.445 0.086 1 93 129 MET B CA 1
ATOM 3209 C C . MET B 1 129 ? -9.812 -11.203 -0.334 1 93 129 MET B C 1
ATOM 3211 O O . MET B 1 129 ? -9.211 -10.172 -0.655 1 93 129 MET B O 1
ATOM 3215 N N . LYS B 1 130 ? -11.094 -11.438 -0.444 1 90.81 130 LYS B N 1
ATOM 3216 C CA . LYS B 1 130 ? -11.953 -10.305 -0.756 1 90.81 130 LYS B CA 1
ATOM 3217 C C . LYS B 1 130 ? -12.602 -9.742 0.505 1 90.81 130 LYS B C 1
ATOM 3219 O O . LYS B 1 130 ? -12.906 -10.492 1.436 1 90.81 130 LYS B O 1
ATOM 3224 N N . VAL B 1 131 ? -12.766 -8.453 0.573 1 89.81 131 VAL B N 1
ATOM 3225 C CA . VAL B 1 131 ? -13.477 -7.801 1.669 1 89.81 131 VAL B CA 1
ATOM 3226 C C . VAL B 1 131 ? -14.258 -6.605 1.137 1 89.81 131 VAL B C 1
ATOM 3228 O O . VAL B 1 131 ? -13.789 -5.895 0.245 1 89.81 131 VAL B O 1
ATOM 3231 N N . LYS B 1 132 ? -15.477 -6.57 1.562 1 91.06 132 LYS B N 1
ATOM 3232 C CA . LYS B 1 132 ? -16.328 -5.434 1.249 1 91.06 132 LYS B CA 1
ATOM 3233 C C . LYS B 1 132 ? -16.719 -4.672 2.516 1 91.06 132 LYS B C 1
ATOM 3235 O O . LYS B 1 132 ? -17 -5.281 3.551 1 91.06 132 LYS B O 1
ATOM 3240 N N . GLY B 1 133 ? -16.609 -3.342 2.486 1 92.75 133 GLY B N 1
ATOM 3241 C CA . GLY B 1 133 ? -17 -2.49 3.596 1 92.75 133 GLY B CA 1
ATOM 3242 C C . GLY B 1 133 ? -16.578 -1.045 3.422 1 92.75 133 GLY B C 1
ATOM 3243 O O . GLY B 1 133 ? -15.641 -0.755 2.666 1 92.75 133 GLY B O 1
ATOM 3244 N N . ALA B 1 134 ? -17.344 -0.205 4.125 1 92.94 134 ALA B N 1
ATOM 3245 C CA . ALA B 1 134 ? -16.969 1.207 4.121 1 92.94 134 ALA B CA 1
ATOM 3246 C C . ALA B 1 134 ? -15.578 1.407 4.719 1 92.94 134 ALA B C 1
ATOM 3248 O O . ALA B 1 134 ? -15.172 0.68 5.629 1 92.94 134 ALA B O 1
ATOM 3249 N N . VAL B 1 135 ? -14.836 2.389 4.262 1 93.94 135 VAL B N 1
ATOM 3250 C CA . VAL B 1 135 ? -13.484 2.688 4.711 1 93.94 135 VAL B CA 1
ATOM 3251 C C . VAL B 1 135 ? -13.469 2.859 6.23 1 93.94 135 VAL B C 1
ATOM 3253 O O . VAL B 1 135 ? -12.555 2.385 6.906 1 93.94 135 VAL B O 1
ATOM 3256 N N . GLN B 1 136 ? -14.523 3.367 6.73 1 90.94 136 GLN B N 1
ATOM 3257 C CA . GLN B 1 136 ? -14.594 3.664 8.156 1 90.94 136 GLN B CA 1
ATOM 3258 C C . GLN B 1 136 ? -14.891 2.406 8.969 1 90.94 136 GLN B C 1
ATOM 3260 O O . GLN B 1 136 ? -14.625 2.359 10.172 1 90.94 136 GLN B O 1
ATOM 3265 N N . SER B 1 137 ? -15.352 1.47 8.352 1 91.44 137 SER B N 1
ATOM 3266 C CA . SER B 1 137 ? -15.805 0.28 9.062 1 91.44 137 SER B CA 1
ATOM 3267 C C . SER B 1 137 ? -14.727 -0.803 9.07 1 91.44 137 SER B C 1
ATOM 3269 O O . SER B 1 137 ? -14.789 -1.739 9.867 1 91.44 137 SER B O 1
ATOM 3271 N N . ILE B 1 138 ? -13.789 -0.757 8.172 1 93.75 138 ILE B N 1
ATOM 3272 C CA . ILE B 1 138 ? -12.727 -1.755 8.078 1 93.75 138 ILE B CA 1
ATOM 3273 C C . ILE B 1 138 ? -11.594 -1.396 9.039 1 93.75 138 ILE B C 1
ATOM 3275 O O . ILE B 1 138 ? -11.016 -0.314 8.945 1 93.75 138 ILE B O 1
ATOM 3279 N N . SER B 1 139 ? -11.336 -2.236 9.953 1 93 139 SER B N 1
ATOM 3280 C CA . SER B 1 139 ? -10.289 -2.012 10.938 1 93 139 SER B CA 1
ATOM 3281 C C . SER B 1 139 ? -8.906 -2.064 10.289 1 93 139 SER B C 1
ATOM 3283 O O . SER B 1 139 ? -8.742 -2.625 9.203 1 93 139 SER B O 1
ATOM 3285 N N . LEU B 1 140 ? -7.941 -1.514 10.984 1 93.62 140 LEU B N 1
ATOM 3286 C CA . LEU B 1 140 ? -6.559 -1.56 10.516 1 93.62 140 LEU B CA 1
ATOM 3287 C C . LEU B 1 140 ? -6.055 -2.996 10.453 1 93.62 140 LEU B C 1
ATOM 3289 O O . LEU B 1 140 ? -5.273 -3.348 9.57 1 93.62 140 LEU B O 1
ATOM 3293 N N . GLU B 1 141 ? -6.48 -3.777 11.445 1 94.38 141 GLU B N 1
ATOM 3294 C CA . GLU B 1 141 ? -6.113 -5.188 11.469 1 94.38 141 GLU B CA 1
ATOM 3295 C C . GLU B 1 141 ? -6.598 -5.906 10.211 1 94.38 141 GLU B C 1
ATOM 3297 O O . GLU B 1 141 ? -5.859 -6.699 9.625 1 94.38 141 GLU B O 1
ATOM 3302 N N . LEU B 1 142 ? -7.785 -5.605 9.82 1 95.94 142 LEU B N 1
ATOM 3303 C CA . LEU B 1 142 ? -8.344 -6.23 8.625 1 95.94 142 LEU B CA 1
ATOM 3304 C C . LEU B 1 142 ? -7.668 -5.691 7.371 1 95.94 142 LEU B C 1
ATOM 3306 O O . LEU B 1 142 ? -7.438 -6.438 6.418 1 95.94 142 LEU B O 1
ATOM 3310 N N . ASP B 1 143 ? -7.348 -4.465 7.371 1 96.19 143 ASP B N 1
ATOM 3311 C CA . ASP B 1 143 ? -6.574 -3.887 6.277 1 96.19 143 ASP B CA 1
ATOM 3312 C C . ASP B 1 143 ? -5.262 -4.641 6.074 1 96.19 143 ASP B C 1
ATOM 3314 O O . ASP B 1 143 ? -4.895 -4.973 4.941 1 96.19 143 ASP B O 1
ATOM 3318 N N . LYS B 1 144 ? -4.602 -4.848 7.16 1 96.25 144 LYS B N 1
ATOM 3319 C CA . LYS B 1 144 ? -3.309 -5.531 7.117 1 96.25 144 LYS B CA 1
ATOM 3320 C C . LYS B 1 144 ? -3.465 -6.98 6.664 1 96.25 144 LYS B C 1
ATOM 3322 O O . LYS B 1 144 ? -2.643 -7.488 5.902 1 96.25 144 LYS B O 1
ATOM 3327 N N . LYS B 1 145 ? -4.496 -7.629 7.137 1 96.56 145 LYS B N 1
ATOM 3328 C CA . LYS B 1 145 ? -4.75 -9.023 6.777 1 96.56 145 LYS B CA 1
ATOM 3329 C C . LYS B 1 145 ? -4.996 -9.164 5.277 1 96.56 145 LYS B C 1
ATOM 3331 O O . LYS B 1 145 ? -4.512 -10.109 4.648 1 96.56 145 LYS B O 1
ATOM 3336 N N . ILE B 1 146 ? -5.734 -8.25 4.703 1 97.44 146 ILE B N 1
ATOM 3337 C CA . ILE B 1 146 ? -6.039 -8.266 3.275 1 97.44 146 ILE B CA 1
ATOM 3338 C C . ILE B 1 146 ? -4.766 -8.016 2.473 1 97.44 146 ILE B C 1
ATOM 3340 O O . ILE B 1 146 ? -4.516 -8.688 1.467 1 97.44 146 ILE B O 1
ATOM 3344 N N . MET B 1 147 ? -3.965 -7.086 2.908 1 98.31 147 MET B N 1
ATOM 3345 C CA . MET B 1 147 ? -2.701 -6.781 2.24 1 98.31 147 MET B CA 1
ATOM 3346 C C . MET B 1 147 ? -1.743 -7.965 2.322 1 98.31 147 MET B C 1
ATOM 3348 O O . MET B 1 147 ? -1.015 -8.242 1.37 1 98.31 147 MET B O 1
ATOM 3352 N N . ASP B 1 148 ? -1.771 -8.672 3.465 1 97.62 148 ASP B N 1
ATOM 3353 C CA . ASP B 1 148 ? -0.952 -9.867 3.625 1 97.62 148 ASP B CA 1
ATOM 3354 C C . ASP B 1 148 ? -1.376 -10.961 2.646 1 97.62 148 ASP B C 1
ATOM 3356 O O . ASP B 1 148 ? -0.532 -11.586 2.004 1 97.62 148 ASP B O 1
ATOM 3360 N N . ALA B 1 149 ? -2.637 -11.141 2.5 1 97.5 149 ALA B N 1
ATOM 3361 C CA . ALA B 1 149 ? -3.184 -12.211 1.673 1 97.5 149 ALA B CA 1
ATOM 3362 C C . ALA B 1 149 ? -2.973 -11.922 0.19 1 97.5 149 ALA B C 1
ATOM 3364 O O . ALA B 1 149 ? -2.625 -12.82 -0.582 1 97.5 149 ALA B O 1
ATOM 3365 N N . ASN B 1 150 ? -3.193 -10.656 -0.221 1 98.12 150 ASN B N 1
ATOM 3366 C CA . ASN B 1 150 ? -3.301 -10.344 -1.643 1 98.12 150 ASN B CA 1
ATOM 3367 C C . ASN B 1 150 ? -1.983 -9.82 -2.203 1 98.12 150 ASN B C 1
ATOM 3369 O O . ASN B 1 150 ? -1.786 -9.797 -3.418 1 98.12 150 ASN B O 1
ATOM 3373 N N . TYR B 1 151 ? -1.104 -9.398 -1.359 1 98.56 151 TYR B N 1
ATOM 3374 C CA . TYR B 1 151 ? 0.136 -8.789 -1.828 1 98.56 151 TYR B CA 1
ATOM 3375 C C . TYR B 1 151 ? 1.347 -9.453 -1.182 1 98.56 151 TYR B C 1
ATOM 3377 O O . TYR B 1 151 ? 2.053 -10.234 -1.825 1 98.56 151 TYR B O 1
ATOM 3385 N N . PHE B 1 152 ? 1.523 -9.375 0.172 1 98.5 152 PHE B N 1
ATOM 3386 C CA . PHE B 1 152 ? 2.74 -9.844 0.825 1 98.5 152 PHE B CA 1
ATOM 3387 C C . PHE B 1 152 ? 2.881 -11.352 0.687 1 98.5 152 PHE B C 1
ATOM 3389 O O . PHE B 1 152 ? 3.992 -11.867 0.558 1 98.5 152 PHE B O 1
ATOM 3396 N N . GLY B 1 153 ? 1.77 -12.086 0.81 1 98 153 GLY B N 1
ATOM 3397 C CA . GLY B 1 153 ? 1.813 -13.523 0.623 1 98 153 GLY B CA 1
ATOM 3398 C C . GLY B 1 153 ? 2.389 -13.938 -0.72 1 98 153 GLY B C 1
ATOM 3399 O O . GLY B 1 153 ? 3.439 -14.578 -0.781 1 98 153 GLY B O 1
ATOM 3400 N N . PRO B 1 154 ? 1.772 -13.438 -1.799 1 97.75 154 PRO B N 1
ATOM 3401 C CA . PRO B 1 154 ? 2.225 -13.789 -3.148 1 97.75 154 PRO B CA 1
ATOM 3402 C C . PRO B 1 154 ? 3.662 -13.344 -3.42 1 97.75 154 PRO B C 1
ATOM 3404 O O . PRO B 1 154 ? 4.43 -14.086 -4.043 1 97.75 154 PRO B O 1
ATOM 3407 N N . ILE B 1 155 ? 4.117 -12.203 -2.996 1 97.88 155 ILE B N 1
ATOM 3408 C CA . ILE B 1 155 ? 5.453 -11.742 -3.348 1 97.88 155 ILE B CA 1
ATOM 3409 C C . ILE B 1 155 ? 6.496 -12.492 -2.523 1 97.88 155 ILE B C 1
ATOM 3411 O O . ILE B 1 155 ? 7.605 -12.75 -2.996 1 97.88 155 ILE B O 1
ATOM 3415 N N . THR B 1 156 ? 6.141 -12.836 -1.255 1 97.75 156 THR B N 1
ATOM 3416 C CA . THR B 1 156 ? 7.059 -13.617 -0.434 1 97.75 156 THR B CA 1
ATOM 3417 C C . THR B 1 156 ? 7.301 -14.992 -1.05 1 97.75 156 THR B C 1
ATOM 3419 O O . THR B 1 156 ? 8.445 -15.453 -1.136 1 97.75 156 THR B O 1
ATOM 3422 N N . LEU B 1 157 ? 6.23 -15.648 -1.463 1 98.19 157 LEU B N 1
ATOM 3423 C CA . LEU B 1 157 ? 6.355 -16.938 -2.121 1 98.19 157 LEU B CA 1
ATOM 3424 C C . LEU B 1 157 ? 7.152 -16.828 -3.414 1 98.19 157 LEU B C 1
ATOM 3426 O O . LEU B 1 157 ? 8.039 -17.641 -3.68 1 98.19 157 LEU B O 1
ATOM 3430 N N . THR B 1 158 ? 6.855 -15.789 -4.246 1 98.44 158 THR B N 1
ATOM 3431 C CA . THR B 1 158 ? 7.543 -15.547 -5.508 1 98.44 158 THR B CA 1
ATOM 3432 C C . THR B 1 158 ? 9.039 -15.344 -5.281 1 98.44 158 THR B C 1
ATOM 3434 O O . THR B 1 158 ? 9.867 -15.961 -5.953 1 98.44 158 THR B O 1
ATOM 3437 N N . LYS B 1 159 ? 9.398 -14.516 -4.277 1 97.44 159 LYS B N 1
ATOM 3438 C CA . LYS B 1 159 ? 10.797 -14.242 -3.971 1 97.44 159 LYS B CA 1
ATOM 3439 C C . LYS B 1 159 ? 11.523 -15.508 -3.525 1 97.44 159 LYS B C 1
ATOM 3441 O O . LYS B 1 159 ? 12.711 -15.68 -3.803 1 97.44 159 LYS B O 1
ATOM 3446 N N . ALA B 1 160 ? 10.844 -16.359 -2.82 1 97.31 160 ALA B N 1
ATOM 3447 C CA . ALA B 1 160 ? 11.445 -17.594 -2.305 1 97.31 160 ALA B CA 1
ATOM 3448 C C . ALA B 1 160 ? 11.727 -18.578 -3.436 1 97.31 160 ALA B C 1
ATOM 3450 O O . ALA B 1 160 ? 12.672 -19.359 -3.361 1 97.31 160 ALA B O 1
ATOM 3451 N N . ILE B 1 161 ? 10.938 -18.578 -4.531 1 97.94 161 ILE B N 1
ATOM 3452 C CA . ILE B 1 161 ? 11.039 -19.531 -5.629 1 97.94 161 ILE B CA 1
ATOM 3453 C C . ILE B 1 161 ? 11.969 -18.984 -6.711 1 97.94 161 ILE B C 1
ATOM 3455 O O . ILE B 1 161 ? 12.617 -19.75 -7.426 1 97.94 161 ILE B O 1
ATOM 3459 N N . LEU B 1 162 ? 12.156 -17.656 -6.766 1 97.81 162 LEU B N 1
ATOM 3460 C CA . LEU B 1 162 ? 12.812 -16.922 -7.844 1 97.81 162 LEU B CA 1
ATOM 3461 C C . LEU B 1 162 ? 14.266 -17.375 -7.996 1 97.81 162 LEU B C 1
ATOM 3463 O O . LEU B 1 162 ? 14.75 -17.547 -9.117 1 97.81 162 LEU B O 1
ATOM 3467 N N . PRO B 1 163 ? 14.969 -17.594 -6.895 1 97 163 PRO B N 1
ATOM 3468 C CA . PRO B 1 163 ? 16.359 -18.016 -7.055 1 97 163 PRO B CA 1
ATOM 3469 C C . PRO B 1 163 ? 16.516 -19.297 -7.855 1 97 163 PRO B C 1
ATOM 3471 O O . PRO B 1 163 ? 17.438 -19.438 -8.656 1 97 163 PRO B O 1
ATOM 3474 N N . ASN B 1 164 ? 15.617 -20.219 -7.66 1 97.62 164 ASN B N 1
ATOM 3475 C CA . ASN B 1 164 ? 15.625 -21.469 -8.414 1 97.62 164 ASN B CA 1
ATOM 3476 C C . ASN B 1 164 ? 15.391 -21.219 -9.906 1 97.62 164 ASN B C 1
ATOM 3478 O O . ASN B 1 164 ? 16.078 -21.797 -10.75 1 97.62 164 ASN B O 1
ATOM 3482 N N . MET B 1 165 ? 14.484 -20.359 -10.305 1 98.25 165 MET B N 1
ATOM 3483 C CA . MET B 1 165 ? 14.188 -20.016 -11.695 1 98.25 165 MET B CA 1
ATOM 3484 C C . MET B 1 165 ? 15.352 -19.281 -12.344 1 98.25 165 MET B C 1
ATOM 3486 O O . MET B 1 165 ? 15.688 -19.531 -13.5 1 98.25 165 MET B O 1
ATOM 3490 N N . ILE B 1 166 ? 15.93 -18.406 -11.523 1 97.75 166 ILE B N 1
ATOM 3491 C CA . ILE B 1 166 ? 17.031 -17.578 -12.016 1 97.75 166 ILE B CA 1
ATOM 3492 C C . ILE B 1 166 ? 18.234 -18.453 -12.344 1 97.75 166 ILE B C 1
ATOM 3494 O O . ILE B 1 166 ? 18.844 -18.297 -13.406 1 97.75 166 ILE B O 1
ATOM 3498 N N . SER B 1 167 ? 18.531 -19.359 -11.484 1 97.38 167 SER B N 1
ATOM 3499 C CA . SER B 1 167 ? 19.672 -20.25 -11.688 1 97.38 167 SER B CA 1
ATOM 3500 C C . SER B 1 167 ? 19.5 -21.109 -12.93 1 97.38 167 SER B C 1
ATOM 3502 O O . SER B 1 167 ? 20.469 -21.422 -13.609 1 97.38 167 SER B O 1
ATOM 3504 N N . ARG B 1 168 ? 18.344 -21.484 -13.281 1 97.62 168 ARG B N 1
ATOM 3505 C CA . ARG B 1 168 ? 18.031 -22.344 -14.422 1 97.62 168 ARG B CA 1
ATOM 3506 C C . ARG B 1 168 ? 17.734 -21.5 -15.664 1 97.62 168 ARG B C 1
ATOM 3508 O O . ARG B 1 168 ? 17.578 -22.047 -16.766 1 97.62 168 ARG B O 1
ATOM 3515 N N . ARG B 1 169 ? 17.562 -20.219 -15.508 1 97.56 169 ARG B N 1
ATOM 3516 C CA . ARG B 1 169 ? 17.219 -19.281 -16.578 1 97.56 169 ARG B CA 1
ATOM 3517 C C . ARG B 1 169 ? 15.961 -19.719 -17.312 1 97.56 169 ARG B C 1
ATOM 3519 O O . ARG B 1 169 ? 15.938 -19.75 -18.547 1 97.56 169 ARG B O 1
ATOM 3526 N N . THR B 1 170 ? 15.008 -20.188 -16.594 1 97.75 170 THR B N 1
ATOM 3527 C CA . THR B 1 170 ? 13.695 -20.562 -17.109 1 97.75 170 THR B CA 1
ATOM 3528 C C . THR B 1 170 ? 12.648 -20.516 -16 1 97.75 170 THR B C 1
ATOM 3530 O O . THR B 1 170 ? 12.961 -20.781 -14.836 1 97.75 170 THR B O 1
ATOM 3533 N N . GLY B 1 171 ? 11.469 -20.078 -16.312 1 98 171 GLY B N 1
ATOM 3534 C CA . GLY B 1 171 ? 10.375 -20 -15.352 1 98 171 GLY B CA 1
ATOM 3535 C C . GLY B 1 171 ? 9.258 -19.062 -15.789 1 98 171 GLY B C 1
ATOM 3536 O O . GLY B 1 171 ? 9.469 -18.188 -16.609 1 98 171 GLY B O 1
ATOM 3537 N N . GLN B 1 172 ? 8.07 -19.344 -15.297 1 98.62 172 GLN B N 1
ATOM 3538 C CA . GLN B 1 172 ? 6.902 -18.5 -15.555 1 98.62 172 GLN B CA 1
ATOM 3539 C C . GLN B 1 172 ? 6.133 -18.219 -14.266 1 98.62 172 GLN B C 1
ATOM 3541 O O . GLN B 1 172 ? 5.926 -19.125 -13.453 1 98.62 172 GLN B O 1
ATOM 3546 N N . ILE B 1 173 ? 5.824 -17.016 -14.062 1 98.62 173 ILE B N 1
ATOM 3547 C CA . ILE B 1 173 ? 5 -16.578 -12.938 1 98.62 173 ILE B CA 1
ATOM 3548 C C . ILE B 1 173 ? 3.713 -15.945 -13.461 1 98.62 173 ILE B C 1
ATOM 3550 O O . ILE B 1 173 ? 3.754 -15.039 -14.289 1 98.62 173 ILE B O 1
ATOM 3554 N N . VAL B 1 174 ? 2.578 -16.453 -13.086 1 98.38 174 VAL B N 1
ATOM 3555 C CA . VAL B 1 174 ? 1.276 -15.906 -13.453 1 98.38 174 VAL B CA 1
ATOM 3556 C C . VAL B 1 174 ? 0.566 -15.375 -12.211 1 98.38 174 VAL B C 1
ATOM 3558 O O . VAL B 1 174 ? 0.349 -16.109 -11.25 1 98.38 174 VAL B O 1
ATOM 3561 N N . LEU B 1 175 ? 0.274 -14.148 -12.164 1 98.19 175 LEU B N 1
ATOM 3562 C CA . LEU B 1 175 ? -0.528 -13.523 -11.117 1 98.19 175 LEU B CA 1
ATOM 3563 C C . LEU B 1 175 ? -1.989 -13.422 -11.539 1 98.19 175 LEU B C 1
ATOM 3565 O O . LEU B 1 175 ? -2.309 -12.734 -12.516 1 98.19 175 LEU B O 1
ATOM 3569 N N . ILE B 1 176 ? -2.838 -14.148 -10.875 1 96.5 176 ILE B N 1
ATOM 3570 C CA . ILE B 1 176 ? -4.277 -13.953 -11.031 1 96.5 176 ILE B CA 1
ATOM 3571 C C . ILE B 1 176 ? -4.73 -12.758 -10.195 1 96.5 176 ILE B C 1
ATOM 3573 O O . ILE B 1 176 ? -4.656 -12.789 -8.961 1 96.5 176 ILE B O 1
ATOM 3577 N N . ASN B 1 177 ? -5.133 -11.75 -10.836 1 95.75 177 ASN B N 1
ATOM 3578 C CA . ASN B 1 177 ? -5.527 -10.508 -10.172 1 95.75 177 ASN B CA 1
ATOM 357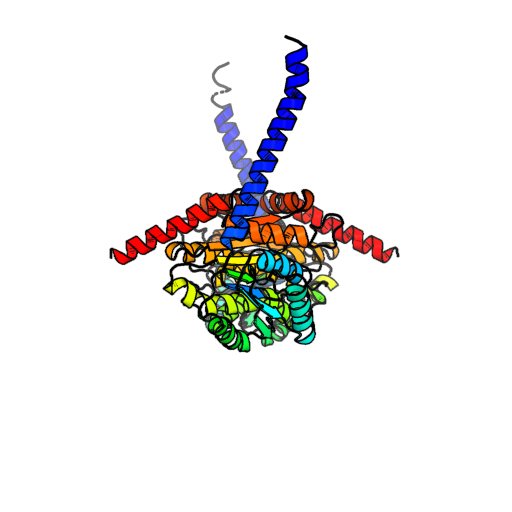9 C C . ASN B 1 177 ? -6.922 -10.062 -10.602 1 95.75 177 ASN B C 1
ATOM 3581 O O . ASN B 1 177 ? -7.684 -10.852 -11.172 1 95.75 177 ASN B O 1
ATOM 3585 N N . SER B 1 178 ? -7.418 -8.984 -10.156 1 93.31 178 SER B N 1
ATOM 3586 C CA . SER B 1 178 ? -8.734 -8.406 -10.422 1 93.31 178 SER B CA 1
ATOM 3587 C C . SER B 1 178 ? -8.617 -7.09 -11.18 1 93.31 178 SER B C 1
ATOM 3589 O O . SER B 1 178 ? -7.582 -6.418 -11.109 1 93.31 178 SER B O 1
ATOM 3591 N N . ILE B 1 179 ? -9.641 -6.762 -11.922 1 92.69 179 ILE B N 1
ATOM 3592 C CA . ILE B 1 179 ? -9.711 -5.461 -12.57 1 92.69 179 ILE B CA 1
ATOM 3593 C C . ILE B 1 179 ? -9.602 -4.355 -11.523 1 92.69 179 ILE B C 1
ATOM 3595 O O . ILE B 1 179 ? -9.242 -3.219 -11.844 1 92.69 179 ILE B O 1
ATOM 3599 N N . GLN B 1 180 ? -9.891 -4.66 -10.281 1 93.75 180 GLN B N 1
ATOM 3600 C CA . GLN B 1 180 ? -9.82 -3.703 -9.188 1 93.75 180 GLN B CA 1
ATOM 3601 C C . GLN B 1 180 ? -8.367 -3.41 -8.812 1 93.75 180 GLN B C 1
ATOM 3603 O O . GLN B 1 180 ? -8.102 -2.627 -7.898 1 93.75 180 GLN B O 1
ATOM 3608 N N . GLY B 1 181 ? -7.41 -4.023 -9.516 1 96.06 181 GLY B N 1
ATOM 3609 C CA . GLY B 1 181 ? -6.012 -3.629 -9.469 1 96.06 181 GLY B CA 1
ATOM 3610 C C . GLY B 1 181 ? -5.695 -2.439 -10.352 1 96.06 181 GLY B C 1
ATOM 3611 O O . GLY B 1 181 ? -4.605 -1.866 -10.266 1 96.06 181 GLY B O 1
ATOM 3612 N N . LYS B 1 182 ? -6.746 -2.018 -11.156 1 94.81 182 LYS B N 1
ATOM 3613 C CA . LYS B 1 182 ? -6.566 -0.9 -12.078 1 94.81 182 LYS B CA 1
ATOM 3614 C C . LYS B 1 182 ? -7.574 0.212 -11.797 1 94.81 182 LYS B C 1
ATOM 3616 O O . LYS B 1 182 ? -7.348 1.368 -12.164 1 94.81 182 LYS B O 1
ATOM 3621 N N . ILE B 1 183 ? -8.664 -0.165 -11.141 1 93.75 183 ILE B N 1
ATOM 3622 C CA . ILE B 1 183 ? -9.68 0.831 -10.82 1 93.75 183 ILE B CA 1
ATOM 3623 C C . ILE B 1 183 ? -10.156 0.635 -9.383 1 93.75 183 ILE B C 1
ATOM 3625 O O . ILE B 1 183 ? -10.117 -0.48 -8.859 1 93.75 183 ILE B O 1
ATOM 3629 N N . GLY B 1 184 ? -10.562 1.702 -8.742 1 92.12 184 GLY B N 1
ATOM 3630 C CA . GLY B 1 184 ? -11.141 1.669 -7.406 1 92.12 184 GLY B CA 1
ATOM 3631 C C . GLY B 1 184 ? -12.648 1.763 -7.406 1 92.12 184 GLY B C 1
ATOM 3632 O O . GLY B 1 184 ? -13.219 2.658 -8.039 1 92.12 184 GLY B O 1
ATOM 3633 N N . ILE B 1 185 ? -13.242 0.863 -6.773 1 89.94 185 ILE B N 1
ATOM 3634 C CA . ILE B 1 185 ? -14.695 0.852 -6.59 1 89.94 185 ILE B CA 1
ATOM 3635 C C . ILE B 1 185 ? -15.031 1.093 -5.121 1 89.94 185 ILE B C 1
ATOM 3637 O O . ILE B 1 185 ? -14.359 0.568 -4.23 1 89.94 185 ILE B O 1
ATOM 3641 N N . PRO B 1 186 ? -16.125 1.846 -4.906 1 92.44 186 PRO B N 1
ATOM 3642 C CA . PRO B 1 186 ? -16.469 2.154 -3.518 1 92.44 186 PRO B CA 1
ATOM 3643 C C . PRO B 1 186 ? -16.75 0.904 -2.684 1 92.44 186 PRO B C 1
ATOM 3645 O O . PRO B 1 186 ? -17.219 -0.104 -3.211 1 92.44 186 PRO B O 1
ATOM 3648 N N . PHE B 1 187 ? -16.359 1.002 -1.366 1 94.31 187 PHE B N 1
ATOM 3649 C CA . PHE B 1 187 ? -16.625 -0.004 -0.344 1 94.31 187 PHE B CA 1
ATOM 3650 C C . PHE B 1 187 ? -15.734 -1.227 -0.548 1 94.31 187 PHE B C 1
ATOM 3652 O O . PHE B 1 187 ? -16.094 -2.332 -0.135 1 94.31 187 PHE B O 1
ATOM 3659 N N . ARG B 1 188 ? -14.633 -1.06 -1.258 1 94.75 188 ARG B N 1
ATOM 3660 C CA . ARG B 1 188 ? -13.633 -2.104 -1.475 1 94.75 188 ARG B CA 1
ATOM 3661 C C . ARG B 1 188 ? -12.219 -1.539 -1.387 1 94.75 188 ARG B C 1
ATOM 3663 O O . ARG B 1 188 ? -11.328 -1.977 -2.113 1 94.75 188 ARG B O 1
ATOM 3670 N N . ALA B 1 189 ? -12.117 -0.541 -0.623 1 97.25 189 ALA B N 1
ATOM 3671 C CA . ALA B 1 189 ? -10.883 0.241 -0.595 1 97.25 189 ALA B CA 1
ATOM 3672 C C . ALA B 1 189 ? -9.688 -0.636 -0.247 1 97.25 189 ALA B C 1
ATOM 3674 O O . ALA B 1 189 ? -8.648 -0.578 -0.916 1 97.25 189 ALA B O 1
ATOM 3675 N N . ALA B 1 190 ? -9.781 -1.486 0.861 1 97.12 190 ALA B N 1
ATOM 3676 C CA . ALA B 1 190 ? -8.672 -2.348 1.275 1 97.12 190 ALA B CA 1
ATOM 3677 C C . ALA B 1 190 ? -8.344 -3.373 0.194 1 97.12 190 ALA B C 1
ATOM 3679 O O . ALA B 1 190 ? -7.168 -3.643 -0.075 1 97.12 190 ALA B O 1
ATOM 3680 N N . TYR B 1 191 ? -9.391 -3.938 -0.443 1 96.81 191 TYR B N 1
ATOM 3681 C CA . TYR B 1 191 ? -9.227 -4.91 -1.519 1 96.81 191 TYR B CA 1
ATOM 3682 C C . TYR B 1 191 ? -8.547 -4.273 -2.727 1 96.81 191 TYR B C 1
ATOM 3684 O O . TYR B 1 191 ? -7.562 -4.801 -3.24 1 96.81 191 TYR B O 1
ATOM 3692 N N . ALA B 1 192 ? -9.062 -3.094 -3.17 1 97.38 192 ALA B N 1
ATOM 3693 C CA . ALA B 1 192 ? -8.5 -2.381 -4.309 1 97.38 192 ALA B CA 1
ATOM 3694 C C . ALA B 1 192 ? -7.035 -2.021 -4.059 1 97.38 192 ALA B C 1
ATOM 3696 O O . ALA B 1 192 ? -6.191 -2.164 -4.949 1 97.38 192 ALA B O 1
ATOM 3697 N N . ALA B 1 193 ? -6.754 -1.582 -2.881 1 98.62 193 ALA B N 1
ATOM 3698 C CA . ALA B 1 193 ? -5.383 -1.22 -2.529 1 98.62 193 ALA B CA 1
ATOM 3699 C C . ALA B 1 193 ? -4.445 -2.41 -2.689 1 98.62 193 ALA B C 1
ATOM 3701 O O . ALA B 1 193 ? -3.365 -2.283 -3.275 1 98.62 193 ALA B O 1
ATOM 3702 N N . SER B 1 194 ? -4.828 -3.551 -2.164 1 98.5 194 SER B N 1
ATOM 3703 C CA . SER B 1 194 ? -3.98 -4.738 -2.193 1 98.5 194 SER B CA 1
ATOM 3704 C C . SER B 1 194 ? -3.773 -5.234 -3.621 1 98.5 194 SER B C 1
ATOM 3706 O O . SER B 1 194 ? -2.672 -5.648 -3.986 1 98.5 194 SER B O 1
ATOM 3708 N N . LYS B 1 195 ? -4.824 -5.188 -4.461 1 98.12 195 LYS B N 1
ATOM 3709 C CA . LYS B 1 195 ? -4.746 -5.625 -5.852 1 98.12 195 LYS B CA 1
ATOM 3710 C C . LYS B 1 195 ? -3.924 -4.648 -6.688 1 98.12 195 LYS B C 1
ATOM 3712 O O . LYS B 1 195 ? -3.227 -5.055 -7.621 1 98.12 195 LYS B O 1
ATOM 3717 N N . HIS B 1 196 ? -4.004 -3.318 -6.375 1 98.56 196 HIS B N 1
ATOM 3718 C CA . HIS B 1 196 ? -3.131 -2.326 -6.992 1 98.56 196 HIS B CA 1
ATOM 3719 C C . HIS B 1 196 ? -1.67 -2.586 -6.641 1 98.56 196 HIS B C 1
ATOM 3721 O O . HIS B 1 196 ? -0.793 -2.482 -7.504 1 98.56 196 HIS B O 1
ATOM 3727 N N . ALA B 1 197 ? -1.441 -2.883 -5.395 1 98.75 197 ALA B N 1
ATOM 3728 C CA . ALA B 1 197 ? -0.074 -3.141 -4.949 1 98.75 197 ALA B CA 1
ATOM 3729 C C . ALA B 1 197 ? 0.551 -4.289 -5.734 1 98.75 197 ALA B C 1
ATOM 3731 O O . ALA B 1 197 ? 1.709 -4.207 -6.148 1 98.75 197 ALA B O 1
ATOM 3732 N N . ALA B 1 198 ? -0.255 -5.344 -5.902 1 98.62 198 ALA B N 1
ATOM 3733 C CA . ALA B 1 198 ? 0.226 -6.508 -6.637 1 98.62 198 ALA B CA 1
ATOM 3734 C C . ALA B 1 198 ? 0.592 -6.141 -8.07 1 98.62 198 ALA B C 1
ATOM 3736 O O . ALA B 1 198 ? 1.636 -6.555 -8.578 1 98.62 198 ALA B O 1
ATOM 3737 N N . VAL B 1 199 ? -0.24 -5.332 -8.758 1 97.94 199 VAL B N 1
ATOM 3738 C CA . VAL B 1 199 ? 0.035 -4.895 -10.125 1 97.94 199 VAL B CA 1
ATOM 3739 C C . VAL B 1 199 ? 1.367 -4.148 -10.172 1 97.94 199 VAL B C 1
ATOM 3741 O O . VAL B 1 199 ? 2.213 -4.43 -11.023 1 97.94 199 VAL B O 1
ATOM 3744 N N . GLY B 1 200 ? 1.584 -3.203 -9.25 1 97.81 200 GLY B N 1
ATOM 3745 C CA . GLY B 1 200 ? 2.807 -2.416 -9.211 1 97.81 200 GLY B CA 1
ATOM 3746 C C . GLY B 1 200 ? 4.055 -3.262 -9.047 1 97.81 200 GLY B C 1
ATOM 3747 O O . GLY B 1 200 ? 5.043 -3.059 -9.758 1 97.81 200 GLY B O 1
ATOM 3748 N N . PHE B 1 201 ? 4.023 -4.238 -8.188 1 98.38 201 PHE B N 1
ATOM 3749 C CA . PHE B 1 201 ? 5.168 -5.098 -7.906 1 98.38 201 PHE B CA 1
ATOM 3750 C C . PHE B 1 201 ? 5.5 -5.973 -9.109 1 98.38 201 PHE B C 1
ATOM 3752 O O . PHE B 1 201 ? 6.652 -6.031 -9.539 1 98.38 201 PHE B O 1
ATOM 3759 N N . PHE B 1 202 ? 4.531 -6.652 -9.625 1 98.19 202 PHE B N 1
ATOM 3760 C CA . PHE B 1 202 ? 4.773 -7.652 -10.656 1 98.19 202 PHE B CA 1
ATOM 3761 C C . PHE B 1 202 ? 5.133 -6.984 -11.984 1 98.19 202 PHE B C 1
ATOM 3763 O O . PHE B 1 202 ? 5.82 -7.578 -12.812 1 98.19 202 PHE B O 1
ATOM 3770 N N . ASP B 1 203 ? 4.668 -5.727 -12.234 1 96.69 203 ASP B N 1
ATOM 3771 C CA . ASP B 1 203 ? 5.133 -4.969 -13.391 1 96.69 203 ASP B CA 1
ATOM 3772 C C . ASP B 1 203 ? 6.641 -4.738 -13.328 1 96.69 203 ASP B C 1
ATOM 3774 O O . ASP B 1 203 ? 7.332 -4.844 -14.344 1 96.69 203 ASP B O 1
ATOM 3778 N N . CYS B 1 204 ? 7.113 -4.41 -12.148 1 95.94 204 CYS B N 1
ATOM 3779 C CA . CYS B 1 204 ? 8.547 -4.207 -11.969 1 95.94 204 CYS B CA 1
ATOM 3780 C C . CYS B 1 204 ? 9.305 -5.523 -12.086 1 95.94 204 CYS B C 1
ATOM 3782 O O . CYS B 1 204 ? 10.352 -5.582 -12.734 1 95.94 204 CYS B O 1
ATOM 3784 N N . LEU B 1 205 ? 8.766 -6.516 -11.453 1 97.38 205 LEU B N 1
ATOM 3785 C CA . LEU B 1 205 ? 9.383 -7.84 -11.5 1 97.38 205 LEU B CA 1
ATOM 3786 C C . LEU B 1 205 ? 9.539 -8.312 -12.938 1 97.38 205 LEU B C 1
ATOM 3788 O O . LEU B 1 205 ? 10.57 -8.891 -13.297 1 97.38 205 LEU B O 1
ATOM 3792 N N . ARG B 1 206 ? 8.5 -8.133 -13.789 1 97 206 ARG B N 1
ATOM 3793 C CA . ARG B 1 206 ? 8.5 -8.547 -15.188 1 97 206 ARG B CA 1
ATOM 3794 C C . ARG B 1 206 ? 9.727 -8.016 -15.922 1 97 206 ARG B C 1
ATOM 3796 O O . ARG B 1 206 ? 10.43 -8.773 -16.594 1 97 206 ARG B O 1
ATOM 3803 N N . ALA B 1 207 ? 9.984 -6.734 -15.75 1 94.38 207 ALA B N 1
ATOM 3804 C CA . ALA B 1 207 ? 11.117 -6.102 -16.422 1 94.38 207 ALA B CA 1
ATOM 3805 C C . ALA B 1 207 ? 12.445 -6.648 -15.914 1 94.38 207 ALA B C 1
ATOM 3807 O O . ALA B 1 207 ? 13.367 -6.902 -16.688 1 94.38 207 ALA B O 1
ATOM 3808 N N . GLU B 1 208 ? 12.539 -6.902 -14.641 1 95.25 208 GLU B N 1
ATOM 3809 C CA . GLU B 1 208 ? 13.781 -7.332 -14.016 1 95.25 208 GLU B CA 1
ATOM 3810 C C . GLU B 1 208 ? 14.117 -8.773 -14.375 1 95.25 208 GLU B C 1
ATOM 3812 O O . GLU B 1 208 ? 15.289 -9.156 -14.414 1 95.25 208 GLU B O 1
ATOM 3817 N N . MET B 1 209 ? 13.102 -9.555 -14.664 1 95.94 209 MET B N 1
ATOM 3818 C CA . MET B 1 209 ? 13.305 -10.992 -14.859 1 95.94 209 MET B CA 1
ATOM 3819 C C . MET B 1 209 ? 13.539 -11.305 -16.344 1 95.94 209 MET B C 1
ATOM 3821 O O . MET B 1 209 ? 13.922 -12.422 -16.688 1 95.94 209 MET B O 1
ATOM 3825 N N . GLU B 1 210 ? 13.359 -10.312 -17.172 1 93.38 210 GLU B N 1
ATOM 3826 C CA . GLU B 1 210 ? 13.523 -10.508 -18.609 1 93.38 210 GLU B CA 1
ATOM 3827 C C . GLU B 1 210 ? 14.922 -11.031 -18.938 1 93.38 210 GLU B C 1
ATOM 3829 O O . GLU B 1 210 ? 15.07 -11.914 -19.781 1 93.38 210 GLU B O 1
ATOM 3834 N N . GLU B 1 211 ? 15.938 -10.555 -18.25 1 91.5 211 GLU B N 1
ATOM 3835 C CA . GLU B 1 211 ? 17.312 -10.93 -18.547 1 91.5 211 GLU B CA 1
ATOM 3836 C C . GLU B 1 211 ? 17.578 -12.391 -18.172 1 91.5 211 GLU B C 1
ATOM 3838 O O . GLU B 1 211 ? 18.562 -12.984 -18.641 1 91.5 211 GLU B O 1
ATOM 3843 N N . PHE B 1 212 ? 16.703 -13.016 -17.375 1 95.06 212 PHE B N 1
ATOM 3844 C CA . PHE B 1 212 ? 16.906 -14.391 -16.922 1 95.06 212 PHE B CA 1
ATOM 3845 C C . PHE B 1 212 ? 15.969 -15.344 -17.656 1 95.06 212 PHE B C 1
ATOM 3847 O O . PHE B 1 212 ? 15.797 -16.5 -17.25 1 95.06 212 PHE B O 1
ATOM 3854 N N . ASP B 1 213 ? 15.203 -14.773 -18.672 1 96.19 213 ASP B N 1
ATOM 3855 C CA . ASP B 1 213 ? 14.281 -15.562 -19.484 1 96.19 213 ASP B CA 1
ATOM 3856 C C . ASP B 1 213 ? 13.141 -16.109 -18.625 1 96.19 213 ASP B C 1
ATOM 3858 O O . ASP B 1 213 ? 12.734 -17.266 -18.797 1 96.19 213 ASP B O 1
ATOM 3862 N N . ILE B 1 214 ? 12.781 -15.398 -17.609 1 97.5 214 ILE B N 1
ATOM 3863 C CA . ILE B 1 214 ? 11.625 -15.703 -16.781 1 97.5 214 ILE B CA 1
ATOM 3864 C C . ILE B 1 214 ? 10.453 -14.797 -17.172 1 97.5 214 ILE B C 1
ATOM 3866 O O . ILE B 1 214 ? 10.594 -13.57 -17.219 1 97.5 214 ILE B O 1
ATOM 3870 N N . SER B 1 215 ? 9.32 -15.406 -17.562 1 97.5 215 SER B N 1
ATOM 3871 C CA . SER B 1 215 ? 8.148 -14.641 -17.984 1 97.5 215 SER B CA 1
ATOM 3872 C C . SER B 1 215 ? 7.223 -14.367 -16.797 1 97.5 215 SER B C 1
ATOM 3874 O O . SER B 1 215 ? 7.027 -15.227 -15.945 1 97.5 215 SER B O 1
ATOM 3876 N N . VAL B 1 216 ? 6.75 -13.164 -16.672 1 97.94 216 VAL B N 1
ATOM 3877 C CA . VAL B 1 216 ? 5.789 -12.742 -15.648 1 97.94 216 VAL B CA 1
ATOM 3878 C C . VAL B 1 216 ? 4.52 -12.227 -16.328 1 97.94 216 VAL B C 1
ATOM 3880 O O . VAL B 1 216 ? 4.566 -11.266 -17.094 1 97.94 216 VAL B O 1
ATOM 3883 N N . SER B 1 217 ? 3.408 -12.875 -16.094 1 97.88 217 SER B N 1
ATOM 3884 C CA . SER B 1 217 ? 2.121 -12.508 -16.672 1 97.88 217 SER B CA 1
ATOM 3885 C C . SER B 1 217 ? 1.113 -12.125 -15.594 1 97.88 217 SER B C 1
ATOM 3887 O O . SER B 1 217 ? 1.112 -12.703 -14.508 1 97.88 217 SER B O 1
ATOM 3889 N N . THR B 1 218 ? 0.375 -11.141 -15.867 1 96.62 218 THR B N 1
ATOM 3890 C CA . THR B 1 218 ? -0.715 -10.727 -14.984 1 96.62 218 THR B CA 1
ATOM 3891 C C . THR B 1 218 ? -2.061 -10.875 -15.695 1 96.62 218 THR B C 1
ATOM 3893 O O . THR B 1 218 ? -2.266 -10.32 -16.766 1 96.62 218 THR B O 1
ATOM 3896 N N . ARG B 1 219 ? -2.924 -11.602 -15.109 1 93.06 219 ARG B N 1
ATOM 3897 C CA . ARG B 1 219 ? -4.285 -11.75 -15.609 1 93.06 219 ARG B CA 1
ATOM 3898 C C . ARG B 1 219 ? -5.277 -10.984 -14.75 1 93.06 219 ARG B C 1
ATOM 3900 O O . ARG B 1 219 ? -5.398 -11.242 -13.547 1 93.06 219 ARG B O 1
ATOM 3907 N N . LEU B 1 220 ? -5.906 -10.102 -15.359 1 91.56 220 LEU B N 1
ATOM 3908 C CA . LEU B 1 220 ? -6.941 -9.328 -14.688 1 91.56 220 LEU B CA 1
ATOM 3909 C C . LEU B 1 220 ? -8.328 -9.781 -15.117 1 91.56 220 LEU B C 1
ATOM 3911 O O . LEU B 1 220 ? -8.594 -9.961 -16.312 1 91.56 220 LEU B O 1
ATOM 3915 N N . ALA B 1 221 ? -9.156 -10.078 -14.102 1 86.94 221 ALA B N 1
ATOM 3916 C CA . ALA B 1 221 ? -10.508 -10.523 -14.43 1 86.94 221 ALA B CA 1
ATOM 3917 C C . ALA B 1 221 ? -11.555 -9.742 -13.641 1 86.94 221 ALA B C 1
ATOM 3919 O O . ALA B 1 221 ? -11.242 -9.18 -12.586 1 86.94 221 ALA B O 1
ATOM 3920 N N . THR B 1 222 ? -12.711 -9.617 -14.219 1 79.88 222 THR B N 1
ATOM 3921 C CA . THR B 1 222 ? -13.852 -9.078 -13.484 1 79.88 222 THR B CA 1
ATOM 3922 C C . THR B 1 222 ? -14.5 -10.156 -12.617 1 79.88 222 THR B C 1
ATOM 3924 O O . THR B 1 222 ? -14.391 -11.352 -12.922 1 79.88 222 THR B O 1
ATOM 3927 N N . GLY B 1 223 ? -14.891 -9.766 -11.352 1 63.81 223 GLY B N 1
ATOM 3928 C CA . GLY B 1 223 ? -15.516 -10.719 -10.445 1 63.81 223 GLY B CA 1
ATOM 3929 C C . GLY B 1 223 ? -16.75 -11.375 -11.031 1 63.81 223 GLY B C 1
ATOM 3930 O O . GLY B 1 223 ? -17.312 -10.891 -12.016 1 63.81 223 GLY B O 1
ATOM 3931 N N . ARG B 1 224 ? -16.938 -12.648 -10.531 1 55.25 224 ARG B N 1
ATOM 3932 C CA . ARG B 1 224 ? -17.984 -13.57 -10.961 1 55.25 224 ARG B CA 1
ATOM 3933 C C . ARG B 1 224 ? -19.344 -12.898 -10.906 1 55.25 224 ARG B C 1
ATOM 3935 O O . ARG B 1 224 ? -20.297 -13.352 -11.562 1 55.25 224 ARG B O 1
ATOM 3942 N N . LYS B 1 225 ? -19.578 -12.367 -9.586 1 47 225 LYS B N 1
ATOM 3943 C CA . LYS B 1 225 ? -20.984 -12.109 -9.289 1 47 225 LYS B CA 1
ATOM 3944 C C . LYS B 1 225 ? -21.562 -11.055 -10.227 1 47 225 LYS B C 1
ATOM 3946 O O . LYS B 1 225 ? -22.703 -10.617 -10.055 1 47 225 LYS B O 1
ATOM 3951 N N . VAL B 1 226 ? -20.797 -10.469 -10.961 1 42.78 226 VAL B N 1
ATOM 3952 C CA . VAL B 1 226 ? -21.516 -9.531 -11.82 1 42.78 226 VAL B CA 1
ATOM 3953 C C . VAL B 1 226 ? -22.094 -10.273 -13.016 1 42.78 226 VAL B C 1
ATOM 3955 O O . VAL B 1 226 ? -21.531 -11.281 -13.461 1 42.78 226 VAL B O 1
ATOM 3958 N N . ALA B 1 227 ? -23.375 -10.164 -13.383 1 42.56 227 ALA B N 1
ATOM 3959 C CA . ALA B 1 227 ? -24.156 -10.703 -14.492 1 42.56 227 ALA B CA 1
ATOM 3960 C C . ALA B 1 227 ? -23.25 -11.047 -15.672 1 42.56 227 ALA B C 1
ATOM 3962 O O . ALA B 1 227 ? -23.5 -12.016 -16.406 1 42.56 227 ALA B O 1
ATOM 3963 N N . TYR B 1 228 ? -22.25 -10.414 -15.82 1 44.47 228 TYR B N 1
ATOM 3964 C CA . TYR B 1 228 ? -21.422 -10.555 -17.016 1 44.47 228 TYR B CA 1
ATOM 3965 C C . TYR B 1 228 ? -20.047 -11.125 -16.656 1 44.47 228 TYR B C 1
ATOM 3967 O O . TYR B 1 228 ? -19.094 -10.945 -17.406 1 44.47 228 TYR B O 1
ATOM 3975 N N . GLY B 1 229 ? -20.047 -11.867 -15.461 1 56.81 229 GLY B N 1
ATOM 3976 C CA . GLY B 1 229 ? -18.75 -12.414 -15.078 1 56.81 229 GLY B CA 1
ATOM 3977 C C . GLY B 1 229 ? -18.328 -13.602 -15.93 1 56.81 229 GLY B C 1
ATOM 3978 O O . GLY B 1 229 ? -19.141 -14.133 -16.703 1 56.81 229 GLY B O 1
ATOM 3979 N N . VAL B 1 230 ? -17.016 -13.852 -16.156 1 65.5 230 VAL B N 1
ATOM 3980 C CA . VAL B 1 230 ? -16.453 -14.93 -16.969 1 65.5 230 VAL B CA 1
ATOM 3981 C C . VAL B 1 230 ? -16.469 -16.234 -16.172 1 65.5 230 VAL B C 1
ATOM 3983 O O . VAL B 1 230 ? -16.156 -16.25 -14.984 1 65.5 230 VAL B O 1
ATOM 3986 N N . HIS B 1 231 ? -17.031 -17.281 -16.703 1 79.38 231 HIS B N 1
ATOM 3987 C CA . HIS B 1 231 ? -17.062 -18.594 -16.062 1 79.38 231 HIS B CA 1
ATOM 3988 C C . HIS B 1 231 ? -15.664 -19.078 -15.703 1 79.38 231 HIS B C 1
ATOM 3990 O O . HIS B 1 231 ? -14.719 -18.891 -16.469 1 79.38 231 HIS B O 1
ATOM 3996 N N . PRO B 1 232 ? -15.523 -19.625 -14.516 1 82 232 PRO B N 1
ATOM 3997 C CA . PRO B 1 232 ? -14.211 -20.047 -14.031 1 82 232 PRO B CA 1
ATOM 3998 C C . PRO B 1 232 ? -13.477 -20.953 -15.023 1 82 232 PRO B C 1
ATOM 4000 O O . PRO B 1 232 ? -12.242 -20.891 -15.125 1 82 232 PRO B O 1
ATOM 4003 N N . VAL B 1 233 ? -14.234 -21.703 -15.742 1 86.12 233 VAL B N 1
ATOM 4004 C CA . VAL B 1 233 ? -13.633 -22.609 -16.719 1 86.12 233 VAL B CA 1
ATOM 4005 C C . VAL B 1 233 ? -12.953 -21.797 -17.812 1 86.12 233 VAL B C 1
ATOM 4007 O O . VAL B 1 233 ? -11.852 -22.125 -18.25 1 86.12 233 VAL B O 1
ATOM 4010 N N . GLU B 1 234 ? -13.617 -20.719 -18.25 1 84.88 234 GLU B N 1
ATOM 4011 C CA . GLU B 1 234 ? -13.062 -19.859 -19.297 1 84.88 234 GLU B CA 1
ATOM 4012 C C . GLU B 1 234 ? -11.789 -19.172 -18.812 1 84.88 234 GLU B C 1
ATOM 4014 O O . GLU B 1 234 ? -10.828 -19.031 -19.578 1 84.88 234 GLU B O 1
ATOM 4019 N N . VAL B 1 235 ? -11.805 -18.812 -17.531 1 87.94 235 VAL B N 1
ATOM 4020 C CA . VAL B 1 235 ? -10.641 -18.141 -16.969 1 87.94 235 VAL B CA 1
ATOM 4021 C C . VAL B 1 235 ? -9.477 -19.125 -16.859 1 87.94 235 VAL B C 1
ATOM 4023 O O . VAL B 1 235 ? -8.336 -18.781 -17.188 1 87.94 235 VAL B O 1
ATOM 4026 N N . ALA B 1 236 ? -9.805 -20.297 -16.469 1 92.81 236 ALA B N 1
ATOM 4027 C CA . ALA B 1 236 ? -8.773 -21.328 -16.328 1 92.81 236 ALA B CA 1
ATOM 4028 C C . ALA B 1 236 ? -8.125 -21.641 -17.672 1 92.81 236 ALA B C 1
ATOM 4030 O O . ALA B 1 236 ? -6.906 -21.781 -17.766 1 92.81 236 ALA B O 1
ATOM 4031 N N . GLU B 1 237 ? -8.914 -21.75 -18.734 1 91.19 237 GLU B N 1
ATOM 4032 C CA . GLU B 1 237 ? -8.398 -22 -20.078 1 91.19 237 GLU B CA 1
ATOM 4033 C C . GLU B 1 237 ? -7.535 -20.844 -20.562 1 91.19 237 GLU B C 1
ATOM 4035 O O . GLU B 1 237 ? -6.531 -21.062 -21.234 1 91.19 237 GLU B O 1
ATOM 4040 N N . GLU B 1 238 ? -8.008 -19.672 -20.188 1 91.81 238 GLU B N 1
ATOM 4041 C CA . GLU B 1 238 ? -7.219 -18.5 -20.547 1 91.81 238 GLU B CA 1
ATOM 4042 C C . GLU B 1 238 ? -5.883 -18.484 -19.828 1 91.81 238 GLU B C 1
ATOM 4044 O O . GLU B 1 238 ? -4.875 -18.031 -20.359 1 91.81 238 GLU B O 1
ATOM 4049 N N . VAL B 1 239 ? -5.879 -18.938 -18.562 1 94.69 239 VAL B N 1
ATOM 4050 C CA . VAL B 1 239 ? -4.629 -19.016 -17.812 1 94.69 239 VAL B CA 1
ATOM 4051 C C . VAL B 1 239 ? -3.668 -19.984 -18.516 1 94.69 239 VAL B C 1
ATOM 4053 O O . VAL B 1 239 ? -2.48 -19.688 -18.672 1 94.69 239 VAL B O 1
ATOM 4056 N N . LEU B 1 240 ? -4.195 -21.141 -18.969 1 95.56 240 LEU B N 1
ATOM 4057 C CA . LEU B 1 240 ? -3.396 -22.094 -19.719 1 95.56 240 LEU B CA 1
ATOM 4058 C C . LEU B 1 240 ? -2.846 -21.469 -21 1 95.56 240 LEU B C 1
ATOM 4060 O O . LEU B 1 240 ? -1.674 -21.672 -21.328 1 95.56 240 LEU B O 1
ATOM 4064 N N . ARG B 1 241 ? -3.688 -20.688 -21.734 1 93.38 241 ARG B N 1
ATOM 4065 C CA . ARG B 1 241 ? -3.266 -20.016 -22.953 1 93.38 241 ARG B CA 1
ATOM 4066 C C . ARG B 1 241 ? -2.189 -18.969 -22.656 1 93.38 241 ARG B C 1
ATOM 4068 O O . ARG B 1 241 ? -1.272 -18.781 -23.453 1 93.38 241 ARG B O 1
ATOM 4075 N N . THR B 1 242 ? -2.35 -18.281 -21.484 1 94.25 242 THR B N 1
ATOM 4076 C CA . THR B 1 242 ? -1.384 -17.281 -21.062 1 94.25 242 THR B CA 1
ATOM 4077 C C . THR B 1 242 ? -0.018 -17.906 -20.812 1 94.25 242 THR B C 1
ATOM 4079 O O . THR B 1 242 ? 1.013 -17.328 -21.172 1 94.25 242 THR B O 1
ATOM 4082 N N . VAL B 1 243 ? -0.01 -19.031 -20.219 1 95.69 243 VAL B N 1
ATOM 4083 C CA . VAL B 1 243 ? 1.232 -19.75 -19.969 1 95.69 243 VAL B CA 1
ATOM 4084 C C . VAL B 1 243 ? 1.905 -20.109 -21.297 1 95.69 243 VAL B C 1
ATOM 4086 O O . VAL B 1 243 ? 3.117 -19.938 -21.453 1 95.69 243 VAL B O 1
ATOM 4089 N N . SER B 1 244 ? 1.153 -20.578 -22.219 1 94.69 244 SER B N 1
ATOM 4090 C CA . SER B 1 244 ? 1.673 -21 -23.516 1 94.69 244 SER B CA 1
ATOM 4091 C C . SER B 1 244 ? 2.158 -19.797 -24.328 1 94.69 244 SER B C 1
ATOM 4093 O O . SER B 1 244 ? 3.225 -19.859 -24.953 1 94.69 244 SER B O 1
ATOM 4095 N N . SER B 1 245 ? 1.392 -18.703 -24.359 1 92.5 245 SER B N 1
ATOM 4096 C CA . SER B 1 245 ? 1.687 -17.547 -25.203 1 92.5 245 SER B CA 1
ATOM 4097 C C . SER B 1 245 ? 2.668 -16.609 -24.516 1 92.5 245 SER B C 1
ATOM 4099 O O . SER B 1 245 ? 3.256 -15.734 -25.156 1 92.5 245 SER B O 1
ATOM 4101 N N . LYS B 1 246 ? 2.805 -16.703 -23.203 1 93 246 LYS B N 1
ATOM 4102 C CA . LYS B 1 246 ? 3.645 -15.844 -22.375 1 93 246 LYS B CA 1
ATOM 4103 C C . LYS B 1 246 ? 3.238 -14.375 -22.516 1 93 246 LYS B C 1
ATOM 4105 O O . LYS B 1 246 ? 4.09 -13.484 -22.469 1 93 246 LYS B O 1
ATOM 4110 N N . LYS B 1 247 ? 1.921 -14.234 -22.812 1 92.44 247 LYS B N 1
ATOM 4111 C CA . LYS B 1 247 ? 1.41 -12.867 -22.828 1 92.44 247 LYS B CA 1
ATOM 4112 C C . LYS B 1 247 ? 1.607 -12.188 -21.484 1 92.44 247 LYS B C 1
ATOM 4114 O O . LYS B 1 247 ? 1.395 -12.797 -20.422 1 92.44 247 LYS B O 1
ATOM 4119 N N . GLN B 1 248 ? 2.012 -10.938 -21.516 1 94.06 248 GLN B N 1
ATOM 4120 C CA . GLN B 1 248 ? 2.418 -10.242 -20.297 1 94.06 248 GLN B CA 1
ATOM 4121 C C . GLN B 1 248 ? 1.204 -9.797 -19.484 1 94.06 248 GLN B C 1
ATOM 4123 O O . GLN B 1 248 ? 1.224 -9.836 -18.25 1 94.06 248 GLN B O 1
ATOM 4128 N N . GLU B 1 249 ? 0.226 -9.312 -20.109 1 94.12 249 GLU B N 1
ATOM 4129 C CA . GLU B 1 249 ? -0.997 -8.883 -19.438 1 94.12 249 GLU B CA 1
ATOM 4130 C C . GLU B 1 249 ? -2.232 -9.258 -20.25 1 94.12 249 GLU B C 1
ATOM 4132 O O . GLU B 1 249 ? -2.266 -9.07 -21.469 1 94.12 249 GLU B O 1
ATOM 4137 N N . VAL B 1 250 ? -3.197 -9.906 -19.547 1 91.38 250 VAL B N 1
ATOM 4138 C CA . VAL B 1 250 ? -4.457 -10.289 -20.172 1 91.38 250 VAL B CA 1
ATOM 4139 C C . VAL B 1 250 ? -5.625 -9.727 -19.375 1 91.38 250 VAL B C 1
ATOM 4141 O O . VAL B 1 250 ? -5.758 -10 -18.172 1 91.38 250 VAL B O 1
ATOM 4144 N N . LEU B 1 251 ? -6.438 -8.938 -19.984 1 90 251 LEU B N 1
ATOM 4145 C CA . LEU B 1 251 ? -7.637 -8.383 -19.375 1 90 251 LEU B CA 1
ATOM 4146 C C . LEU B 1 251 ? -8.875 -9.141 -19.812 1 90 251 LEU B C 1
ATOM 4148 O O . LEU B 1 251 ? -9.297 -9.047 -20.969 1 90 251 LEU B O 1
ATOM 4152 N N . MET B 1 252 ? -9.367 -9.938 -18.891 1 86.94 252 MET B N 1
ATOM 4153 C CA . MET B 1 252 ? -10.602 -10.68 -19.125 1 86.94 252 MET B CA 1
ATOM 4154 C C . MET B 1 252 ? -11.797 -9.953 -18.547 1 86.94 252 MET B C 1
ATOM 4156 O O . MET B 1 252 ? -12.273 -10.297 -17.453 1 86.94 252 MET B O 1
ATOM 4160 N N . ALA B 1 253 ? -12.25 -9.008 -19.266 1 85.12 253 ALA B N 1
ATOM 4161 C CA . ALA B 1 253 ? -13.352 -8.195 -18.766 1 85.12 253 ALA B CA 1
ATOM 4162 C C . ALA B 1 253 ? -14.391 -7.953 -19.859 1 85.12 253 ALA B C 1
ATOM 4164 O O . ALA B 1 253 ? -14.047 -7.875 -21.047 1 85.12 253 ALA B O 1
ATOM 4165 N N . ASN B 1 254 ? -15.641 -7.867 -19.328 1 83.56 254 ASN B N 1
ATOM 4166 C CA . ASN B 1 254 ? -16.703 -7.434 -20.234 1 83.56 254 ASN B CA 1
ATOM 4167 C C . ASN B 1 254 ? -16.469 -6.02 -20.75 1 83.56 254 ASN B C 1
ATOM 4169 O O . ASN B 1 254 ? -15.609 -5.301 -20.234 1 83.56 254 ASN B O 1
ATOM 4173 N N . PRO B 1 255 ? -17.125 -5.633 -21.766 1 84.44 255 PRO B N 1
ATOM 4174 C CA . PRO B 1 255 ? -16.859 -4.34 -22.391 1 84.44 255 PRO B CA 1
ATOM 4175 C C . PRO B 1 255 ? -16.984 -3.172 -21.422 1 84.44 255 PRO B C 1
ATOM 4177 O O . PRO B 1 255 ? -16.188 -2.229 -21.484 1 84.44 255 PRO B O 1
ATOM 4180 N N . ILE B 1 256 ? -17.891 -3.246 -20.453 1 84.75 256 ILE B N 1
ATOM 4181 C CA . ILE B 1 256 ? -18.125 -2.107 -19.578 1 84.75 256 ILE B CA 1
ATOM 4182 C C . ILE B 1 256 ? -16.969 -1.965 -18.609 1 84.75 256 ILE B C 1
ATOM 4184 O O . ILE B 1 256 ? -16.344 -0.904 -18.531 1 84.75 256 ILE B O 1
ATOM 4188 N N . PRO B 1 257 ? -16.641 -3.072 -17.938 1 86.12 257 PRO B N 1
ATOM 4189 C CA . PRO B 1 257 ? -15.469 -2.959 -17.062 1 86.12 257 PRO B CA 1
ATOM 4190 C C . PRO B 1 257 ? -14.188 -2.652 -17.828 1 86.12 257 PRO B C 1
ATOM 4192 O O . PRO B 1 257 ? -13.32 -1.939 -17.328 1 86.12 257 PRO B O 1
ATOM 4195 N N . ARG B 1 258 ? -14.094 -3.143 -18.953 1 88.44 258 ARG B N 1
ATOM 4196 C CA . ARG B 1 258 ? -12.938 -2.84 -19.797 1 88.44 258 ARG B CA 1
ATOM 4197 C C . ARG B 1 258 ? -12.867 -1.353 -20.125 1 88.44 258 ARG B C 1
ATOM 4199 O O . ARG B 1 258 ? -11.805 -0.736 -20.031 1 88.44 258 ARG B O 1
ATOM 4206 N N . ALA B 1 259 ? -14.039 -0.814 -20.547 1 90.81 259 ALA B N 1
ATOM 4207 C CA . ALA B 1 259 ? -14.102 0.612 -20.859 1 90.81 259 ALA B CA 1
ATOM 4208 C C . ALA B 1 259 ? -13.773 1.454 -19.625 1 90.81 259 ALA B C 1
ATOM 4210 O O . ALA B 1 259 ? -13.172 2.525 -19.75 1 90.81 259 ALA B O 1
ATOM 4211 N N . ALA B 1 260 ? -14.18 0.973 -18.453 1 91.06 260 ALA B N 1
ATOM 4212 C CA . ALA B 1 260 ? -13.945 1.699 -17.219 1 91.06 260 ALA B CA 1
ATOM 4213 C C . ALA B 1 260 ? -12.453 1.882 -16.953 1 91.06 260 ALA B C 1
ATOM 4215 O O . ALA B 1 260 ? -12.031 2.926 -16.453 1 91.06 260 ALA B O 1
ATOM 4216 N N . VAL B 1 261 ? -11.656 0.877 -17.297 1 91.44 261 VAL B N 1
ATOM 4217 C CA . VAL B 1 261 ? -10.211 0.956 -17.109 1 91.44 261 VAL B CA 1
ATOM 4218 C C . VAL B 1 261 ? -9.633 2.061 -17.984 1 91.44 261 VAL B C 1
ATOM 4220 O O . VAL B 1 261 ? -8.797 2.846 -17.547 1 91.44 261 VAL B O 1
ATOM 4223 N N . TYR B 1 262 ? -10.148 2.207 -19.25 1 91.31 262 TYR B N 1
ATOM 4224 C CA . TYR B 1 262 ? -9.648 3.219 -20.172 1 91.31 262 TYR B CA 1
ATOM 4225 C C . TYR B 1 262 ? -10.156 4.605 -19.797 1 91.31 262 TYR B C 1
ATOM 4227 O O . TYR B 1 262 ? -9.406 5.582 -19.844 1 91.31 262 TYR B O 1
ATOM 4235 N N . ILE B 1 263 ? -11.406 4.672 -19.328 1 92.75 263 ILE B N 1
ATOM 4236 C CA . ILE B 1 263 ? -11.984 5.949 -18.938 1 92.75 263 ILE B CA 1
ATOM 4237 C C . ILE B 1 263 ? -11.273 6.473 -17.688 1 92.75 263 ILE B C 1
ATOM 4239 O O . ILE B 1 263 ? -11.016 7.672 -17.562 1 92.75 263 ILE B O 1
ATOM 4243 N N . ARG B 1 264 ? -10.922 5.59 -16.812 1 93.19 264 ARG B N 1
ATOM 4244 C CA . ARG B 1 264 ? -10.219 5.977 -15.586 1 93.19 264 ARG B CA 1
ATOM 4245 C C . ARG B 1 264 ? -8.875 6.629 -15.906 1 93.19 264 ARG B C 1
ATOM 4247 O O . ARG B 1 264 ? -8.453 7.559 -15.219 1 93.19 264 ARG B O 1
ATOM 4254 N N . THR B 1 265 ? -8.242 6.129 -16.922 1 89.12 265 THR B N 1
ATOM 4255 C CA . THR B 1 265 ? -6.906 6.613 -17.266 1 89.12 265 THR B CA 1
ATOM 4256 C C . THR B 1 265 ? -6.984 7.902 -18.078 1 89.12 265 THR B C 1
ATOM 4258 O O . THR B 1 265 ? -6.254 8.859 -17.812 1 89.12 265 THR B O 1
ATOM 4261 N N . PHE B 1 266 ? -7.965 8.016 -18.969 1 87.69 266 PHE B N 1
ATOM 4262 C CA . PHE B 1 266 ? -7.984 9.133 -19.906 1 87.69 266 PHE B CA 1
ATOM 4263 C C . PHE B 1 266 ? -8.875 10.258 -19.391 1 87.69 266 PHE B C 1
ATOM 4265 O O . PHE B 1 266 ? -8.617 11.43 -19.656 1 87.69 266 PHE B O 1
ATOM 4272 N N . PHE B 1 267 ? -9.906 9.883 -18.641 1 91.44 267 PHE B N 1
ATOM 4273 C CA . PHE B 1 267 ? -10.883 10.844 -18.141 1 91.44 267 PHE B CA 1
ATOM 4274 C C . PHE B 1 267 ? -11.203 10.578 -16.688 1 91.44 267 PHE B C 1
ATOM 4276 O O . PHE B 1 267 ? -12.352 10.281 -16.344 1 91.44 267 PHE B O 1
ATOM 4283 N N . PRO B 1 268 ? -10.164 10.836 -15.844 1 90.44 268 PRO B N 1
ATOM 4284 C CA . PRO B 1 268 ? -10.352 10.477 -14.438 1 90.44 268 PRO B CA 1
ATOM 4285 C C . PRO B 1 268 ? -11.539 11.203 -13.797 1 90.44 268 PRO B C 1
ATOM 4287 O O . PRO B 1 268 ? -12.273 10.609 -13.008 1 90.44 268 PRO B O 1
ATOM 4290 N N . GLU B 1 269 ? -11.812 12.43 -14.18 1 89.88 269 GLU B N 1
ATOM 4291 C CA . GLU B 1 269 ? -12.922 13.172 -13.594 1 89.88 269 GLU B CA 1
ATOM 4292 C C . GLU B 1 269 ? -14.258 12.523 -13.945 1 89.88 269 GLU B C 1
ATOM 4294 O O . GLU B 1 269 ? -15.164 12.453 -13.102 1 89.88 269 GLU B O 1
ATOM 4299 N N . LEU B 1 270 ? -14.367 12.133 -15.242 1 91.19 270 LEU B N 1
ATOM 4300 C CA . LEU B 1 270 ? -15.586 11.453 -15.672 1 91.19 270 LEU B CA 1
ATOM 4301 C C . LEU B 1 270 ? -15.75 10.125 -14.938 1 91.19 270 LEU B C 1
ATOM 4303 O O . LEU B 1 270 ? -16.859 9.781 -14.523 1 91.19 270 LEU B O 1
ATOM 4307 N N . PHE B 1 271 ? -14.719 9.352 -14.805 1 93.38 271 PHE B N 1
ATOM 4308 C CA . PHE B 1 271 ? -14.742 8.078 -14.109 1 93.38 271 PHE B CA 1
ATOM 4309 C C . PHE B 1 271 ? -15.211 8.25 -12.672 1 93.38 271 PHE B C 1
ATOM 4311 O O . PHE B 1 271 ? -16.094 7.523 -12.195 1 93.38 271 PHE B O 1
ATOM 4318 N N . PHE B 1 272 ? -14.656 9.227 -11.984 1 90.94 272 PHE B N 1
ATOM 4319 C CA . PHE B 1 272 ? -14.977 9.438 -10.578 1 90.94 272 PHE B CA 1
ATOM 4320 C C . PHE B 1 272 ? -16.422 9.898 -10.414 1 90.94 272 PHE B C 1
ATOM 4322 O O . PHE B 1 272 ? -17.094 9.523 -9.453 1 90.94 272 PHE B O 1
ATOM 4329 N N . ALA B 1 273 ? -16.875 10.672 -11.328 1 89 273 ALA B N 1
ATOM 4330 C CA . ALA B 1 273 ? -18.266 11.109 -11.297 1 89 273 ALA B CA 1
ATOM 4331 C C . ALA B 1 273 ? -19.219 9.922 -11.445 1 89 273 ALA B C 1
ATOM 4333 O O . ALA B 1 273 ? -20.234 9.836 -10.742 1 89 273 ALA B O 1
ATOM 4334 N N . ILE B 1 274 ? -18.906 9.016 -12.305 1 88.81 274 ILE B N 1
ATOM 4335 C CA . ILE B 1 274 ? -19.719 7.832 -12.562 1 88.81 274 ILE B CA 1
ATOM 4336 C C . ILE B 1 274 ? -19.734 6.934 -11.328 1 88.81 274 ILE B C 1
ATOM 4338 O O . ILE B 1 274 ? -20.781 6.465 -10.906 1 88.81 274 ILE B O 1
ATOM 4342 N N . VAL B 1 275 ? -18.594 6.703 -10.766 1 88.31 275 VAL B N 1
ATOM 4343 C CA . VAL B 1 275 ? -18.453 5.82 -9.609 1 88.31 275 VAL B CA 1
ATOM 4344 C C . VAL B 1 275 ? -19.188 6.422 -8.414 1 88.31 275 VAL B C 1
ATOM 4346 O O . VAL B 1 275 ? -19.859 5.707 -7.66 1 88.31 275 VAL B O 1
ATOM 4349 N N . ALA B 1 276 ? -19.062 7.742 -8.195 1 86.62 276 ALA B N 1
ATOM 4350 C CA . ALA B 1 276 ? -19.734 8.43 -7.098 1 86.62 276 ALA B CA 1
ATOM 4351 C C . ALA B 1 276 ? -21.25 8.375 -7.262 1 86.62 276 ALA B C 1
ATOM 4353 O O . ALA B 1 276 ? -21.984 8.203 -6.281 1 86.62 276 ALA B O 1
ATOM 4354 N N . SER B 1 277 ? -21.688 8.492 -8.5 1 83.38 277 SER B N 1
ATOM 4355 C CA . SER B 1 277 ? -23.125 8.469 -8.766 1 83.38 277 SER B CA 1
ATOM 4356 C C . SER B 1 277 ? -23.719 7.098 -8.477 1 83.38 277 SER B C 1
ATOM 4358 O O . SER B 1 277 ? -24.875 6.996 -8.055 1 83.38 277 SER B O 1
ATOM 4360 N N . GLY B 1 278 ? -22.938 6.023 -8.625 1 78.44 278 GLY B N 1
ATOM 4361 C CA . GLY B 1 278 ? -23.391 4.676 -8.32 1 78.44 278 GLY B CA 1
ATOM 4362 C C . GLY B 1 278 ? -23.641 4.445 -6.844 1 78.44 278 GLY B C 1
ATOM 4363 O O . GLY B 1 278 ? -24.547 3.699 -6.465 1 78.44 278 GLY B O 1
ATOM 4364 N N . ILE B 1 279 ? -22.953 5.082 -6.023 1 75.5 279 ILE B N 1
ATOM 4365 C CA . ILE B 1 279 ? -23.125 4.969 -4.578 1 75.5 279 ILE B CA 1
ATOM 4366 C C . ILE B 1 279 ? -24.406 5.668 -4.152 1 75.5 279 ILE B C 1
ATOM 4368 O O . ILE B 1 279 ? -25.188 5.117 -3.375 1 75.5 279 ILE B O 1
ATOM 4372 N N . SER B 1 280 ? -24.5 6.805 -4.715 1 70.75 280 SER B N 1
ATOM 4373 C CA . SER B 1 280 ? -25.672 7.59 -4.348 1 70.75 280 SER B CA 1
ATOM 4374 C C . SER B 1 280 ? -26.969 6.848 -4.684 1 70.75 280 SER B C 1
ATOM 4376 O O . SER B 1 280 ? -27.922 6.863 -3.904 1 70.75 280 SER B O 1
ATOM 4378 N N . GLU B 1 281 ? -26.906 6.098 -5.664 1 63.34 281 GLU B N 1
ATOM 4379 C CA . GLU B 1 281 ? -28.078 5.352 -6.09 1 63.34 281 GLU B CA 1
ATOM 4380 C C . GLU B 1 281 ? -28.344 4.156 -5.18 1 63.34 281 GLU B C 1
ATOM 4382 O O . GLU B 1 281 ? -29.484 3.885 -4.805 1 63.34 281 GLU B O 1
ATOM 4387 N N . LYS B 1 282 ? -27.297 3.527 -4.746 1 66 282 LYS B N 1
ATOM 4388 C CA . LYS B 1 282 ? -27.422 2.354 -3.887 1 66 282 LYS B CA 1
ATOM 4389 C C . LYS B 1 282 ? -27.906 2.744 -2.49 1 66 282 LYS B C 1
ATOM 4391 O O . LYS B 1 282 ? -28.703 2.041 -1.884 1 66 282 LYS B O 1
ATOM 4396 N N . LEU B 1 283 ? -27.312 3.807 -1.973 1 55.09 283 LEU B N 1
ATOM 4397 C CA . LEU B 1 283 ? -27.703 4.312 -0.662 1 55.09 283 LEU B CA 1
ATOM 4398 C C . LEU B 1 283 ? -29.172 4.75 -0.663 1 55.09 283 LEU B C 1
ATOM 4400 O O . LEU B 1 283 ? -29.891 4.508 0.305 1 55.09 283 LEU B O 1
ATOM 4404 N N . LYS B 1 284 ? -29.531 5.336 -1.744 1 54.22 284 LYS B N 1
ATOM 4405 C CA . LYS B 1 284 ? -30.938 5.723 -1.889 1 54.22 284 LYS B CA 1
ATOM 4406 C C . LYS B 1 284 ? -31.844 4.492 -1.932 1 54.22 284 LYS B C 1
ATOM 4408 O O . LYS B 1 284 ? -32.906 4.484 -1.324 1 54.22 284 LYS B O 1
ATOM 4413 N N . THR B 1 285 ? -31.359 3.443 -2.6 1 54 285 THR B N 1
ATOM 4414 C CA . THR B 1 285 ? -32.156 2.23 -2.729 1 54 285 THR B CA 1
ATOM 4415 C C . THR B 1 285 ? -32.25 1.502 -1.392 1 54 285 THR B C 1
ATOM 4417 O O . THR B 1 285 ? -33.312 0.961 -1.051 1 54 285 THR B O 1
ATOM 4420 N N . GLU B 1 286 ? -31.203 1.488 -0.69 1 57.44 286 GLU B N 1
ATOM 4421 C CA . GLU B 1 286 ? -31.234 0.84 0.618 1 57.44 286 GLU B CA 1
ATOM 4422 C C . GLU B 1 286 ? -32.094 1.612 1.602 1 57.44 286 GLU B C 1
ATOM 4424 O O . GLU B 1 286 ? -32.719 1.02 2.492 1 57.44 286 GLU B O 1
ATOM 4429 N N . GLU B 1 287 ? -32.062 2.922 1.618 1 47.53 287 GLU B N 1
ATOM 4430 C CA . GLU B 1 287 ? -32.969 3.723 2.461 1 47.53 287 GLU B CA 1
ATOM 4431 C C . GLU B 1 287 ? -34.406 3.502 2.092 1 47.53 287 GLU B C 1
ATOM 4433 O O . GLU B 1 287 ? -35.312 3.617 2.943 1 47.53 287 GLU B O 1
ATOM 4438 N N . GLU B 1 288 ? -34.625 3.301 0.843 1 44.62 288 GLU B N 1
ATOM 4439 C CA . GLU B 1 288 ? -36 3.092 0.395 1 44.62 288 GLU B CA 1
ATOM 4440 C C . GLU B 1 288 ? -36.5 1.689 0.742 1 44.62 288 GLU B C 1
ATOM 4442 O O . GLU B 1 288 ? -37.688 1.45 0.833 1 44.62 288 GLU B O 1
ATOM 4447 N N . ASN B 1 289 ? -35.719 0.732 0.937 1 40.72 289 ASN B N 1
ATOM 4448 C CA . ASN B 1 289 ? -36.156 -0.589 1.352 1 40.72 289 ASN B CA 1
ATOM 4449 C C . ASN B 1 289 ? -36.094 -0.755 2.867 1 40.72 289 ASN B C 1
ATOM 4451 O O . ASN B 1 289 ? -35.031 -0.553 3.473 1 40.72 289 ASN B O 1
#

Solvent-accessible surface area (backbone atoms only — not comparable to full-atom values): 28787 Å² total; per-residue (Å²): 140,75,67,57,68,77,51,45,56,64,49,47,49,54,47,46,52,50,50,49,48,49,49,50,52,50,47,51,50,46,22,30,58,59,34,42,74,32,32,34,36,32,35,32,27,68,43,74,49,25,42,34,32,50,51,57,42,36,75,28,15,14,38,38,36,38,22,22,78,45,68,70,56,49,51,52,50,50,52,59,51,61,73,72,50,51,75,91,59,34,53,84,64,42,80,43,81,44,57,52,59,46,58,86,53,36,56,59,46,41,50,54,53,32,64,74,74,68,50,62,42,31,42,37,42,50,50,66,57,85,58,75,44,49,75,86,70,54,50,70,68,54,44,49,47,37,31,26,22,38,26,51,20,52,50,50,40,48,60,58,49,39,60,65,21,52,78,67,44,37,31,34,38,36,39,59,50,39,47,39,31,76,42,46,50,65,39,22,23,57,39,12,12,17,35,8,18,36,50,17,27,50,46,6,46,29,37,63,30,49,86,36,53,28,48,44,24,40,36,26,30,50,62,61,84,44,95,72,32,66,52,42,59,60,52,24,53,46,50,44,42,33,66,49,67,58,47,52,68,44,78,53,52,49,70,66,63,46,47,48,52,52,36,42,72,77,34,45,70,63,38,50,52,53,56,29,52,53,48,56,54,48,55,52,50,53,71,72,94,131,64,68,62,52,62,51,40,52,54,48,47,46,51,47,48,48,48,51,48,48,50,50,51,51,50,50,48,53,48,23,30,58,61,34,43,75,32,32,34,38,33,36,33,27,69,41,75,49,26,40,35,33,51,50,57,41,38,75,28,17,16,39,37,38,40,21,23,75,45,69,69,55,49,52,52,50,50,51,58,53,58,72,73,52,55,76,90,60,34,54,83,65,42,78,46,83,42,56,52,58,45,59,86,51,37,58,61,49,41,51,55,56,33,62,72,74,71,50,61,42,31,41,37,43,51,50,68,55,85,57,76,43,50,75,87,72,55,48,70,69,55,42,49,49,36,29,25,22,38,26,53,18,52,51,50,40,48,59,62,49,41,60,63,23,52,76,67,43,38,32,36,38,36,39,59,50,39,49,40,32,74,41,45,49,66,38,21,22,58,39,12,11,17,35,9,18,36,50,16,26,51,46,6,47,29,36,64,29,48,87,36,53,29,50,44,23,40,36,26,30,50,64,60,87,44,97,69,34,67,54,44,61,61,52,26,52,48,51,44,44,33,66,49,68,59,48,50,69,46,79,54,50,47,69,64,63,46,48,48,52,53,35,42,72,76,35,46,69,61,40,50,52,53,56,30,52,54,49,57,51,49,55,52,51,54,71,70,99